Protein AF-0000000069056732 (afdb_homodimer)

Secondary structure (DSSP, 8-state):
-----------------------------------GGGGSSSS------------SSS-TTGGGGG----TTEEEEE-SSEEEEEEEEE-SSSSSEEEEEEEEEETTT--EEEEETTEEE-TTTTT-----SSPPHHHHHHHHHHHHHSEEP--S-BTTTSTT---TTEEEETTEEEETT--SEESS-SS-HHHHTHHHHHHHHHHHHHHHHH-/-----------------------------------GGGGTTTS------------SSS-TTGGGGG--PPTTEEEEE-SSEEEEEEEEE-SSSSSEEEEEEEEEETTT--EEEEETTEEE-TTTTT-----SSPPHHHHHHHHHHHHHSEEP--S-BTTTSTT---TTEEEETTEEEETT--SEESS-SS-HHHHTHHHHHHHHHHHHHHHHH-

Radius of gyration: 32.85 Å; Cα contacts (8 Å, |Δi|>4): 513; chains: 2; bounding box: 53×110×84 Å

Foldseek 3Di:
DDDDPPPPPDPDDPPDDPCPPPPPDDDPPCPPPPDPVVVPVPPPPPPPPPPLPQPDDDQLCPVVVPFDAPPQWDWDDDSFKIKIWGWDADPPDGDIFTAKMWMATDPPRDIWIDGSRHTDDCVLLVADDADPPGDSVNVRVRNVSVVQWEFAPAADFCVVQPPDDDPQWDDDPRHIHGVSFSRTHRPDNHDPRRDVVHVVSVVVVVVVVVVVVD/DDDDPPPDDPPDDDPDDPCPPPPPDDDPPPPPPPDPVVVVVVPPDPPPPPPLPQPDDDQLCPVVVPFDAPPQWDWDDDSFKIKIWGWDADPPDGDIFTAKMWMATDPPRDIWIDGSRHTDDCVLLVADDADPPGDSVNVRVRNVSVVQWEFAPAADFCVVQPPDDDPQWDDDPRHIHGVSFSRTHRPDNHDPRRDVVHVVSVVVVVVVVVVVVD

Nearest PDB structures (foldseek):
  8ro1-assembly1_k  TM=6.612E-01  e=6.915E-01  Caenorhabditis elegans
  4pjo-assembly4_s  TM=4.048E-01  e=1.952E-01  Homo sapiens
  3pgw-assembly2_V  TM=5.489E-01  e=8.799E-01  Homo sapiens
  4nk7-assembly1_A  TM=3.408E-01  e=3.565E-01  Drosophila melanogaster
  6ppv-assembly1_C  TM=4.290E-01  e=1.425E+00  Schizosaccharomyces pombe 972h-

Solvent-accessible surface area (backbone atoms only — not comparable to full-atom values): 26587 Å² total; per-residue (Å²): 130,91,82,85,81,78,81,79,82,84,85,76,83,73,81,79,72,83,71,71,76,74,78,74,76,81,79,77,78,72,80,74,78,74,72,78,70,67,66,63,66,69,55,66,67,68,75,70,77,69,71,58,65,79,66,73,94,65,64,89,60,62,71,58,79,76,58,71,65,57,90,65,49,46,81,44,76,60,92,44,35,39,34,45,33,25,67,37,70,43,91,87,47,91,43,78,39,58,41,38,36,40,29,40,33,62,86,77,68,46,73,47,36,28,50,67,80,36,81,48,56,45,71,68,61,72,39,76,79,80,60,86,81,77,49,70,68,57,50,38,49,44,51,47,55,59,65,61,39,32,63,36,66,43,27,54,41,42,84,82,41,68,95,68,80,60,86,69,47,44,77,58,90,57,27,32,26,35,70,80,50,53,55,53,18,73,86,37,63,44,39,72,60,14,53,54,40,44,62,53,53,52,53,50,51,52,51,53,52,52,56,66,76,98,132,85,77,81,78,75,83,74,78,87,82,73,85,72,79,78,69,81,68,70,76,74,78,74,77,82,80,79,78,74,77,74,78,74,70,78,69,66,65,62,67,71,54,66,68,67,76,68,76,70,72,57,67,77,67,74,94,66,65,88,61,63,72,59,79,76,56,72,64,58,90,66,49,46,82,45,75,59,92,46,37,39,33,45,34,27,66,36,71,43,92,88,47,92,44,77,40,59,41,37,35,40,30,40,32,63,85,76,68,46,73,47,36,28,50,68,78,37,81,47,58,44,71,68,61,70,40,75,80,82,56,84,81,77,47,70,68,59,50,37,50,44,51,46,54,58,66,61,39,30,62,34,66,43,28,53,42,43,86,81,40,69,93,67,80,61,88,69,46,43,77,57,88,59,26,31,27,34,69,79,49,56,53,52,18,70,85,38,64,45,38,71,61,13,54,55,40,44,63,53,52,52,52,50,51,52,52,53,54,51,55,68,76,98

Organism: Acyrthosiphon pisum (NCBI:txid7029)

Structure (mmCIF, N/CA/C/O backbone):
data_AF-0000000069056732-model_v1
#
loop_
_entity.id
_entity.type
_entity.pdbx_description
1 polymer 'Uncharacterized protein'
#
loop_
_atom_site.group_PDB
_atom_site.id
_atom_site.type_symbol
_atom_site.label_atom_id
_atom_site.label_alt_id
_atom_site.label_comp_id
_atom_site.label_asym_id
_atom_site.label_entity_id
_atom_site.label_seq_id
_atom_site.pdbx_PDB_ins_code
_atom_site.Cartn_x
_atom_site.Cartn_y
_atom_site.Cartn_z
_atom_site.occupancy
_atom_site.B_iso_or_equiv
_atom_site.auth_seq_id
_atom_site.auth_comp_id
_atom_site.auth_asym_id
_atom_site.auth_atom_id
_atom_site.pdbx_PDB_model_num
ATOM 1 N N . MET A 1 1 ? 18.828 84 21.922 1 22.58 1 MET A N 1
ATOM 2 C CA . MET A 1 1 ? 19.891 83.125 21.375 1 22.58 1 MET A CA 1
ATOM 3 C C . MET A 1 1 ? 20.188 82 22.312 1 22.58 1 MET A C 1
ATOM 5 O O . MET A 1 1 ? 21.141 81.188 22.078 1 22.58 1 MET A O 1
ATOM 9 N N . GLY A 1 2 ? 19.625 81.812 23.484 1 28.14 2 GLY A N 1
ATOM 10 C CA . GLY A 1 2 ? 20.328 81 24.453 1 28.14 2 GLY A CA 1
ATOM 11 C C . GLY A 1 2 ? 20.359 79.5 24.094 1 28.14 2 GLY A C 1
ATOM 12 O O . GLY A 1 2 ? 19.453 79 23.422 1 28.14 2 GLY A O 1
ATOM 13 N N . LYS A 1 3 ? 21.531 78.75 24.109 1 29.97 3 LYS A N 1
ATOM 14 C CA . LYS A 1 3 ? 22.234 77.5 23.703 1 29.97 3 LYS A CA 1
ATOM 15 C C . LYS A 1 3 ? 21.641 76.312 24.391 1 29.97 3 LYS A C 1
ATOM 17 O O . LYS A 1 3 ? 21.297 76.375 25.562 1 29.97 3 LYS A O 1
ATOM 22 N N . ARG A 1 4 ? 21.188 75.25 23.594 1 34.69 4 ARG A N 1
ATOM 23 C CA . ARG A 1 4 ? 20.547 73.938 23.688 1 34.69 4 ARG A CA 1
ATOM 24 C C . ARG A 1 4 ? 21.438 72.938 24.453 1 34.69 4 ARG A C 1
ATOM 26 O O . ARG A 1 4 ? 22.5 72.562 23.953 1 34.69 4 ARG A O 1
ATOM 33 N N . LYS A 1 5 ? 21.609 73.062 25.781 1 30.48 5 LYS A N 1
ATOM 34 C CA . LYS A 1 5 ? 22.562 72.312 26.594 1 30.48 5 LYS A CA 1
ATOM 35 C C . LYS A 1 5 ? 22.328 70.812 26.453 1 30.48 5 LYS A C 1
ATOM 37 O O . LYS A 1 5 ? 21.219 70.312 26.688 1 30.48 5 LYS A O 1
ATOM 42 N N . LYS A 1 6 ? 23.125 69.938 25.656 1 29.17 6 LYS A N 1
ATOM 43 C CA . LYS A 1 6 ? 23.297 68.562 25.219 1 29.17 6 LYS A CA 1
ATOM 44 C C . LYS A 1 6 ? 23.562 67.625 26.406 1 29.17 6 LYS A C 1
ATOM 46 O O . LYS A 1 6 ? 24.656 67.625 26.984 1 29.17 6 LYS A O 1
ATOM 51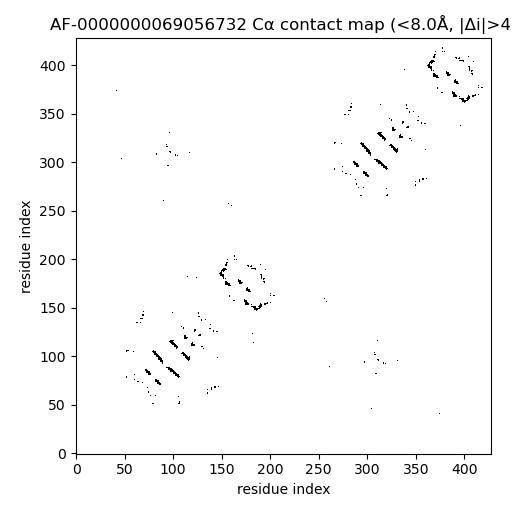 N N . MET A 1 7 ? 22.766 67.5 27.484 1 26.25 7 MET A N 1
ATOM 52 C CA . MET A 1 7 ? 23.266 66.812 28.656 1 26.25 7 MET A CA 1
ATOM 53 C C . MET A 1 7 ? 23.641 65.375 28.312 1 26.25 7 MET A C 1
ATOM 55 O O . MET A 1 7 ? 22.828 64.625 27.703 1 26.25 7 MET A O 1
ATOM 59 N N . ALA A 1 8 ? 24.922 64.875 28.156 1 27.02 8 ALA A N 1
ATOM 60 C CA . ALA A 1 8 ? 25.75 63.75 27.859 1 27.02 8 ALA A CA 1
ATOM 61 C C . ALA A 1 8 ? 25.531 62.625 28.875 1 27.02 8 ALA A C 1
ATOM 63 O O . ALA A 1 8 ? 25.781 62.781 30.062 1 27.02 8 ALA A O 1
ATOM 64 N N . LEU A 1 9 ? 24.391 61.875 28.75 1 26.08 9 LEU A N 1
ATOM 65 C CA . LEU A 1 9 ? 23.953 60.844 29.688 1 26.08 9 LEU A CA 1
ATOM 66 C C . LEU A 1 9 ? 25.078 59.875 30.016 1 26.08 9 LEU A C 1
ATOM 68 O O . LEU A 1 9 ? 25.812 59.469 29.125 1 26.08 9 LEU A O 1
ATOM 72 N N . LYS A 1 10 ? 25.438 59.594 31.203 1 26.41 10 LYS A N 1
ATOM 73 C CA . LYS A 1 10 ? 26.594 59.062 31.922 1 26.41 10 LYS A CA 1
ATOM 74 C C . LYS A 1 10 ? 26.781 57.594 31.641 1 26.41 10 LYS A C 1
ATOM 76 O O . LYS A 1 10 ? 25.797 56.844 31.469 1 26.41 10 LYS A O 1
ATOM 81 N N . LYS A 1 11 ? 27.969 56.938 31.359 1 25.31 11 LYS A N 1
ATOM 82 C CA . LYS A 1 11 ? 28.594 55.75 30.812 1 25.31 11 LYS A CA 1
ATOM 83 C C . LYS A 1 11 ? 28.344 54.531 31.734 1 25.31 11 LYS A C 1
ATOM 85 O O . LYS A 1 11 ? 28.062 53.438 31.25 1 25.31 11 LYS A O 1
ATOM 90 N N . GLY A 1 12 ? 28.672 54.344 32.969 1 26.86 12 GLY A N 1
ATOM 91 C CA . GLY A 1 12 ? 29.453 53.312 33.594 1 26.86 12 GLY A CA 1
ATOM 92 C C . GLY A 1 12 ? 28.609 52.125 34.062 1 26.86 12 GLY A C 1
ATOM 93 O O . GLY A 1 12 ? 29.109 51.219 34.719 1 26.86 12 GLY A O 1
ATOM 94 N N . ALA A 1 13 ? 27.281 52.281 34.312 1 25.84 13 ALA A N 1
ATOM 95 C CA . ALA A 1 13 ? 26.734 51.5 35.406 1 25.84 13 ALA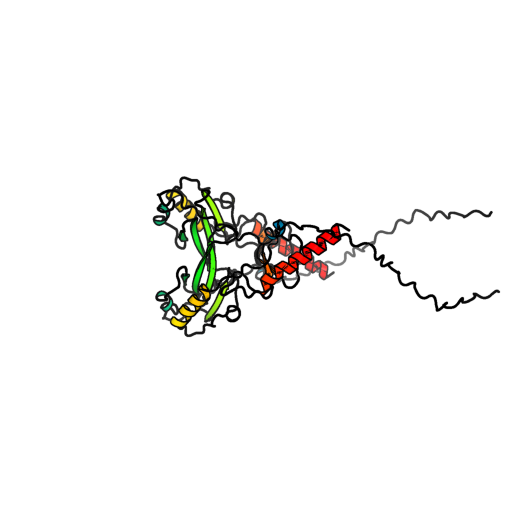 A CA 1
ATOM 96 C C . ALA A 1 13 ? 26.688 50 35.031 1 25.84 13 ALA A C 1
ATOM 98 O O . ALA A 1 13 ? 26.141 49.656 34 1 25.84 13 ALA A O 1
ATOM 99 N N . ILE A 1 14 ? 27.656 49.156 35.469 1 25.53 14 ILE A N 1
ATOM 100 C CA . ILE A 1 14 ? 28 47.75 35.156 1 25.53 14 ILE A CA 1
ATOM 101 C C . ILE A 1 14 ? 26.891 46.844 35.656 1 25.53 14 ILE A C 1
ATOM 103 O O . ILE A 1 14 ? 26.562 46.812 36.844 1 25.53 14 ILE A O 1
ATOM 107 N N . PRO A 1 15 ? 25.812 46.594 34.938 1 23.05 15 PRO A N 1
ATOM 108 C CA . PRO A 1 15 ? 24.594 45.969 35.469 1 23.05 15 PRO A CA 1
ATOM 109 C C . PRO A 1 15 ? 24.859 44.625 36.125 1 23.05 15 PRO A C 1
ATOM 111 O O . PRO A 1 15 ? 25.703 43.844 35.625 1 23.05 15 PRO A O 1
ATOM 114 N N . SER A 1 16 ? 24.703 44.531 37.375 1 20.61 16 SER A N 1
ATOM 115 C CA . SER A 1 16 ? 25.016 43.531 38.406 1 20.61 16 SER A CA 1
ATOM 116 C C . SER A 1 16 ? 24.422 42.188 38.062 1 20.61 16 SER A C 1
ATOM 118 O O . SER A 1 16 ? 23.297 42.094 37.562 1 20.61 16 SER A O 1
ATOM 120 N N . ILE A 1 17 ? 25.219 41.188 37.75 1 21.11 17 ILE A N 1
ATOM 121 C CA . ILE A 1 17 ? 25.203 39.781 37.406 1 21.11 17 ILE A CA 1
ATOM 122 C C . ILE A 1 17 ? 24.422 38.969 38.438 1 21.11 17 ILE A C 1
ATOM 124 O O . ILE A 1 17 ? 24.672 39.094 39.625 1 21.11 17 ILE A O 1
ATOM 128 N N . PHE A 1 18 ? 23.156 38.625 38.094 1 21.03 18 PHE A N 1
ATOM 129 C CA . PHE A 1 18 ? 22.109 37.969 38.875 1 21.03 18 PHE A CA 1
ATOM 130 C C . PHE A 1 18 ? 22.688 36.812 39.688 1 21.03 18 PHE A C 1
ATOM 132 O O . PHE A 1 18 ? 23.328 35.906 39.125 1 21.03 18 PHE A O 1
ATOM 139 N N . ASN A 1 19 ? 23.125 37.062 40.812 1 20.36 19 ASN A N 1
ATOM 140 C CA . ASN A 1 19 ? 23.781 36.25 41.812 1 20.36 19 ASN A CA 1
ATOM 141 C C . ASN A 1 19 ? 22.938 35.031 42.219 1 20.36 19 ASN A C 1
ATOM 143 O O . ASN A 1 19 ? 21.922 35.188 42.906 1 20.36 19 ASN A O 1
ATOM 147 N N . PHE A 1 20 ? 22.562 34.188 41.312 1 20.59 20 PHE A N 1
ATOM 148 C CA . PHE A 1 20 ? 21.688 33.125 41.75 1 20.59 20 PHE A CA 1
ATOM 149 C C . PHE A 1 20 ? 22.297 32.375 42.938 1 20.59 20 PHE A C 1
ATOM 151 O O . PHE A 1 20 ? 23.453 31.969 42.875 1 20.59 20 PHE A O 1
ATOM 158 N N . PRO A 1 21 ? 21.906 32.75 44 1 20.55 21 PRO A N 1
ATOM 159 C CA . PRO A 1 21 ? 22.516 32.188 45.219 1 20.55 21 PRO A CA 1
ATOM 160 C C . PRO A 1 21 ? 22.453 30.672 45.25 1 20.55 21 PRO A C 1
ATOM 162 O O . PRO A 1 21 ? 21.438 30.078 44.875 1 20.55 21 PRO A O 1
ATOM 165 N N . LEU A 1 22 ? 23.594 30.047 45 1 21 22 LEU A N 1
ATOM 166 C CA . LEU A 1 22 ? 23.922 28.625 45 1 21 22 LEU A CA 1
ATOM 167 C C . LEU A 1 22 ? 23.625 27.984 46.344 1 21 22 LEU A C 1
ATOM 169 O O . LEU A 1 22 ? 24.531 27.812 47.156 1 21 22 LEU A O 1
ATOM 173 N N . ASN A 1 23 ? 22.484 28.297 46.906 1 20.52 23 ASN A N 1
ATOM 174 C CA . ASN A 1 23 ? 22.453 27.766 48.25 1 20.52 23 ASN A CA 1
ATOM 175 C C . ASN A 1 23 ? 22.734 26.266 48.25 1 20.52 23 ASN A C 1
ATOM 177 O O . ASN A 1 23 ? 22.125 25.516 47.469 1 20.52 23 ASN A O 1
ATOM 181 N N . THR A 1 24 ? 23.844 25.812 48.781 1 21.02 24 THR A N 1
ATOM 182 C CA . THR A 1 24 ? 24.594 24.578 48.906 1 21.02 24 THR A CA 1
ATOM 183 C C . THR A 1 24 ? 23.812 23.547 49.719 1 21.02 24 THR A C 1
ATOM 185 O O . THR A 1 24 ? 24.328 22.484 50.062 1 21.02 24 THR A O 1
ATOM 188 N N . SER A 1 25 ? 22.625 23.875 50.281 1 19.78 25 SER A N 1
ATOM 189 C CA . SER A 1 25 ? 22.5 23.141 51.531 1 19.78 25 SER A CA 1
ATOM 190 C C . SER A 1 25 ? 22.625 21.641 51.281 1 19.78 25 SER A C 1
ATOM 192 O O . SER A 1 25 ? 22.578 21.172 50.156 1 19.78 25 SER A O 1
ATOM 194 N N . GLY A 1 26 ? 21.953 20.766 52.312 1 20.38 26 GLY A N 1
ATOM 195 C CA . GLY A 1 26 ? 22.156 19.562 53.094 1 20.38 26 GLY A CA 1
ATOM 196 C C . GLY A 1 26 ? 21.891 18.297 52.281 1 20.38 26 GLY A C 1
ATOM 197 O O . GLY A 1 26 ? 21.266 18.328 51.25 1 20.38 26 GLY A O 1
ATOM 198 N N . ASN A 1 27 ? 22.656 17.156 52.625 1 20.84 27 ASN A N 1
ATOM 199 C CA . ASN A 1 27 ? 22.938 15.82 52.125 1 20.84 27 ASN A CA 1
ATOM 200 C C . ASN A 1 27 ? 21.672 14.969 52.031 1 20.84 27 ASN A C 1
ATOM 202 O O . ASN A 1 27 ? 21.75 13.742 51.938 1 20.84 27 ASN A O 1
ATOM 206 N N . ALA A 1 28 ? 20.453 15.461 51.969 1 19.38 28 ALA A N 1
ATOM 207 C CA . ALA A 1 28 ? 19.469 14.438 52.281 1 19.38 28 ALA A CA 1
ATOM 208 C C . ALA A 1 28 ? 19.531 13.297 51.25 1 19.38 28 ALA A C 1
ATOM 210 O O . ALA A 1 28 ? 19.656 13.531 50.062 1 19.38 28 ALA A O 1
ATOM 211 N N . GLU A 1 29 ? 19.984 12.125 51.719 1 22.31 29 GLU A N 1
ATOM 212 C CA . GLU A 1 29 ? 20.141 10.789 51.125 1 22.31 29 GLU A CA 1
ATOM 213 C C . GLU A 1 29 ? 18.844 10.328 50.469 1 22.31 29 GLU A C 1
ATOM 215 O O . GLU A 1 29 ? 17.875 9.977 51.125 1 22.31 29 GLU A O 1
ATOM 220 N N . CYS A 1 30 ? 18.219 11.141 49.656 1 18.52 30 CYS A N 1
ATOM 221 C CA . CYS A 1 30 ? 16.953 10.609 49.156 1 18.52 30 CYS A CA 1
ATOM 222 C C . CYS A 1 30 ? 17.156 9.328 48.375 1 18.52 30 CYS A C 1
ATOM 224 O O . CYS A 1 30 ? 17.797 9.352 47.312 1 18.52 30 CYS A O 1
ATOM 226 N N . ASP A 1 31 ? 17.172 8.195 48.969 1 21.7 31 ASP A N 1
ATOM 227 C CA . ASP A 1 31 ? 17.188 6.836 48.438 1 21.7 31 ASP A CA 1
ATOM 228 C C . ASP A 1 31 ? 16.016 6.605 47.469 1 21.7 31 ASP A C 1
ATOM 230 O O . ASP A 1 31 ? 14.898 6.316 47.906 1 21.7 31 ASP A O 1
ATOM 234 N N . SER A 1 32 ? 15.578 7.574 46.719 1 22.03 32 SER A N 1
ATOM 235 C CA . SER A 1 32 ? 14.344 7.328 45.969 1 22.03 32 SER A CA 1
ATOM 236 C C . SER A 1 32 ? 14.477 6.105 45.062 1 22.03 32 SER A C 1
ATOM 238 O O . SER A 1 32 ? 15.359 6.051 44.219 1 22.03 32 SER A O 1
ATOM 240 N N . MET A 1 33 ? 13.953 4.91 45.531 1 23.61 33 MET A N 1
ATOM 241 C CA . MET A 1 33 ? 13.656 3.643 44.875 1 23.61 33 MET A CA 1
ATOM 242 C C . MET A 1 33 ? 12.859 3.869 43.594 1 23.61 33 MET A C 1
ATOM 244 O O . MET A 1 33 ? 11.695 4.262 43.625 1 23.61 33 MET A O 1
ATOM 248 N N . VAL A 1 34 ? 13.312 4.492 42.594 1 26.78 34 VAL A N 1
ATOM 249 C CA . VAL A 1 34 ? 12.648 4.559 41.281 1 26.78 34 VAL A CA 1
ATOM 250 C C . VAL A 1 34 ? 12.242 3.154 40.844 1 26.78 34 VAL A C 1
ATOM 252 O O . VAL A 1 34 ? 13.094 2.264 40.719 1 26.78 34 VAL A O 1
ATOM 255 N N . PRO A 1 35 ? 10.977 2.754 41.125 1 22.34 35 PRO A N 1
ATOM 256 C CA . PRO A 1 35 ? 10.508 1.403 40.812 1 22.34 35 PRO A CA 1
ATOM 257 C C . PRO A 1 35 ? 10.742 1.039 39.344 1 22.34 35 PRO A C 1
ATOM 259 O O . PRO A 1 35 ? 10.805 1.924 38.469 1 22.34 35 PRO A O 1
ATOM 262 N N . ALA A 1 36 ? 11.258 -0.208 39.031 1 26.09 36 ALA A N 1
ATOM 263 C CA . ALA A 1 36 ? 11.578 -0.985 37.844 1 26.09 36 ALA A CA 1
ATOM 264 C C . ALA A 1 36 ? 10.43 -0.935 36.812 1 26.09 36 ALA A C 1
ATOM 266 O O . ALA A 1 36 ? 10.555 -1.448 35.719 1 26.09 36 ALA A O 1
ATOM 267 N N . SER A 1 37 ? 9.242 -0.509 37.219 1 26.28 37 SER A N 1
ATOM 268 C CA . SER A 1 37 ? 8.078 -0.707 36.375 1 26.28 37 SER A CA 1
ATOM 269 C C . SER A 1 37 ? 8.172 0.136 35.094 1 26.28 37 SER A C 1
ATOM 271 O O . SER A 1 37 ? 7.355 -0.009 34.188 1 26.28 37 SER A O 1
ATOM 273 N N . CYS A 1 38 ? 8.852 1.266 35.125 1 29 38 CYS A N 1
ATOM 274 C CA . CYS A 1 38 ? 8.766 2.174 34 1 29 38 CYS A CA 1
ATOM 275 C C . CYS A 1 38 ? 9.523 1.623 32.781 1 29 38 CYS A C 1
ATOM 277 O O . CYS A 1 38 ? 9.617 2.281 31.75 1 29 38 CYS A O 1
ATOM 279 N N . ARG A 1 39 ? 10.414 0.689 33.094 1 29.53 39 ARG A N 1
ATOM 280 C CA . ARG A 1 39 ? 11.211 0.23 31.953 1 29.53 39 ARG A CA 1
ATOM 281 C C . ARG A 1 39 ? 10.312 -0.37 30.875 1 29.53 39 ARG A C 1
ATOM 283 O O . ARG A 1 39 ? 10.758 -0.597 29.75 1 29.53 39 ARG A O 1
ATOM 290 N N . LYS A 1 40 ? 9.297 -1.091 31.406 1 30.73 40 LYS A N 1
ATOM 291 C CA . LYS A 1 40 ? 8.562 -1.98 30.516 1 30.73 40 LYS A CA 1
ATOM 292 C C . LYS A 1 40 ? 7.781 -1.187 29.469 1 30.73 40 LYS A C 1
ATOM 294 O O . LYS A 1 40 ? 7.301 -1.752 28.484 1 30.73 40 LYS A O 1
ATOM 299 N N . GLU A 1 41 ? 7.285 -0.004 29.906 1 32.03 41 GLU A N 1
ATOM 300 C CA . GLU A 1 41 ? 6.352 0.668 29 1 32.03 41 GLU A CA 1
ATOM 301 C C . GLU A 1 41 ? 7.039 1.072 27.703 1 32.03 41 GLU A C 1
ATOM 303 O O . GLU A 1 41 ? 6.375 1.451 26.734 1 32.03 41 GLU A O 1
ATOM 308 N N . LEU A 1 42 ? 8.32 1.402 27.906 1 32.72 42 LEU A N 1
ATOM 309 C CA . LEU A 1 42 ? 8.867 2.113 26.766 1 32.72 42 LEU A CA 1
ATOM 310 C C . LEU A 1 42 ? 8.922 1.203 25.531 1 32.72 42 LEU A C 1
ATOM 312 O O . LEU A 1 42 ? 9.164 1.67 24.422 1 32.72 42 LEU A O 1
ATOM 316 N N . PHE A 1 43 ? 9.398 -0.069 25.781 1 33.59 43 PHE A N 1
ATOM 317 C CA . PHE A 1 43 ? 9.523 -0.893 24.578 1 33.59 43 PHE A CA 1
ATOM 318 C C . PHE A 1 43 ? 8.148 -1.276 24.047 1 33.59 43 PHE A C 1
ATOM 320 O O . PHE A 1 43 ? 7.363 -1.929 24.734 1 33.59 43 PHE A O 1
ATOM 327 N N . GLY A 1 44 ? 7.488 -0.468 23.516 1 31.11 44 GLY A N 1
ATOM 328 C CA . GLY A 1 44 ? 6.25 -0.903 22.891 1 31.11 44 GLY A CA 1
ATOM 329 C C . GLY A 1 44 ? 6.25 -2.375 22.516 1 31.11 44 GLY A C 1
ATOM 330 O O . GLY A 1 44 ? 7.254 -2.893 22.016 1 31.11 44 GLY A O 1
ATOM 331 N N . GLU A 1 45 ? 5.695 -3.191 23.344 1 33.53 45 GLU A N 1
ATOM 332 C CA . GLU A 1 45 ? 5.484 -4.598 23.016 1 33.53 45 GLU A CA 1
ATOM 333 C C . GLU A 1 45 ? 5.215 -4.785 21.531 1 33.53 45 GLU A C 1
ATOM 335 O O . GLU A 1 45 ? 4.586 -3.938 20.891 1 33.53 45 GLU A O 1
ATOM 340 N N . PRO A 1 46 ? 6.07 -5.527 20.844 1 37.22 46 PRO A N 1
ATOM 341 C CA . PRO A 1 46 ? 5.594 -5.871 19.5 1 37.22 46 PRO A CA 1
ATOM 342 C C . PRO A 1 46 ? 4.086 -6.098 19.453 1 37.22 46 PRO A C 1
ATOM 344 O O . PRO A 1 46 ? 3.479 -6.477 20.469 1 37.22 46 PRO A O 1
ATOM 347 N N . PRO A 1 47 ? 3.334 -5.355 18.766 1 36.19 47 PRO A N 1
ATOM 348 C CA . PRO A 1 47 ? 1.93 -5.773 18.797 1 36.19 47 PRO A CA 1
ATOM 349 C C . PRO A 1 47 ? 1.765 -7.273 19.016 1 36.19 47 PRO A C 1
ATOM 351 O O . PRO A 1 47 ? 2.617 -8.062 18.594 1 36.19 47 PRO A O 1
ATOM 354 N N . SER A 1 48 ? 1.183 -7.656 20.094 1 33.59 48 SER A N 1
ATOM 355 C CA . SER A 1 48 ? 0.85 -9.039 20.422 1 33.59 48 SER A CA 1
ATOM 356 C C . SER A 1 48 ? 0.549 -9.844 19.156 1 33.59 48 SER A C 1
ATOM 358 O O . SER A 1 48 ? -0.272 -9.43 18.328 1 33.59 48 SER A O 1
ATOM 360 N N . LYS A 1 49 ? 1.54 -10.57 18.625 1 38.88 49 LYS A N 1
ATOM 361 C CA . LYS A 1 49 ? 1.03 -11.594 17.719 1 38.88 49 LYS A CA 1
ATOM 362 C C . LYS A 1 49 ? -0.361 -12.062 18.141 1 38.88 49 LYS A C 1
ATOM 364 O O . LYS A 1 49 ? -0.516 -12.711 19.172 1 38.88 49 LYS A O 1
ATOM 369 N N . ARG A 1 50 ? -1.395 -11.258 18 1 38.59 50 ARG A N 1
ATOM 370 C CA . ARG A 1 50 ? -2.711 -11.82 18.281 1 38.59 50 ARG A CA 1
ATOM 371 C C . ARG A 1 50 ? -2.766 -13.297 17.906 1 38.59 50 ARG A C 1
ATOM 373 O O . ARG A 1 50 ? -2.514 -13.664 16.75 1 38.59 50 ARG A O 1
ATOM 380 N N . ILE A 1 51 ? -2.371 -14.172 18.812 1 42.75 51 ILE A N 1
ATOM 381 C CA . ILE A 1 51 ? -2.637 -15.602 18.703 1 42.75 51 ILE A CA 1
ATOM 382 C C . ILE A 1 51 ? -4.004 -15.82 18.062 1 42.75 51 ILE A C 1
ATOM 384 O O . ILE A 1 51 ? -5.031 -15.438 18.625 1 42.75 51 ILE A O 1
ATOM 388 N N . CYS A 1 52 ? -3.998 -15.672 16.75 1 49.5 52 CYS A N 1
ATOM 389 C CA . CYS A 1 52 ? -5.207 -16.156 16.109 1 49.5 52 CYS A CA 1
ATOM 390 C C . CYS A 1 52 ? -5.68 -17.469 16.734 1 49.5 52 CYS A C 1
ATOM 392 O O . CYS A 1 52 ? -4.992 -18.484 16.656 1 49.5 52 CYS A O 1
ATOM 394 N N . THR A 1 53 ? -6.168 -17.344 17.953 1 42.12 53 THR A N 1
ATOM 395 C CA . THR A 1 53 ? -6.781 -18.516 18.578 1 42.12 53 THR A CA 1
ATOM 396 C C . THR A 1 53 ? -7.59 -19.297 17.562 1 42.12 53 THR A C 1
ATOM 398 O O . THR A 1 53 ? -8.445 -18.75 16.875 1 42.12 53 THR A O 1
ATOM 401 N N . THR A 1 54 ? -6.98 -20.359 17.141 1 41.59 54 THR A N 1
ATOM 402 C CA . THR A 1 54 ? -7.695 -21.391 16.375 1 41.59 54 THR A CA 1
ATOM 403 C C . THR A 1 54 ? -9.117 -21.562 16.906 1 41.59 54 THR A C 1
ATOM 405 O O . THR A 1 54 ? -9.32 -22.047 18.016 1 41.59 54 THR A O 1
ATOM 408 N N . VAL A 1 55 ? -9.945 -20.609 16.766 1 42.84 55 VAL A N 1
ATOM 409 C CA . VAL A 1 55 ? -11.305 -21 17.141 1 42.84 55 VAL A CA 1
ATOM 410 C C . VAL A 1 55 ? -11.57 -22.438 16.703 1 42.84 55 VAL A C 1
ATOM 412 O O . VAL A 1 55 ? -10.812 -23 15.914 1 42.84 55 VAL A O 1
ATOM 415 N N . SER A 1 56 ? -13.031 -22.781 16.578 1 45.72 56 SER A N 1
ATOM 416 C CA . SER A 1 56 ? -13.742 -24.047 16.484 1 45.72 56 SER A CA 1
ATOM 417 C C . SER A 1 56 ? -13.289 -24.844 15.25 1 45.72 56 SER A C 1
ATOM 419 O O . SER A 1 56 ? -12.688 -24.281 14.336 1 45.72 56 SER A O 1
ATOM 421 N N . SER A 1 57 ? -13.586 -26.172 15.117 1 50.75 57 SER A N 1
ATOM 422 C CA . SER A 1 57 ? -13.398 -27.328 14.258 1 50.75 57 SER A CA 1
ATOM 423 C C . SER A 1 57 ? -13.578 -26.969 12.789 1 50.75 57 SER A C 1
ATOM 425 O O . SER A 1 57 ? -13.039 -27.625 11.898 1 50.75 57 SER A O 1
ATOM 427 N N . GLN A 1 58 ? -14.57 -26.125 12.391 1 51 58 GLN A N 1
ATOM 428 C CA . GLN A 1 58 ? -14.852 -25.875 10.984 1 51 58 GLN A CA 1
ATOM 429 C C . GLN A 1 58 ? -14.164 -24.609 10.508 1 51 58 GLN A C 1
ATOM 431 O O . GLN A 1 58 ? -14.289 -23.547 11.133 1 51 58 GLN A O 1
ATOM 436 N N . ASP A 1 59 ? -13.148 -24.688 9.781 1 59.88 59 ASP A N 1
ATOM 437 C CA . ASP A 1 59 ? -12.477 -23.562 9.141 1 59.88 59 ASP A CA 1
ATOM 438 C C . ASP A 1 59 ? -13.492 -22.562 8.586 1 59.88 59 ASP A C 1
ATOM 440 O O . ASP A 1 59 ? -14.156 -22.844 7.586 1 59.88 59 ASP A O 1
ATOM 444 N N . PRO A 1 60 ? -13.953 -21.562 9.352 1 64.75 60 PRO A N 1
ATOM 445 C CA . PRO A 1 60 ? -15 -20.641 8.898 1 64.75 60 PRO A CA 1
ATOM 446 C C . PRO A 1 60 ? -14.711 -20.062 7.512 1 64.75 60 PRO A C 1
ATOM 448 O O . PRO A 1 60 ? -15.617 -19.516 6.867 1 64.75 60 PRO A O 1
ATOM 451 N N . PHE A 1 61 ? -13.516 -20.469 7.07 1 73.5 61 PHE A N 1
ATOM 452 C CA . PHE A 1 61 ? -13.164 -19.797 5.828 1 73.5 61 PHE A CA 1
ATOM 453 C C . PHE A 1 61 ? -13.062 -20.781 4.68 1 73.5 61 PHE A C 1
ATOM 455 O O . PHE A 1 61 ? -12.719 -20.422 3.555 1 73.5 61 PHE A O 1
ATOM 462 N N . SER A 1 62 ? -13.453 -22.031 4.879 1 77.88 62 SER A N 1
ATOM 463 C CA . SER A 1 62 ? -13.352 -23.047 3.838 1 77.88 62 SER A CA 1
ATOM 464 C C . SER A 1 62 ? -14.273 -22.734 2.664 1 77.88 62 SER A C 1
ATOM 466 O O . SER A 1 62 ? -13.977 -23.094 1.523 1 77.88 62 SER A O 1
ATOM 468 N N . SER A 1 63 ? -15.367 -22.047 2.98 1 82.19 63 SER A N 1
ATOM 469 C CA . SER A 1 63 ? -16.375 -21.75 1.96 1 82.19 63 SER A CA 1
ATOM 470 C C . SER A 1 63 ? -15.836 -20.75 0.936 1 82.19 63 SER A C 1
ATOM 472 O O . SER A 1 63 ? -16.344 -20.672 -0.185 1 82.19 63 SER A O 1
ATOM 474 N N . PHE A 1 64 ? -14.711 -20.047 1.18 1 90.12 64 PHE A N 1
ATOM 475 C CA . PHE A 1 64 ? -14.203 -19.016 0.293 1 90.12 64 PHE A CA 1
ATOM 476 C C . PHE A 1 64 ? -13.531 -19.625 -0.933 1 90.12 64 PHE A C 1
ATOM 478 O O . PHE A 1 64 ? -13.422 -18.984 -1.976 1 90.12 64 PHE A O 1
ATOM 485 N N . LYS A 1 65 ? -13.07 -20.844 -0.855 1 85 65 LYS A N 1
ATOM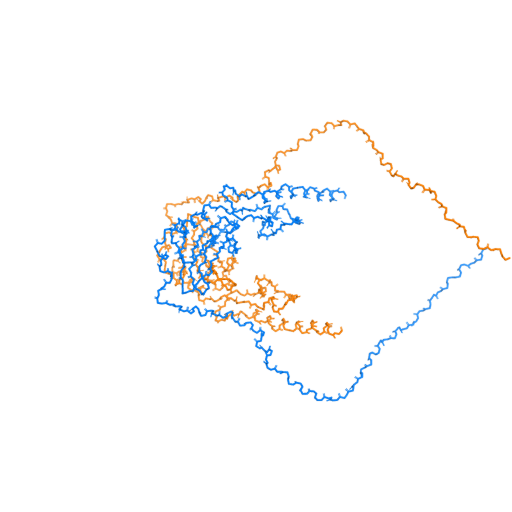 486 C CA . LYS A 1 65 ? -12.352 -21.5 -1.949 1 85 65 LYS A CA 1
ATOM 487 C C . LYS A 1 65 ? -13.258 -21.703 -3.162 1 85 65 LYS A C 1
ATOM 489 O O . LYS A 1 65 ? -12.781 -21.719 -4.297 1 85 65 LYS A O 1
ATOM 494 N N . GLY A 1 66 ? -14.523 -21.734 -3.014 1 84.06 66 GLY A N 1
ATOM 495 C CA . GLY A 1 66 ? -15.469 -21.922 -4.105 1 84.06 66 GLY A CA 1
ATOM 496 C C . GLY A 1 66 ? -16.094 -20.641 -4.594 1 84.06 66 GLY A C 1
ATOM 497 O O . GLY A 1 66 ? -16.969 -20.656 -5.461 1 84.06 66 GLY A O 1
ATOM 498 N N . LEU A 1 67 ? -15.555 -19.562 -4.129 1 90.75 67 LEU A N 1
ATOM 499 C CA . LEU A 1 67 ? -16.141 -18.281 -4.477 1 90.75 67 LEU A CA 1
ATOM 500 C C . LEU A 1 67 ? -15.766 -17.875 -5.902 1 90.75 67 LEU A C 1
ATOM 502 O O . LEU A 1 67 ? -14.602 -17.969 -6.289 1 90.75 67 LEU A O 1
ATOM 506 N N . LEU A 1 68 ? -16.75 -17.531 -6.676 1 89.56 68 LEU A N 1
ATOM 507 C CA . LEU A 1 68 ? -16.5 -16.984 -8.008 1 89.56 68 LEU A CA 1
ATOM 508 C C . LEU A 1 68 ? -16.156 -15.508 -7.922 1 89.56 68 LEU A C 1
ATOM 510 O O . LEU A 1 68 ? -17 -14.672 -7.594 1 89.56 68 LEU A O 1
ATOM 514 N N . LEU A 1 69 ? -14.93 -15.242 -8.172 1 93.38 69 LEU A N 1
ATOM 515 C CA . LEU A 1 69 ? -14.445 -13.867 -8.094 1 93.38 69 LEU A CA 1
ATOM 516 C C . LEU A 1 69 ? -14.25 -13.281 -9.484 1 93.38 69 LEU A C 1
ATOM 518 O O . LEU A 1 69 ? -13.938 -14.008 -10.43 1 93.38 69 LEU A O 1
ATOM 522 N N . PRO A 1 70 ? -14.578 -11.945 -9.586 1 93.56 70 PRO A N 1
ATOM 523 C CA . PRO A 1 70 ? -14.25 -11.305 -10.859 1 93.56 70 PRO A CA 1
ATOM 524 C C . PRO A 1 70 ? -12.773 -11.461 -11.234 1 93.56 70 PRO A C 1
ATOM 526 O O . PRO A 1 70 ? -11.938 -11.703 -10.359 1 93.56 70 PRO A O 1
ATOM 529 N N . VAL A 1 71 ? -12.492 -11.312 -12.469 1 90.88 71 VAL A N 1
ATOM 530 C CA . VAL A 1 71 ? -11.125 -11.406 -12.969 1 90.88 71 VAL A CA 1
ATOM 531 C C . VAL A 1 71 ? -10.234 -10.398 -12.25 1 90.88 71 VAL A C 1
ATOM 533 O O . VAL A 1 71 ? -10.625 -9.242 -12.062 1 90.88 71 VAL A O 1
ATOM 536 N N . GLY A 1 72 ? -9.07 -10.961 -11.766 1 91 72 GLY A N 1
ATOM 537 C CA . GLY A 1 72 ? -8.102 -10.078 -11.133 1 91 72 GLY A CA 1
ATOM 538 C C . GLY A 1 72 ? -8.164 -10.102 -9.617 1 91 72 GLY A C 1
ATOM 539 O O . GLY A 1 72 ? -7.25 -9.633 -8.945 1 91 72 GLY A O 1
ATOM 540 N N . TRP A 1 73 ? -9.297 -10.562 -9.203 1 95.44 73 TRP A N 1
ATOM 541 C CA . TRP A 1 73 ? -9.406 -10.703 -7.758 1 95.44 73 TRP A CA 1
ATOM 542 C C . TRP A 1 73 ? -8.789 -12.016 -7.285 1 95.44 73 TRP A C 1
ATOM 544 O O . TRP A 1 73 ? -8.914 -13.039 -7.957 1 95.44 73 TRP A O 1
ATOM 554 N N . ILE A 1 74 ? -8.133 -11.953 -6.109 1 94.88 74 ILE A N 1
ATOM 555 C CA . ILE A 1 74 ? -7.402 -13.102 -5.582 1 94.88 74 ILE A CA 1
ATOM 556 C C . ILE A 1 74 ? -7.797 -13.344 -4.129 1 94.88 74 ILE A C 1
ATOM 558 O O . ILE A 1 74 ? -8.102 -12.398 -3.396 1 94.88 74 ILE A O 1
ATOM 562 N N . LEU A 1 75 ? -7.816 -14.539 -3.723 1 94.69 75 LEU A N 1
ATOM 563 C CA . LEU A 1 75 ? -8.109 -14.93 -2.35 1 94.69 75 LEU A CA 1
ATOM 564 C C . LEU A 1 75 ? -6.824 -15.188 -1.569 1 94.69 75 LEU A C 1
ATOM 566 O O . LEU A 1 75 ? -5.941 -15.906 -2.037 1 94.69 75 LEU A O 1
ATOM 570 N N . TYR A 1 76 ? -6.637 -14.5 -0.507 1 94.31 76 TYR A N 1
ATOM 571 C CA . TYR A 1 76 ? -5.617 -14.781 0.499 1 94.31 76 TYR A CA 1
ATOM 572 C C . TYR A 1 76 ? -6.246 -15.305 1.785 1 94.31 76 TYR A C 1
ATOM 574 O O . TYR A 1 76 ? -7.223 -14.734 2.281 1 94.31 76 TYR A O 1
ATOM 582 N N . GLN A 1 77 ? -5.684 -16.406 2.295 1 91 77 GLN A N 1
ATOM 583 C CA . GLN A 1 77 ? -6.242 -16.969 3.514 1 91 77 GLN A CA 1
ATOM 584 C C . GLN A 1 77 ? -5.141 -17.438 4.457 1 91 77 GLN A C 1
ATOM 586 O O . GLN A 1 77 ? -4.152 -18.031 4.02 1 91 77 GLN A O 1
ATOM 591 N N . ASP A 1 78 ? -5.254 -17.031 5.629 1 86.38 78 ASP A N 1
ATOM 592 C CA . ASP A 1 78 ? -4.465 -17.641 6.699 1 86.38 78 ASP A CA 1
ATOM 593 C C . ASP A 1 78 ? -5.332 -17.938 7.922 1 86.38 78 ASP A C 1
ATOM 595 O O . ASP A 1 78 ? -6.562 -17.953 7.828 1 86.38 78 ASP A O 1
ATOM 599 N N . LEU A 1 79 ? -4.746 -18.297 9.016 1 82.38 79 LEU A N 1
ATOM 600 C CA . LEU A 1 79 ? -5.488 -18.734 10.195 1 82.38 79 LEU A CA 1
ATOM 601 C C . LEU A 1 79 ? -6.316 -17.594 10.773 1 82.38 79 LEU A C 1
ATOM 603 O O . LEU A 1 79 ? -7.359 -17.828 11.391 1 82.38 79 LEU A O 1
ATOM 607 N N . CYS A 1 80 ? -5.953 -16.344 10.508 1 85.81 80 CYS A N 1
ATOM 608 C CA . CYS A 1 80 ? -6.551 -15.227 11.234 1 85.81 80 CYS A CA 1
ATOM 609 C C . CYS A 1 80 ? -7.43 -14.391 10.312 1 85.81 80 CYS A C 1
ATOM 611 O O . CYS A 1 80 ? -8.281 -13.625 10.781 1 85.81 80 CYS A O 1
ATOM 613 N N . MET A 1 81 ? -7.27 -14.602 9.039 1 91.94 81 MET A N 1
ATOM 614 C CA . MET A 1 81 ? -8.023 -13.695 8.172 1 91.94 81 MET A CA 1
ATOM 615 C C . MET A 1 81 ? -8.188 -14.281 6.777 1 91.94 81 MET A C 1
ATOM 617 O O . MET A 1 81 ? -7.449 -15.195 6.395 1 91.94 81 MET A O 1
ATOM 621 N N . VAL A 1 82 ? -9.227 -13.828 6.113 1 94.88 82 VAL A N 1
ATOM 622 C CA . VAL A 1 82 ? -9.414 -14.008 4.68 1 94.88 82 VAL A CA 1
ATOM 623 C C . VAL A 1 82 ? -9.43 -12.648 3.988 1 94.88 82 VAL A C 1
ATOM 625 O O . VAL A 1 82 ? -10.102 -11.719 4.449 1 94.88 82 VAL A O 1
ATOM 628 N N . SER A 1 83 ? -8.648 -12.516 2.986 1 96.88 83 SER A N 1
ATOM 629 C CA . SER A 1 83 ? -8.625 -11.281 2.211 1 96.88 83 SER A CA 1
ATOM 630 C C . SER A 1 83 ? -8.945 -11.547 0.742 1 96.88 83 SER A C 1
ATOM 632 O O . SER A 1 83 ? -8.328 -12.414 0.114 1 96.88 83 SER A O 1
ATOM 634 N N . LEU A 1 84 ? -9.977 -10.93 0.238 1 97.38 84 LEU A N 1
ATOM 635 C CA . LEU A 1 84 ? -10.211 -10.812 -1.197 1 97.38 84 LEU A CA 1
ATOM 636 C C . LEU A 1 84 ? -9.633 -9.5 -1.735 1 97.38 84 LEU A C 1
ATOM 638 O O . LEU A 1 84 ? -10.023 -8.422 -1.289 1 97.38 84 LEU A O 1
ATOM 642 N N . TYR A 1 85 ? -8.68 -9.633 -2.691 1 97.94 85 TYR A N 1
ATOM 643 C CA . TYR A 1 85 ? -8.023 -8.398 -3.094 1 97.94 85 TYR A CA 1
ATOM 644 C C . TYR A 1 85 ? -7.801 -8.367 -4.602 1 97.94 85 TYR A C 1
ATOM 646 O O . TYR A 1 85 ? -7.77 -9.414 -5.254 1 97.94 85 TYR A O 1
ATOM 654 N N . LYS A 1 86 ? -7.73 -7.152 -5.102 1 97.69 86 LYS A N 1
ATOM 655 C CA . LYS A 1 86 ? -7.469 -6.891 -6.512 1 97.69 86 LYS A CA 1
ATOM 656 C C . LYS A 1 86 ? -6.172 -6.109 -6.699 1 97.69 86 LYS A C 1
ATOM 658 O O . LYS A 1 86 ? -5.949 -5.094 -6.035 1 97.69 86 LYS A O 1
ATOM 663 N N . LEU A 1 87 ? -5.359 -6.637 -7.582 1 96.25 87 LEU A N 1
ATOM 664 C CA . LEU A 1 87 ? -4.113 -5.953 -7.914 1 96.25 87 LEU A CA 1
ATOM 665 C C . LEU A 1 87 ? -4.316 -4.988 -9.078 1 96.25 87 LEU A C 1
ATOM 667 O O . LEU A 1 87 ? -5.156 -5.23 -9.953 1 96.25 87 LEU A O 1
ATOM 671 N N . ASN A 1 88 ? -3.598 -3.945 -8.977 1 92.69 88 ASN A N 1
ATOM 672 C CA . ASN A 1 88 ? -3.512 -3.018 -10.102 1 92.69 88 ASN A CA 1
ATOM 673 C C . ASN A 1 88 ? -2.135 -2.365 -10.188 1 92.69 88 ASN A C 1
ATOM 675 O O . ASN A 1 88 ? -1.354 -2.432 -9.234 1 92.69 88 ASN A O 1
ATOM 679 N N . LYS A 1 89 ? -1.908 -1.862 -11.344 1 91.06 89 LYS A N 1
ATOM 680 C CA . LYS A 1 89 ? -0.68 -1.091 -11.508 1 91.06 89 LYS A CA 1
ATOM 681 C C . LYS A 1 89 ? -0.807 0.288 -10.867 1 91.06 89 LYS A C 1
ATOM 683 O O . LYS A 1 89 ? -1.855 0.929 -10.961 1 91.06 89 LYS A O 1
ATOM 688 N N . SER A 1 90 ? 0.254 0.645 -10.211 1 87.88 90 SER A N 1
ATOM 689 C CA . SER A 1 90 ? 0.278 1.982 -9.633 1 87.88 90 SER A CA 1
ATOM 690 C C . SER A 1 90 ? 0.311 3.057 -10.711 1 87.88 90 SER A C 1
ATOM 692 O O . SER A 1 90 ? 0.959 2.883 -11.75 1 87.88 90 SER A O 1
ATOM 694 N N . SER A 1 91 ? -0.336 4.137 -10.438 1 76.25 91 SER A N 1
ATOM 695 C CA . SER A 1 91 ? -0.371 5.242 -11.391 1 76.25 91 SER A CA 1
ATOM 696 C C . SER A 1 91 ? 0.914 6.062 -11.336 1 76.25 91 SER A C 1
ATOM 698 O O . SER A 1 91 ? 1.279 6.719 -12.312 1 76.25 91 SER A O 1
ATOM 700 N N . ASN A 1 92 ? 1.62 6.07 -10.281 1 74.25 92 ASN A N 1
ATOM 701 C CA . ASN A 1 92 ? 2.748 6.969 -10.062 1 74.25 92 ASN A CA 1
ATOM 702 C C . ASN A 1 92 ? 4.074 6.297 -10.398 1 74.25 92 ASN A C 1
ATOM 704 O O . ASN A 1 92 ? 5.055 6.969 -10.734 1 74.25 92 ASN A O 1
ATOM 708 N N . GLU A 1 93 ? 4.148 5.047 -10.203 1 84.56 93 GLU A N 1
ATOM 709 C CA . GLU A 1 93 ? 5.348 4.258 -10.461 1 84.56 93 GLU A CA 1
ATOM 710 C C . GLU A 1 93 ? 4.996 2.889 -11.039 1 84.56 93 GLU A C 1
ATOM 712 O O . GLU A 1 93 ? 3.895 2.381 -10.812 1 84.56 93 GLU A O 1
ATOM 717 N N . ILE A 1 94 ? 5.879 2.408 -11.742 1 88.25 94 ILE A N 1
ATOM 718 C CA . ILE A 1 94 ? 5.613 1.103 -12.336 1 88.25 94 ILE A CA 1
ATOM 719 C C . ILE A 1 94 ? 5.781 0.013 -11.281 1 88.25 94 ILE A C 1
ATOM 721 O O . ILE A 1 94 ? 6.898 -0.451 -11.031 1 88.25 94 ILE A O 1
ATOM 725 N N . LYS A 1 95 ? 4.812 -0.358 -10.688 1 94.38 95 LYS A N 1
ATOM 726 C CA . LYS A 1 95 ? 4.715 -1.417 -9.688 1 94.38 95 LYS A CA 1
ATOM 727 C C . LYS A 1 95 ? 3.266 -1.858 -9.5 1 94.38 95 LYS A C 1
ATOM 729 O O . LYS A 1 95 ? 2.342 -1.206 -9.992 1 94.38 95 LYS A O 1
ATOM 734 N N . ILE A 1 96 ? 3.115 -2.961 -8.859 1 95.94 96 ILE A N 1
ATOM 735 C CA . ILE A 1 96 ? 1.747 -3.377 -8.57 1 95.94 96 ILE A CA 1
ATOM 736 C C . ILE A 1 96 ? 1.385 -2.998 -7.137 1 95.94 96 ILE A C 1
ATOM 738 O O . ILE A 1 96 ? 2.26 -2.914 -6.27 1 95.94 96 ILE A O 1
ATOM 742 N N . ILE A 1 97 ? 0.166 -2.668 -6.945 1 95.94 97 ILE A N 1
ATOM 743 C CA . ILE A 1 97 ? -0.39 -2.338 -5.641 1 95.94 97 ILE A CA 1
ATOM 744 C C . ILE A 1 97 ? -1.676 -3.127 -5.41 1 95.94 97 ILE A C 1
ATOM 746 O O . ILE A 1 97 ? -2.254 -3.674 -6.355 1 95.94 97 ILE A O 1
ATOM 750 N N . ILE A 1 98 ? -2.014 -3.295 -4.219 1 97.06 98 ILE A N 1
ATOM 751 C CA . ILE A 1 98 ? -3.359 -3.76 -3.902 1 97.06 98 ILE A CA 1
ATOM 752 C C . ILE A 1 98 ? -4.34 -2.588 -3.959 1 97.06 98 ILE A C 1
ATOM 754 O O . ILE A 1 98 ? -4.328 -1.72 -3.084 1 97.06 98 ILE A O 1
ATOM 758 N N . GLU A 1 99 ? -5.133 -2.611 -4.949 1 96.12 99 GLU A N 1
ATOM 759 C CA . GLU A 1 99 ? -6.027 -1.488 -5.211 1 96.12 99 GLU A CA 1
ATOM 760 C C . GLU A 1 99 ? -7.27 -1.556 -4.328 1 96.12 99 GLU A C 1
ATOM 762 O O . GLU A 1 99 ? -7.727 -0.535 -3.811 1 96.12 99 GLU A O 1
ATOM 767 N N . LYS A 1 100 ? -7.875 -2.664 -4.316 1 96.94 100 LYS A N 1
ATOM 768 C CA . LYS A 1 100 ? -9.078 -2.926 -3.529 1 96.94 100 LYS A CA 1
ATOM 769 C C . LYS A 1 100 ? -8.922 -4.191 -2.691 1 96.94 100 LYS A C 1
ATOM 771 O O . LYS A 1 100 ? -8.273 -5.148 -3.115 1 96.94 100 LYS A O 1
ATOM 776 N N . GLN A 1 101 ? -9.516 -4.141 -1.483 1 97.81 101 GLN A N 1
ATOM 777 C CA . GLN A 1 101 ? -9.406 -5.305 -0.61 1 97.81 101 GLN A CA 1
ATOM 778 C C . GLN A 1 101 ? -10.578 -5.375 0.365 1 97.81 101 GLN A C 1
ATOM 780 O O . GLN A 1 101 ? -11 -4.352 0.904 1 97.81 101 GLN A O 1
ATOM 785 N N . ILE A 1 102 ? -11.141 -6.52 0.517 1 97.12 102 ILE A N 1
ATOM 786 C CA . ILE A 1 102 ? -12.086 -6.832 1.581 1 97.12 102 ILE A CA 1
ATOM 787 C C . ILE A 1 102 ? -11.469 -7.84 2.543 1 97.12 102 ILE A C 1
ATOM 789 O O . ILE A 1 102 ? -10.977 -8.891 2.121 1 97.12 102 ILE A O 1
ATOM 793 N N . VAL A 1 103 ? -11.477 -7.539 3.799 1 96.69 103 VAL A N 1
ATOM 794 C CA . VAL A 1 103 ? -10.82 -8.391 4.781 1 96.69 103 VAL A CA 1
ATOM 795 C C . VAL A 1 103 ? -11.844 -8.906 5.789 1 96.69 103 VAL A C 1
ATOM 797 O O . VAL A 1 103 ? -12.617 -8.133 6.348 1 96.69 103 VAL A O 1
ATOM 800 N N . PHE A 1 104 ? -11.812 -10.211 5.969 1 94.56 104 PHE A N 1
ATOM 801 C CA . PHE A 1 104 ? -12.633 -10.906 6.953 1 94.56 104 PHE A CA 1
ATOM 802 C C . PHE A 1 104 ? -11.773 -11.406 8.109 1 94.56 104 PHE A C 1
ATOM 804 O O . PHE A 1 104 ? -10.875 -12.219 7.918 1 94.56 104 PHE A O 1
ATOM 811 N N . GLN A 1 105 ? -12.07 -10.914 9.219 1 92 105 GLN A N 1
ATOM 812 C CA . GLN A 1 105 ? -11.281 -11.297 10.391 1 92 105 GLN A CA 1
ATOM 813 C C . GLN A 1 105 ? -11.977 -12.406 11.18 1 92 105 GLN A C 1
ATOM 815 O O . GLN A 1 105 ? -13.164 -12.297 11.484 1 92 105 GLN A O 1
ATOM 820 N N . SER A 1 106 ? -11.227 -13.336 11.578 1 85 106 SER A N 1
ATOM 821 C CA . SER A 1 106 ? -11.805 -14.492 12.258 1 85 106 SER A CA 1
ATOM 822 C C . SER A 1 106 ? -12.055 -14.195 13.734 1 85 106 SER A C 1
ATOM 824 O O . SER A 1 106 ? -13.031 -14.68 14.312 1 85 106 SER A O 1
ATOM 826 N N . SER A 1 107 ? -11.234 -13.414 14.352 1 82.31 107 SER A N 1
ATOM 827 C CA . SER A 1 107 ? -11.273 -13.242 15.797 1 82.31 107 SER A CA 1
ATOM 828 C C . SER A 1 107 ? -12.5 -12.453 16.234 1 82.31 107 SER A C 1
ATOM 830 O O . SER A 1 107 ? -13.156 -12.805 17.203 1 82.31 107 SER A O 1
ATOM 832 N N . ASN A 1 108 ? -12.891 -11.422 15.547 1 83.06 108 ASN A N 1
ATOM 833 C CA . ASN A 1 108 ? -13.992 -10.57 15.977 1 83.06 108 ASN A CA 1
ATOM 834 C C . ASN A 1 108 ? -15.078 -10.477 14.914 1 83.06 108 ASN A C 1
ATOM 836 O O . ASN A 1 108 ? -16.031 -9.695 15.047 1 83.06 108 ASN A O 1
ATOM 840 N N . LEU A 1 109 ? -14.945 -11.219 13.828 1 86.75 109 LEU A N 1
ATOM 841 C CA . LEU A 1 109 ? -15.914 -11.305 12.742 1 86.75 109 LEU A CA 1
ATOM 842 C C . LEU A 1 109 ? -16.125 -9.938 12.086 1 86.75 109 LEU A C 1
ATOM 844 O O . LEU A 1 109 ? -17.234 -9.617 11.648 1 86.75 109 LEU A O 1
ATOM 848 N N . ASN A 1 110 ? -15.102 -9.125 12.188 1 90.5 110 ASN A N 1
ATOM 849 C CA . ASN A 1 110 ? -15.141 -7.832 11.516 1 90.5 110 ASN A CA 1
ATOM 850 C C . ASN A 1 110 ? -14.852 -7.961 10.023 1 90.5 110 ASN A C 1
ATOM 852 O O . ASN A 1 110 ? -14.047 -8.797 9.617 1 90.5 110 ASN A O 1
ATOM 856 N N . ILE A 1 111 ? -15.562 -7.168 9.305 1 95.06 111 ILE A N 1
ATOM 857 C CA . ILE A 1 111 ? -15.336 -7.07 7.867 1 95.06 111 ILE A CA 1
ATOM 858 C C . ILE A 1 111 ? -14.914 -5.648 7.504 1 95.06 111 ILE A C 1
ATOM 860 O O . ILE A 1 111 ? -15.602 -4.684 7.848 1 95.06 111 ILE A O 1
ATOM 864 N N . SER A 1 112 ? -13.812 -5.523 6.84 1 96.06 112 SER A N 1
ATOM 865 C CA . SER A 1 112 ? -13.281 -4.207 6.5 1 96.06 112 SER A CA 1
ATOM 866 C C . SER A 1 112 ? -13.039 -4.078 5 1 96.06 112 SER A C 1
ATOM 868 O O . SER A 1 112 ? -12.727 -5.066 4.328 1 96.06 112 SER A O 1
ATOM 870 N N . TYR A 1 113 ? -13.156 -2.891 4.555 1 96 113 TYR A N 1
ATOM 871 C CA . TYR A 1 113 ? -12.945 -2.549 3.154 1 96 113 TYR A CA 1
ATOM 872 C C . TYR A 1 113 ? -11.789 -1.57 3 1 96 113 TYR A C 1
ATOM 874 O O . TYR A 1 113 ? -11.656 -0.625 3.779 1 96 113 TYR A O 1
ATOM 882 N N . PHE A 1 114 ? -11 -1.837 1.998 1 95.5 114 PHE A N 1
ATOM 883 C CA . PHE A 1 114 ? -9.859 -0.966 1.755 1 95.5 114 PHE A CA 1
ATOM 884 C C . PHE A 1 114 ? -9.766 -0.59 0.281 1 95.5 114 PHE A C 1
ATOM 886 O O . PHE A 1 114 ? -10 -1.426 -0.595 1 95.5 114 PHE A O 1
ATOM 893 N N . VAL A 1 115 ? -9.422 0.642 0.05 1 93.94 115 VAL A N 1
ATOM 894 C CA . VAL A 1 115 ? -9.055 1.156 -1.265 1 93.94 115 VAL A CA 1
ATOM 895 C C . VAL A 1 115 ? -7.668 1.804 -1.196 1 93.94 115 VAL A C 1
ATOM 897 O O . VAL A 1 115 ? -7.441 2.707 -0.389 1 93.94 115 VAL A O 1
ATOM 900 N N . ASN A 1 116 ? -6.832 1.279 -2.023 1 90.62 116 ASN A N 1
ATOM 901 C CA . ASN A 1 116 ? -5.445 1.727 -1.981 1 90.62 116 ASN A CA 1
ATOM 902 C C . ASN A 1 116 ? -4.895 1.71 -0.559 1 90.62 116 ASN A C 1
ATOM 904 O O . ASN A 1 116 ? -4.27 2.678 -0.118 1 90.62 116 ASN A O 1
ATOM 908 N N . GLN A 1 117 ? -5.32 0.696 0.149 1 91.44 117 GLN A N 1
ATOM 909 C CA . GLN A 1 117 ? -4.785 0.343 1.46 1 91.44 117 GLN A CA 1
ATOM 910 C C . GLN A 1 117 ? -5.309 1.288 2.539 1 91.44 117 GLN A C 1
ATOM 912 O O . GLN A 1 117 ? -4.824 1.269 3.674 1 91.44 117 GLN A O 1
ATOM 917 N N . LYS A 1 118 ? -6.246 2.084 2.207 1 88.94 118 LYS A N 1
ATOM 918 C CA . LYS A 1 118 ? -6.918 2.93 3.188 1 88.94 118 LYS A CA 1
ATOM 919 C C . LYS A 1 118 ? -8.305 2.383 3.525 1 88.94 118 LYS A C 1
ATOM 921 O O . LYS A 1 118 ? -9.07 2.021 2.631 1 88.94 118 LYS A O 1
ATOM 926 N N . ARG A 1 119 ? -8.562 2.338 4.75 1 92.56 119 ARG A N 1
ATOM 927 C CA . ARG A 1 119 ? -9.844 1.807 5.211 1 92.56 119 ARG A CA 1
ATOM 928 C C . ARG A 1 119 ? -11 2.697 4.766 1 92.56 119 ARG A C 1
ATOM 930 O O . ARG A 1 119 ? -10.914 3.924 4.852 1 92.56 119 ARG A O 1
ATOM 937 N N . GLN A 1 120 ? -12.016 2.043 4.293 1 91 120 GLN A N 1
ATOM 938 C CA . GLN A 1 120 ? -13.195 2.754 3.824 1 91 120 GLN A CA 1
ATOM 939 C C . GLN A 1 120 ? -14.453 2.248 4.527 1 91 120 GLN A C 1
ATOM 941 O O . GLN A 1 120 ? -14.5 1.101 4.977 1 91 120 GLN A O 1
ATOM 946 N N . ASP A 1 121 ? -15.352 3.141 4.629 1 89.25 121 ASP A N 1
ATOM 947 C CA . ASP A 1 121 ? -16.672 2.75 5.109 1 89.25 121 ASP A CA 1
ATOM 948 C C . ASP A 1 121 ? -17.516 2.141 3.984 1 89.25 121 ASP A C 1
ATOM 950 O O . ASP A 1 121 ? -17.656 2.742 2.92 1 89.25 121 ASP A O 1
ATOM 954 N N . SER A 1 122 ? -18.062 0.997 4.23 1 89.44 122 SER A N 1
ATOM 955 C CA . SER A 1 122 ? -18.828 0.287 3.205 1 89.44 122 SER A CA 1
ATOM 956 C C . SER A 1 122 ? -19.984 1.133 2.689 1 89.44 122 SER A C 1
ATOM 958 O O . SER A 1 122 ? -20.266 1.141 1.49 1 89.44 122 SER A O 1
ATOM 960 N N . LYS A 1 123 ? -20.609 1.849 3.592 1 85.31 123 LYS A N 1
ATOM 961 C CA . LYS A 1 123 ? -21.734 2.689 3.213 1 85.31 123 LYS A CA 1
ATOM 962 C C . LYS A 1 123 ? -21.297 3.814 2.279 1 85.31 123 LYS A C 1
ATOM 964 O O . LYS A 1 123 ? -21.984 4.121 1.301 1 85.31 123 LYS A O 1
ATOM 969 N N . MET A 1 124 ? -20.188 4.328 2.57 1 81.94 124 MET A N 1
ATOM 970 C CA . MET A 1 124 ? -19.656 5.406 1.743 1 81.94 124 MET A CA 1
ATOM 971 C C . MET A 1 124 ? -19.281 4.895 0.357 1 81.94 124 MET A C 1
ATOM 973 O O . MET A 1 124 ? -19.312 5.645 -0.62 1 81.94 124 MET A O 1
ATOM 977 N N . LEU A 1 125 ? -18.984 3.619 0.29 1 86.12 125 LEU A N 1
ATOM 978 C CA . LEU A 1 125 ? -18.594 3.004 -0.973 1 86.12 125 LEU A CA 1
ATOM 979 C C . LEU A 1 125 ? -19.812 2.553 -1.763 1 86.12 125 LEU A C 1
ATOM 981 O O . LEU A 1 125 ? -19.688 2.121 -2.912 1 86.12 125 LEU A O 1
ATOM 985 N N . GLY A 1 126 ? -20.922 2.639 -1.168 1 84.56 126 GLY A N 1
ATOM 986 C CA . GLY A 1 126 ? -22.125 2.135 -1.811 1 84.56 126 GLY A CA 1
ATOM 987 C C . GLY A 1 126 ? -22.203 0.62 -1.838 1 84.56 126 GLY A C 1
ATOM 988 O O . GLY A 1 126 ? -22.812 0.038 -2.732 1 84.56 126 GLY A O 1
ATOM 989 N N . LEU A 1 127 ? -21.469 0.061 -0.95 1 89.69 127 LEU A N 1
ATOM 990 C CA . LEU A 1 127 ? -21.453 -1.396 -0.89 1 89.69 127 LEU A CA 1
ATOM 991 C C . LEU A 1 127 ? -22.359 -1.908 0.225 1 89.69 127 LEU A C 1
ATOM 993 O O . LEU A 1 127 ? -22.625 -1.195 1.197 1 89.69 127 LEU A O 1
ATOM 997 N N . LYS A 1 128 ? -22.812 -3.037 -0.017 1 84.94 128 LYS A N 1
ATOM 998 C CA . LYS A 1 128 ? -23.609 -3.666 1.033 1 84.94 128 LYS A CA 1
ATOM 999 C C . LYS A 1 128 ? -22.734 -4.031 2.236 1 84.94 128 LYS A C 1
ATOM 1001 O O . LYS A 1 128 ? -21.625 -4.523 2.076 1 84.94 128 LYS A O 1
ATOM 1006 N N . GLN A 1 129 ? -23.312 -3.77 3.369 1 87.56 129 GLN A N 1
ATOM 1007 C CA . GLN A 1 129 ? -22.625 -4.219 4.582 1 87.56 129 GLN A CA 1
ATOM 1008 C C . GLN A 1 129 ? -22.797 -5.723 4.781 1 87.56 129 GLN A C 1
ATOM 1010 O O . GLN A 1 129 ? -23.906 -6.207 4.992 1 87.56 129 GLN A O 1
ATOM 1015 N N . LEU A 1 130 ? -21.766 -6.426 4.73 1 91.88 130 LEU A N 1
ATOM 1016 C CA . LEU A 1 130 ? -21.781 -7.867 4.938 1 91.88 130 LEU A CA 1
ATOM 1017 C C . LEU A 1 130 ? -21.828 -8.203 6.422 1 91.88 130 LEU A C 1
ATOM 1019 O O . LEU A 1 130 ? -21.203 -7.531 7.238 1 91.88 130 LEU A O 1
ATOM 1023 N N . THR A 1 131 ? -22.656 -9.148 6.742 1 88.06 131 THR A N 1
ATOM 1024 C CA . THR A 1 131 ? -22.781 -9.562 8.133 1 88.06 131 THR A CA 1
ATOM 1025 C C . THR A 1 131 ? -22.688 -11.086 8.25 1 88.06 131 THR A C 1
ATOM 1027 O O . THR A 1 131 ? -23.016 -11.805 7.309 1 88.06 131 THR A O 1
ATOM 1030 N N . TYR A 1 132 ? -22.25 -11.531 9.359 1 87.5 132 TYR A N 1
ATOM 1031 C CA . TYR A 1 132 ? -22.203 -12.961 9.633 1 87.5 132 TYR A CA 1
ATOM 1032 C C . TYR A 1 132 ? -23.578 -13.492 10.023 1 87.5 132 TYR A C 1
ATOM 1034 O O . TYR A 1 132 ? -24.344 -12.82 10.719 1 87.5 132 TYR A O 1
ATOM 1042 N N . PRO A 1 133 ? -23.969 -14.727 9.789 1 88.81 133 PRO A N 1
ATOM 1043 C CA . PRO A 1 133 ? -23.188 -15.672 8.984 1 88.81 133 PRO A CA 1
ATOM 1044 C C . PRO A 1 133 ? -23.062 -15.234 7.523 1 88.81 133 PRO A C 1
ATOM 1046 O O . PRO A 1 133 ? -24.016 -14.695 6.949 1 88.81 133 PRO A O 1
ATOM 1049 N N . LEU A 1 134 ? -21.969 -15.516 6.918 1 89.06 134 LEU A N 1
ATOM 1050 C CA . LEU A 1 134 ? -21.641 -15.023 5.586 1 89.06 134 LEU A CA 1
ATOM 1051 C C . LEU A 1 134 ? -22.391 -15.812 4.512 1 89.06 134 LEU A C 1
ATOM 1053 O O . LEU A 1 134 ? -22.484 -17.031 4.598 1 89.06 134 LEU A O 1
ATOM 1057 N N . ASP A 1 135 ? -22.922 -15.078 3.635 1 90.81 135 ASP A N 1
ATOM 1058 C CA . ASP A 1 135 ? -23.5 -15.633 2.416 1 90.81 135 ASP A CA 1
ATOM 1059 C C . ASP A 1 135 ? -22.562 -15.453 1.226 1 90.81 135 ASP A C 1
ATOM 1061 O O . ASP A 1 135 ? -22.297 -14.328 0.799 1 90.81 135 ASP A O 1
ATOM 1065 N N . MET A 1 136 ? -22.203 -16.641 0.653 1 92.31 136 MET A N 1
ATOM 1066 C CA . MET A 1 136 ? -21.188 -16.609 -0.396 1 92.31 136 MET A CA 1
ATOM 1067 C C . MET A 1 136 ? -21.688 -15.875 -1.629 1 92.31 136 MET A C 1
ATOM 1069 O O . MET A 1 136 ? -20.922 -15.227 -2.334 1 92.31 136 MET A O 1
ATOM 1073 N N . ILE A 1 137 ? -22.969 -15.984 -1.895 1 91.56 137 ILE A N 1
ATOM 1074 C CA . ILE A 1 137 ? -23.562 -15.273 -3.023 1 91.56 137 ILE A CA 1
ATOM 1075 C C . ILE A 1 137 ? -23.5 -13.766 -2.771 1 91.56 137 ILE A C 1
ATOM 1077 O O . ILE A 1 137 ? -23.156 -12.992 -3.67 1 91.56 137 ILE A O 1
ATOM 1081 N N . GLU A 1 138 ? -23.766 -13.383 -1.55 1 93.44 138 GLU A N 1
ATOM 1082 C CA . GLU A 1 138 ? -23.719 -11.969 -1.19 1 93.44 138 GLU A CA 1
ATOM 1083 C C . GLU A 1 138 ? -22.297 -11.422 -1.286 1 93.44 138 GLU A C 1
ATOM 1085 O O . GLU A 1 138 ? -22.094 -10.297 -1.744 1 93.44 138 GLU A O 1
ATOM 1090 N N . ILE A 1 139 ? -21.359 -12.211 -0.848 1 95 139 ILE A N 1
ATOM 1091 C CA . ILE A 1 139 ? -19.953 -11.812 -0.926 1 95 139 ILE A CA 1
ATOM 1092 C C . ILE A 1 139 ? -19.547 -11.625 -2.387 1 95 139 ILE A C 1
ATOM 1094 O O . ILE A 1 139 ? -18.969 -10.594 -2.748 1 95 139 ILE A O 1
ATOM 1098 N N . ALA A 1 140 ? -19.906 -12.57 -3.199 1 94.62 140 ALA A N 1
ATOM 1099 C CA . ALA A 1 140 ? -19.562 -12.508 -4.621 1 94.62 140 ALA A CA 1
ATOM 1100 C C . ALA A 1 140 ? -20.172 -11.266 -5.27 1 94.62 140 ALA A C 1
ATOM 1102 O O . ALA A 1 140 ? -19.5 -10.578 -6.043 1 94.62 140 ALA A O 1
ATOM 1103 N N . ASN A 1 141 ? -21.406 -10.977 -4.926 1 94.31 141 ASN A N 1
ATOM 1104 C CA . ASN A 1 141 ? -22.078 -9.797 -5.457 1 94.31 141 ASN A CA 1
ATOM 1105 C C . ASN A 1 141 ? -21.406 -8.508 -4.996 1 94.31 141 ASN A C 1
ATOM 1107 O O . ASN A 1 141 ? -21.25 -7.566 -5.773 1 94.31 141 ASN A O 1
ATOM 1111 N N . THR A 1 142 ? -21.062 -8.477 -3.781 1 95.56 142 THR A N 1
ATOM 1112 C CA . THR A 1 142 ? -20.406 -7.305 -3.223 1 95.56 142 THR A CA 1
ATOM 1113 C C . THR A 1 142 ? -19.062 -7.074 -3.906 1 95.56 142 THR A C 1
ATOM 1115 O O . THR A 1 142 ? -18.719 -5.941 -4.25 1 95.56 142 THR A O 1
ATOM 1118 N N . VAL A 1 143 ? -18.266 -8.141 -4.145 1 96.44 143 VAL A N 1
ATOM 1119 C CA . VAL A 1 143 ? -16.984 -8.039 -4.816 1 96.44 143 VAL A CA 1
ATOM 1120 C C . VAL A 1 143 ? -17.188 -7.547 -6.246 1 96.44 143 VAL A C 1
ATOM 1122 O O . VAL A 1 143 ? -16.422 -6.711 -6.738 1 96.44 143 VAL A O 1
ATOM 1125 N N . GLN A 1 144 ? -18.203 -8.086 -6.875 1 95 144 GLN A N 1
ATOM 1126 C CA . GLN A 1 144 ? -18.516 -7.656 -8.242 1 95 144 GLN A CA 1
ATOM 1127 C C . GLN A 1 144 ? -18.828 -6.164 -8.289 1 95 144 GLN A C 1
ATOM 1129 O O . GLN A 1 144 ? -18.344 -5.449 -9.164 1 95 144 GLN A O 1
ATOM 1134 N N . LEU A 1 145 ? -19.641 -5.707 -7.395 1 93.94 145 LEU A N 1
ATOM 1135 C CA . LEU A 1 145 ? -19.969 -4.289 -7.316 1 93.94 145 LEU A CA 1
ATOM 1136 C C . LEU A 1 145 ? -18.719 -3.451 -7.039 1 93.94 145 LEU A C 1
ATOM 1138 O O . LEU A 1 145 ? -18.5 -2.424 -7.684 1 93.94 145 LEU A O 1
ATOM 1142 N N . PHE A 1 146 ? -17.953 -3.893 -6.117 1 94.56 146 PHE A N 1
ATOM 1143 C CA . PHE A 1 146 ? -16.703 -3.232 -5.754 1 94.56 146 PHE A CA 1
ATOM 1144 C C . PHE A 1 146 ? -15.766 -3.156 -6.949 1 94.56 146 PHE A C 1
ATOM 1146 O O . PHE A 1 146 ? -15.125 -2.129 -7.176 1 94.56 146 PHE A O 1
ATOM 1153 N N . ASP A 1 147 ? -15.695 -4.199 -7.738 1 94.62 147 ASP A N 1
ATOM 1154 C CA . ASP A 1 147 ? -14.836 -4.289 -8.914 1 94.62 147 ASP A CA 1
ATOM 1155 C C . ASP A 1 147 ? -15.273 -3.297 -9.992 1 94.62 147 ASP A C 1
ATOM 1157 O O . ASP A 1 147 ? -14.43 -2.678 -10.648 1 94.62 147 ASP A O 1
ATOM 1161 N N . ASN A 1 148 ? -16.531 -3.088 -10.102 1 92.25 148 ASN A N 1
ATOM 1162 C CA . ASN A 1 148 ? -17.094 -2.268 -11.172 1 92.25 148 ASN A CA 1
ATOM 1163 C C . ASN A 1 148 ? -16.922 -0.779 -10.883 1 92.25 148 ASN A C 1
ATOM 1165 O O . ASN A 1 148 ? -17.047 0.05 -11.789 1 92.25 148 ASN A O 1
ATOM 1169 N N . GLN A 1 149 ? -16.719 -0.511 -9.664 1 91.25 149 GLN A N 1
ATOM 1170 C CA . GLN A 1 149 ? -16.547 0.895 -9.32 1 91.25 149 GLN A CA 1
ATOM 1171 C C . GLN A 1 149 ? -15.117 1.355 -9.617 1 91.25 149 GLN A C 1
ATOM 1173 O O . GLN A 1 149 ? -14.164 0.599 -9.43 1 91.25 149 GLN A O 1
ATOM 1178 N N . LEU A 1 150 ? -15.07 2.539 -10.062 1 91 150 LEU A N 1
ATOM 1179 C CA . LEU A 1 150 ? -13.773 3.145 -10.344 1 91 150 LEU A CA 1
ATOM 1180 C C . LEU A 1 150 ? -13.297 3.982 -9.156 1 91 150 LEU A C 1
ATOM 1182 O O . LEU A 1 150 ? -14.117 4.527 -8.414 1 91 150 LEU A O 1
ATOM 1186 N N . ILE A 1 151 ? -12.055 4.016 -9.023 1 90.81 151 ILE A N 1
ATOM 1187 C CA . ILE A 1 151 ? -11.484 4.875 -7.988 1 90.81 151 ILE A CA 1
ATOM 1188 C C . ILE A 1 151 ? -11.352 6.301 -8.516 1 90.81 151 ILE A C 1
ATOM 1190 O O . ILE A 1 151 ? -10.812 6.52 -9.609 1 90.81 151 ILE A O 1
ATOM 1194 N N . CYS A 1 152 ? -11.844 7.203 -7.746 1 92.19 152 CYS A N 1
ATOM 1195 C CA . CYS A 1 152 ? -11.75 8.617 -8.102 1 92.19 152 CYS A CA 1
ATOM 1196 C C . CYS A 1 152 ? -10.297 9.031 -8.289 1 92.19 152 CYS A C 1
ATOM 1198 O O . CYS A 1 152 ? -9.461 8.789 -7.422 1 92.19 152 CYS A O 1
ATOM 1200 N N . ARG A 1 153 ? -10.031 9.727 -9.352 1 88.56 153 ARG A N 1
ATOM 1201 C CA . ARG A 1 153 ? -8.664 10.109 -9.688 1 88.56 153 ARG A CA 1
ATOM 1202 C C . ARG A 1 153 ? -8.219 11.312 -8.867 1 88.56 153 ARG A C 1
ATOM 1204 O O . ARG A 1 153 ? -7.035 11.664 -8.867 1 88.56 153 ARG A O 1
ATOM 1211 N N . GLY A 1 154 ? -9.133 11.852 -8.172 1 90.69 154 GLY A N 1
ATOM 1212 C CA . GLY A 1 154 ? -8.789 13.008 -7.359 1 90.69 154 GLY A CA 1
ATOM 1213 C C . GLY A 1 154 ? -8.766 14.305 -8.148 1 90.69 154 GLY A C 1
ATOM 1214 O O . GLY A 1 154 ? -9.266 14.359 -9.273 1 90.69 154 GLY A O 1
ATOM 1215 N N . GLY A 1 155 ? -8.258 15.352 -7.418 1 91.06 155 GLY A N 1
ATOM 1216 C CA . GLY A 1 155 ? -8.203 16.688 -7.996 1 91.06 155 GLY A CA 1
ATOM 1217 C C . GLY A 1 155 ? -6.859 17 -8.617 1 91.06 155 GLY A C 1
ATOM 1218 O O . GLY A 1 155 ? -6.172 16.109 -9.125 1 91.06 155 GLY A O 1
ATOM 1219 N N . PRO A 1 156 ? -6.586 18.312 -8.617 1 89.94 156 PRO A N 1
ATOM 1220 C CA . PRO A 1 156 ? -5.355 18.766 -9.273 1 89.94 156 PRO A CA 1
ATOM 1221 C C . PRO A 1 156 ? -4.098 18.266 -8.57 1 89.94 156 PRO A C 1
ATOM 1223 O O . PRO A 1 156 ? -4.117 18.016 -7.359 1 89.94 156 PRO A O 1
ATOM 1226 N N . SER A 1 157 ? -3.025 18.203 -9.383 1 87.88 157 SER A N 1
ATOM 1227 C CA . SER A 1 157 ? -1.724 17.812 -8.859 1 87.88 157 SER A CA 1
ATOM 1228 C C . SER A 1 157 ? -0.992 18.984 -8.227 1 87.88 157 SER A C 1
ATOM 1230 O O . SER A 1 157 ? -1.036 20.094 -8.75 1 87.88 157 SER A O 1
ATOM 1232 N N . VAL A 1 158 ? -0.304 18.703 -7.191 1 85.25 158 VAL A N 1
ATOM 1233 C CA . VAL A 1 158 ? 0.484 19.719 -6.504 1 85.25 158 VAL A CA 1
ATOM 1234 C C . VAL A 1 158 ? 1.565 20.25 -7.438 1 85.25 158 VAL A C 1
ATOM 1236 O O . VAL A 1 158 ? 2.006 21.406 -7.293 1 85.25 158 VAL A O 1
ATOM 1239 N N . ILE A 1 159 ? 1.997 19.438 -8.336 1 79.62 159 ILE A N 1
ATOM 1240 C CA . ILE A 1 159 ? 3.043 19.812 -9.281 1 79.62 159 ILE A CA 1
ATOM 1241 C C . ILE A 1 159 ? 2.568 21 -10.125 1 79.62 159 ILE A C 1
ATOM 1243 O O . ILE A 1 159 ? 3.342 21.922 -10.406 1 79.62 159 ILE A O 1
ATOM 1247 N N . ASN A 1 160 ? 1.317 21.016 -10.484 1 81.81 160 ASN A N 1
ATOM 1248 C CA . ASN A 1 160 ? 0.754 22.062 -11.328 1 81.81 160 ASN A CA 1
ATOM 1249 C C . ASN A 1 160 ? 0.328 23.281 -10.516 1 81.81 160 ASN A C 1
ATOM 1251 O O . ASN A 1 160 ? 0.14 24.375 -11.07 1 81.81 160 ASN A O 1
ATOM 1255 N N . PHE A 1 161 ? 0.157 23.094 -9.242 1 83.81 161 PHE A N 1
ATOM 1256 C CA . PHE A 1 161 ? -0.323 24.156 -8.375 1 83.81 161 PHE A CA 1
ATOM 1257 C C . PHE A 1 161 ? 0.494 24.219 -7.094 1 83.81 161 PHE A C 1
ATOM 1259 O O . PHE A 1 161 ? -0.046 24.047 -6 1 83.81 161 PHE A O 1
ATOM 1266 N N . PRO A 1 162 ? 1.794 24.484 -7.402 1 79.19 162 PRO A N 1
ATOM 1267 C CA . PRO A 1 162 ? 2.666 24.5 -6.227 1 79.19 162 PRO A CA 1
ATOM 1268 C C . PRO A 1 162 ? 2.314 25.625 -5.25 1 79.19 162 PRO A C 1
ATOM 1270 O O . PRO A 1 162 ? 1.993 26.734 -5.672 1 79.19 162 PRO A O 1
ATOM 1273 N N . GLY A 1 163 ? 2.281 25.297 -3.898 1 77.38 163 GLY A N 1
ATOM 1274 C CA . GLY A 1 163 ? 2.092 26.297 -2.863 1 77.38 163 GLY A CA 1
ATOM 1275 C C . GLY A 1 163 ? 0.633 26.625 -2.611 1 77.38 163 GLY A C 1
ATOM 1276 O O . GLY A 1 163 ? 0.314 27.406 -1.713 1 77.38 163 GLY A O 1
ATOM 1277 N N . ILE A 1 164 ? -0.261 26.156 -3.441 1 80.38 164 ILE A N 1
ATOM 1278 C CA . ILE A 1 164 ? -1.684 26.438 -3.281 1 80.38 164 ILE A CA 1
ATOM 1279 C C . ILE A 1 164 ? -2.311 25.406 -2.352 1 80.38 164 ILE A C 1
ATOM 1281 O O . ILE A 1 164 ? -2.098 24.203 -2.52 1 80.38 164 ILE A O 1
ATOM 1285 N N . HIS A 1 165 ? -3.035 25.875 -1.341 1 83.56 165 HIS A N 1
ATOM 1286 C CA . HIS A 1 165 ? -3.799 25.016 -0.435 1 83.56 165 HIS A CA 1
ATOM 1287 C C . HIS A 1 165 ? -5.238 25.5 -0.307 1 83.56 165 HIS A C 1
ATOM 1289 O O . HIS A 1 165 ? -5.48 26.688 -0.049 1 83.56 165 HIS A O 1
ATOM 1295 N N . ILE A 1 166 ? -6.078 24.672 -0.59 1 85.88 166 ILE A N 1
ATOM 1296 C CA . ILE A 1 166 ? -7.496 24.984 -0.494 1 85.88 166 ILE A CA 1
ATOM 1297 C C . ILE A 1 166 ? -8.102 24.281 0.715 1 85.88 166 ILE A C 1
ATOM 1299 O O . ILE A 1 166 ? -7.77 23.125 1.003 1 85.88 166 ILE A O 1
ATOM 1303 N N . LYS A 1 167 ? -8.969 24.984 1.358 1 88.06 167 LYS A N 1
ATOM 1304 C CA . LYS A 1 167 ? -9.664 24.406 2.5 1 88.06 167 LYS A CA 1
ATOM 1305 C C . LYS A 1 167 ? -10.461 23.172 2.088 1 88.06 167 LYS A C 1
ATOM 1307 O O . LYS A 1 167 ? -10.859 23.031 0.93 1 88.06 167 LYS A O 1
ATOM 1312 N N . ASN A 1 168 ? -10.68 22.188 2.945 1 91.19 168 ASN A N 1
ATOM 1313 C CA . ASN A 1 168 ? -11.484 20.984 2.771 1 91.19 168 ASN A CA 1
ATOM 1314 C C . ASN A 1 168 ? -10.852 20.031 1.761 1 91.19 168 ASN A C 1
ATOM 1316 O O . ASN A 1 168 ? -11.555 19.406 0.971 1 91.19 168 ASN A O 1
ATOM 1320 N N . THR A 1 169 ? -9.617 20.188 1.627 1 92.31 169 THR A N 1
ATOM 1321 C CA . THR A 1 169 ? -8.875 19.25 0.784 1 92.31 169 THR A CA 1
ATOM 1322 C C . THR A 1 169 ? -7.738 18.594 1.565 1 92.31 169 THR A C 1
ATOM 1324 O O . THR A 1 169 ? -7.344 19.094 2.623 1 92.31 169 THR A O 1
ATOM 1327 N N . HIS A 1 170 ? -7.324 17.484 1.161 1 87.56 170 HIS A N 1
ATOM 1328 C CA . HIS A 1 170 ? -6.117 16.859 1.684 1 87.56 170 HIS A CA 1
ATOM 1329 C C . HIS A 1 170 ? -5.262 16.281 0.559 1 87.56 170 HIS A C 1
ATOM 1331 O O . HIS A 1 170 ? -5.773 15.992 -0.525 1 87.56 170 HIS A O 1
ATOM 1337 N N . LEU A 1 171 ? -4.012 16.219 0.912 1 83 171 LEU A N 1
ATOM 1338 C CA . LEU A 1 171 ? -3.074 15.727 -0.091 1 83 171 LEU A CA 1
ATOM 1339 C C . LEU A 1 171 ? -2.924 14.211 0.007 1 83 171 LEU A C 1
ATOM 1341 O O . LEU A 1 171 ? -2.705 13.672 1.096 1 83 171 LEU A O 1
ATOM 1345 N N . GLU A 1 172 ? -3.127 13.484 -1.098 1 78.69 172 GLU A N 1
ATOM 1346 C CA . GLU A 1 172 ? -2.807 12.07 -1.263 1 78.69 172 GLU A CA 1
ATOM 1347 C C . GLU A 1 172 ? -1.71 11.875 -2.305 1 78.69 172 GLU A C 1
ATOM 1349 O O . GLU A 1 172 ? -1.982 11.867 -3.508 1 78.69 172 GLU A O 1
ATOM 1354 N N . GLY A 1 173 ? -0.508 11.688 -1.813 1 73.56 173 GLY A N 1
ATOM 1355 C CA . GLY A 1 173 ? 0.608 11.711 -2.744 1 73.56 173 GLY A CA 1
ATOM 1356 C C . GLY A 1 173 ? 0.836 13.078 -3.363 1 73.56 173 GLY A C 1
ATOM 1357 O O . GLY A 1 173 ? 1.163 14.039 -2.662 1 73.56 173 GLY A O 1
ATOM 1358 N N . THR A 1 174 ? 0.608 13.094 -4.652 1 77.38 174 THR A N 1
ATOM 1359 C CA . THR A 1 174 ? 0.803 14.352 -5.359 1 77.38 174 THR A CA 1
ATOM 1360 C C . THR A 1 174 ? -0.533 14.93 -5.82 1 77.38 174 THR A C 1
ATOM 1362 O O . THR A 1 174 ? -0.569 15.891 -6.594 1 77.38 174 THR A O 1
ATOM 1365 N N . ILE A 1 175 ? -1.6 14.344 -5.344 1 85.81 175 ILE A N 1
ATOM 1366 C CA . ILE A 1 175 ? -2.92 14.727 -5.836 1 85.81 175 ILE A CA 1
ATOM 1367 C C . ILE A 1 175 ? -3.756 15.289 -4.688 1 85.81 175 ILE A C 1
ATOM 1369 O O . ILE A 1 175 ? -3.775 14.727 -3.592 1 85.81 175 ILE A O 1
ATOM 1373 N N . TRP A 1 176 ? -4.371 16.391 -4.953 1 89.44 176 TRP A N 1
ATOM 1374 C CA . TRP A 1 176 ? -5.328 16.922 -3.994 1 89.44 176 TRP A CA 1
ATOM 1375 C C . TRP A 1 176 ? -6.668 16.219 -4.098 1 89.44 176 TRP A C 1
ATOM 1377 O O . TRP A 1 176 ? -7.156 15.953 -5.199 1 89.44 176 TRP A O 1
ATOM 1387 N N . ARG A 1 177 ? -7.164 15.891 -2.955 1 90.94 177 ARG A N 1
ATOM 1388 C CA . ARG A 1 177 ? -8.484 15.273 -2.895 1 90.94 177 ARG A CA 1
ATOM 1389 C C . ARG A 1 177 ? -9.422 16.078 -1.995 1 90.94 177 ARG A C 1
ATOM 1391 O O . ARG A 1 177 ? -9 16.594 -0.961 1 90.94 177 ARG A O 1
ATOM 1398 N N . HIS A 1 178 ? -10.578 16.188 -2.518 1 93.38 178 HIS A N 1
ATOM 1399 C CA . HIS A 1 178 ? -11.602 16.797 -1.665 1 93.38 178 HIS A CA 1
ATOM 1400 C C . HIS A 1 178 ? -11.844 15.953 -0.415 1 93.38 178 HIS A C 1
ATOM 1402 O O . HIS A 1 178 ? -11.883 14.719 -0.485 1 93.38 178 HIS A O 1
ATOM 1408 N N . ASP A 1 179 ? -12.094 16.578 0.698 1 90.75 179 ASP A N 1
ATOM 1409 C CA . ASP A 1 179 ? -12.273 15.875 1.962 1 90.75 179 ASP A CA 1
ATOM 1410 C C . ASP A 1 179 ? -13.531 15.008 1.929 1 90.75 179 ASP A C 1
ATOM 1412 O O . ASP A 1 179 ? -13.617 14.016 2.654 1 90.75 179 ASP A O 1
ATOM 1416 N N . LYS A 1 180 ? -14.469 15.375 1.067 1 88.88 180 LYS A N 1
ATOM 1417 C CA . LYS A 1 180 ? -15.719 14.625 0.952 1 88.88 180 LYS A CA 1
ATOM 1418 C C . LYS A 1 180 ? -15.727 13.758 -0.305 1 88.88 180 LYS A C 1
ATOM 1420 O O . LYS A 1 180 ? -16.797 13.469 -0.854 1 88.88 180 LYS A O 1
ATOM 1425 N N . CYS A 1 181 ? -14.547 13.453 -0.81 1 90.25 181 CYS A N 1
ATOM 1426 C CA . CYS A 1 181 ? -14.43 12.562 -1.959 1 90.25 181 CYS A CA 1
ATOM 1427 C C . CYS A 1 181 ? -15.055 11.203 -1.662 1 90.25 181 CYS A C 1
ATOM 1429 O O . CYS A 1 181 ? -14.781 10.602 -0.623 1 90.25 181 CYS A O 1
ATOM 1431 N N . SER A 1 182 ? -15.844 10.703 -2.543 1 84.19 182 SER A N 1
ATOM 1432 C CA . SER A 1 182 ? -16.469 9.398 -2.373 1 84.19 182 SER A CA 1
ATOM 1433 C C . SER A 1 182 ? -15.469 8.266 -2.592 1 84.19 182 SER A C 1
ATOM 1435 O O . SER A 1 182 ? -15.75 7.105 -2.283 1 84.19 182 SER A O 1
ATOM 1437 N N . ILE A 1 183 ? -14.336 8.539 -3.115 1 86.94 183 ILE A N 1
ATOM 1438 C CA . ILE A 1 183 ? -13.234 7.613 -3.369 1 86.94 183 ILE A CA 1
ATOM 1439 C C . ILE A 1 183 ? -13.578 6.707 -4.547 1 86.94 183 ILE A C 1
ATOM 1441 O O . ILE A 1 183 ? -12.75 6.461 -5.422 1 86.94 183 ILE A O 1
ATOM 1445 N N . LEU A 1 184 ? -14.805 6.219 -4.574 1 89.44 184 LEU A N 1
ATOM 1446 C CA . LEU A 1 184 ? -15.266 5.387 -5.68 1 89.44 184 LEU A CA 1
ATOM 1447 C C . LEU A 1 184 ? -16.297 6.125 -6.52 1 89.44 184 LEU A C 1
ATOM 1449 O O . LEU A 1 184 ? -17.078 6.934 -5.992 1 89.44 184 LEU A O 1
ATOM 1453 N N . THR A 1 185 ? -16.156 5.844 -7.777 1 87.06 185 THR A N 1
ATOM 1454 C CA . THR A 1 185 ? -17.109 6.402 -8.734 1 87.06 185 THR A CA 1
ATOM 1455 C C . THR A 1 185 ? -17.625 5.324 -9.68 1 87.06 185 THR A C 1
ATOM 1457 O O . THR A 1 185 ? -16.969 4.305 -9.891 1 87.06 185 THR A O 1
ATOM 1460 N N . ASP A 1 186 ? -18.812 5.371 -10.125 1 77.44 186 ASP A N 1
ATOM 1461 C CA . ASP A 1 186 ? -19.375 4.375 -11.031 1 77.44 186 ASP A CA 1
ATOM 1462 C C . ASP A 1 186 ? -18.844 4.562 -12.453 1 77.44 186 ASP A C 1
ATOM 1464 O O . ASP A 1 186 ? -18.375 3.609 -13.078 1 77.44 186 ASP A O 1
ATOM 1468 N N . LEU A 1 187 ? -19.078 5.652 -13.008 1 71.81 187 LEU A N 1
ATOM 1469 C CA . LEU A 1 187 ? -18.781 5.781 -14.43 1 71.81 187 LEU A CA 1
ATOM 1470 C C . LEU A 1 187 ? -17.781 6.906 -14.68 1 71.81 187 LEU A C 1
ATOM 1472 O O . LEU A 1 187 ? -17.172 6.977 -15.742 1 71.81 187 LEU A O 1
ATOM 1476 N N . LYS A 1 188 ? -17.594 7.531 -13.648 1 72.56 188 LYS A N 1
ATOM 1477 C CA . LYS A 1 188 ? -16.734 8.695 -13.883 1 72.56 188 LYS A CA 1
ATOM 1478 C C . LYS A 1 188 ? -15.336 8.469 -13.328 1 72.56 188 LYS A C 1
ATOM 1480 O O . LYS A 1 188 ? -15.164 7.77 -12.328 1 72.56 188 LYS A O 1
ATOM 1485 N N . LYS A 1 189 ? -14.43 9.117 -14.031 1 83.31 189 LYS A N 1
ATOM 1486 C CA . LYS A 1 189 ? -13.031 9.008 -13.609 1 83.31 189 LYS A CA 1
ATOM 1487 C C . LYS A 1 189 ? -12.781 9.82 -12.336 1 83.31 189 LYS A C 1
ATOM 1489 O O . LYS A 1 189 ? -11.812 9.562 -11.617 1 83.31 189 LYS A O 1
ATOM 1494 N N . ARG A 1 190 ? -13.727 10.734 -12.164 1 90.81 190 ARG A N 1
ATOM 1495 C CA . ARG A 1 190 ? -13.578 11.633 -11.031 1 90.81 190 ARG A CA 1
ATOM 1496 C C . ARG A 1 190 ? -14.93 11.945 -10.391 1 90.81 190 ARG A C 1
ATOM 1498 O O . ARG A 1 190 ? -15.922 12.133 -11.094 1 90.81 190 ARG A O 1
ATOM 1505 N N . CYS A 1 191 ? -14.875 11.984 -9.086 1 90.5 191 CYS A N 1
ATOM 1506 C CA . CYS A 1 191 ? -16.125 12.336 -8.406 1 90.5 191 CYS A CA 1
ATOM 1507 C C . CYS A 1 191 ? -16.422 13.82 -8.578 1 90.5 191 CYS A C 1
ATOM 1509 O O . CYS A 1 191 ? -15.555 14.594 -8.977 1 90.5 191 CYS A O 1
ATOM 1511 N N . GLY A 1 192 ? -17.594 14.18 -8.289 1 89.56 192 GLY A N 1
ATOM 1512 C CA . GLY A 1 192 ? -18.031 15.562 -8.445 1 89.56 192 GLY A CA 1
ATOM 1513 C C . GLY A 1 192 ? -17.281 16.531 -7.562 1 89.56 192 GLY A C 1
ATOM 1514 O O . GLY A 1 192 ? -16.922 17.625 -8 1 89.56 192 GLY A O 1
ATOM 1515 N N . LYS A 1 193 ? -17.031 16.188 -6.398 1 92.94 193 LYS A N 1
ATOM 1516 C CA . LYS A 1 193 ? -16.375 17.047 -5.426 1 92.94 193 LYS A CA 1
ATOM 1517 C C . LYS A 1 193 ? -14.938 17.344 -5.824 1 92.94 193 LYS A C 1
ATOM 1519 O O . LYS A 1 193 ? -14.492 18.484 -5.773 1 92.94 193 LYS A O 1
ATOM 1524 N N . CYS A 1 194 ? -14.281 16.375 -6.254 1 93.5 194 CYS A N 1
ATOM 1525 C CA . CYS A 1 194 ? -12.898 16.562 -6.68 1 93.5 194 CYS A CA 1
ATOM 1526 C C . CYS A 1 194 ? -12.828 17.312 -8 1 93.5 194 CYS A C 1
ATOM 1528 O O . CYS A 1 194 ? -11.906 18.094 -8.234 1 93.5 194 CYS A O 1
ATOM 1530 N N . ASN A 1 195 ? -13.789 17 -8.82 1 93.31 195 ASN A N 1
ATOM 1531 C CA . ASN A 1 195 ? -13.844 17.719 -10.094 1 93.31 195 ASN A CA 1
ATOM 1532 C C . ASN A 1 195 ? -13.969 19.219 -9.891 1 93.31 195 ASN A C 1
ATOM 1534 O O . ASN A 1 195 ? -13.422 20 -10.664 1 93.31 195 ASN A O 1
ATOM 1538 N N . LEU A 1 196 ? -14.594 19.594 -8.891 1 93.19 196 LEU A N 1
ATOM 1539 C CA . LEU A 1 196 ? -14.859 21 -8.617 1 93.19 196 LEU A CA 1
ATOM 1540 C C . LEU A 1 196 ? -13.602 21.703 -8.117 1 93.19 196 LEU A C 1
ATOM 1542 O O . LEU A 1 196 ? -13.547 22.938 -8.07 1 93.19 196 LEU A O 1
ATOM 1546 N N . LEU A 1 197 ? -12.633 20.984 -7.789 1 93.94 197 LEU A N 1
ATOM 1547 C CA . LEU A 1 197 ? -11.398 21.578 -7.297 1 93.94 197 LEU A CA 1
ATOM 1548 C C . LEU A 1 197 ? -10.625 22.25 -8.43 1 93.94 197 LEU A C 1
ATOM 1550 O O . LEU A 1 197 ? -9.875 23.188 -8.195 1 93.94 197 LEU A O 1
ATOM 1554 N N . PHE A 1 198 ? -10.82 21.766 -9.57 1 91.5 198 PHE A N 1
ATOM 1555 C CA . PHE A 1 198 ? -10.023 22.25 -10.688 1 91.5 198 PHE A CA 1
ATOM 1556 C C . PHE A 1 198 ? -10.281 23.734 -10.93 1 91.5 198 PHE A C 1
ATOM 1558 O O . PHE A 1 198 ? -9.352 24.547 -10.922 1 91.5 198 PHE A O 1
ATOM 1565 N N . PRO A 1 199 ? -11.469 24.062 -11.133 1 92.25 199 PRO A N 1
ATOM 1566 C CA . PRO A 1 199 ? -11.711 25.5 -11.305 1 92.25 199 PRO A CA 1
ATOM 1567 C C . PRO A 1 199 ? -11.305 26.312 -10.078 1 92.25 199 PRO A C 1
ATOM 1569 O O . PRO A 1 199 ? -10.867 27.453 -10.211 1 92.25 199 PRO A O 1
ATOM 1572 N N . GLN A 1 200 ? -11.484 25.828 -8.875 1 91.81 200 GLN A N 1
ATOM 1573 C CA . GLN A 1 200 ? -11.102 26.531 -7.656 1 91.81 200 GLN A CA 1
ATOM 1574 C C . GLN A 1 200 ? -9.594 26.797 -7.625 1 91.81 200 GLN A C 1
ATOM 1576 O O . GLN A 1 200 ? -9.164 27.906 -7.32 1 91.81 200 GLN A O 1
ATOM 1581 N N . PHE A 1 201 ? -8.836 25.828 -7.988 1 91.5 201 PHE A N 1
ATOM 1582 C CA . PHE A 1 201 ? -7.383 25.953 -8.008 1 91.5 201 PHE A CA 1
ATOM 1583 C C . PHE A 1 201 ? -6.945 26.953 -9.07 1 91.5 201 PHE A C 1
ATOM 1585 O O . PHE A 1 201 ? -6.02 27.734 -8.852 1 91.5 201 PHE A O 1
ATOM 1592 N N . ARG A 1 202 ? -7.613 26.922 -10.164 1 89.19 202 ARG A N 1
ATOM 1593 C CA . ARG A 1 202 ? -7.297 27.859 -11.234 1 89.19 202 ARG A CA 1
ATOM 1594 C C . ARG A 1 202 ? -7.551 29.297 -10.797 1 89.19 202 ARG A C 1
ATOM 1596 O O . ARG A 1 202 ? -6.738 30.188 -11.062 1 89.19 202 ARG A O 1
ATOM 1603 N N . THR A 1 203 ? -8.633 29.453 -10.141 1 89.56 203 THR A N 1
ATOM 1604 C CA . THR A 1 203 ? -8.984 30.781 -9.648 1 89.56 203 THR A CA 1
ATOM 1605 C C . THR A 1 203 ? -7.961 31.266 -8.633 1 89.56 203 THR A C 1
ATOM 1607 O O . THR A 1 203 ? -7.539 32.438 -8.68 1 89.56 203 THR A O 1
ATOM 1610 N N . TYR A 1 204 ? -7.598 30.438 -7.781 1 87.69 204 TYR A N 1
ATOM 1611 C CA . TYR A 1 204 ? -6.621 30.781 -6.758 1 87.69 204 TYR A CA 1
ATOM 1612 C C . TYR A 1 204 ? -5.273 31.125 -7.383 1 87.69 204 TYR A C 1
ATOM 1614 O O . TYR A 1 204 ? -4.617 32.094 -6.973 1 87.69 204 TYR A O 1
ATOM 1622 N N . LYS A 1 205 ? -4.859 30.359 -8.312 1 84.56 205 LYS A N 1
ATOM 1623 C CA . LYS A 1 205 ? -3.6 30.609 -9.008 1 84.56 205 LYS A CA 1
ATOM 1624 C C . LYS A 1 205 ? -3.613 31.984 -9.68 1 84.56 205 LYS A C 1
ATOM 1626 O O . LYS A 1 205 ? -2.625 32.719 -9.625 1 84.56 205 LYS A O 1
ATOM 1631 N N . LYS A 1 206 ? -4.672 32.312 -10.227 1 85.75 206 LYS A N 1
ATOM 1632 C CA . LYS A 1 206 ? -4.816 33.625 -10.883 1 85.75 206 LYS A CA 1
ATOM 1633 C C . LYS A 1 206 ? -4.723 34.75 -9.867 1 85.75 206 LYS A C 1
ATOM 1635 O O . LYS A 1 206 ? -4.102 35.781 -10.141 1 85.75 206 LYS A O 1
ATOM 1640 N N . ARG A 1 207 ? -5.297 34.531 -8.773 1 84.19 207 ARG A N 1
ATOM 1641 C CA . ARG A 1 207 ? -5.277 35.531 -7.719 1 84.19 207 ARG A CA 1
ATOM 1642 C C . ARG A 1 207 ? -3.865 35.75 -7.191 1 84.19 207 ARG A C 1
ATOM 1644 O O . ARG A 1 207 ? -3.461 36.906 -6.938 1 84.19 207 ARG A O 1
ATOM 1651 N N . LEU A 1 208 ? -3.145 34.656 -7.051 1 80.5 208 LEU A N 1
ATOM 1652 C CA . LEU A 1 208 ? -1.776 34.75 -6.547 1 80.5 208 LEU A CA 1
ATOM 1653 C C . LEU A 1 208 ? -0.865 35.438 -7.551 1 80.5 208 LEU A C 1
ATOM 1655 O O . LEU A 1 208 ? 0.014 36.219 -7.168 1 80.5 208 LEU A O 1
ATOM 1659 N N . THR A 1 209 ? -1.032 35.156 -8.773 1 76.88 209 THR A N 1
ATOM 1660 C CA . THR A 1 209 ? -0.23 35.781 -9.82 1 76.88 209 THR A CA 1
ATOM 1661 C C . THR A 1 209 ? -0.506 37.281 -9.891 1 76.88 209 THR A C 1
ATOM 1663 O O . THR A 1 209 ? 0.406 38.062 -10.133 1 76.88 209 THR A O 1
ATOM 1666 N N . LYS A 1 210 ? -1.704 37.688 -9.648 1 78.69 210 LYS A N 1
ATOM 1667 C CA . LYS A 1 210 ? -2.057 39.094 -9.664 1 78.69 210 LYS A CA 1
ATOM 1668 C C . LYS A 1 210 ? -1.432 39.812 -8.477 1 78.69 210 LYS A C 1
ATOM 1670 O O . LYS A 1 210 ? -1.015 40.969 -8.609 1 78.69 210 LYS A O 1
ATOM 1675 N N . LEU A 1 211 ? -1.378 39.156 -7.43 1 73.12 211 LEU A N 1
ATOM 1676 C CA . LEU A 1 211 ? -0.807 39.781 -6.23 1 73.12 211 LEU A CA 1
ATOM 1677 C C . LEU A 1 211 ? 0.697 39.969 -6.387 1 73.12 211 LEU A C 1
ATOM 1679 O O . LEU A 1 211 ? 1.256 40.938 -5.859 1 73.12 211 LEU A O 1
ATOM 1683 N N . VAL A 1 212 ? 1.342 39.062 -7.082 1 71.44 212 VAL A N 1
ATOM 1684 C CA . VAL A 1 212 ? 2.785 39.188 -7.262 1 71.44 212 VAL A CA 1
ATOM 1685 C C . VAL A 1 212 ? 3.088 40.25 -8.32 1 71.44 212 VAL A C 1
ATOM 1687 O O . VAL A 1 212 ? 4.082 40.969 -8.211 1 71.44 212 VAL A O 1
ATOM 1690 N N . ASN A 1 213 ? 2.316 40.406 -9.242 1 69.31 213 ASN A N 1
ATOM 1691 C CA . ASN A 1 213 ? 2.551 41.375 -10.305 1 69.31 213 ASN A CA 1
ATOM 1692 C C . ASN A 1 213 ? 2.098 42.75 -9.898 1 69.31 213 ASN A C 1
ATOM 1694 O O . ASN A 1 213 ? 2.297 43.719 -10.648 1 69.31 213 ASN A O 1
ATOM 1698 N N . THR A 1 214 ? 1.508 43 -8.695 1 59.62 214 THR A N 1
ATOM 1699 C CA . THR A 1 214 ? 1.261 44.344 -8.172 1 59.62 214 THR A CA 1
ATOM 1700 C C . THR A 1 214 ? 2.293 44.688 -7.109 1 59.62 214 THR A C 1
ATOM 1702 O O . THR A 1 214 ? 2.648 43.875 -6.273 1 59.62 214 THR A O 1
ATOM 1705 N N . MET B 1 1 ? -1.78 84.062 37.156 1 24.61 1 MET B N 1
ATOM 1706 C CA . MET B 1 1 ? -1.662 82.625 37.188 1 24.61 1 MET B CA 1
ATOM 1707 C C . MET B 1 1 ? -2.512 82 36.094 1 24.61 1 MET B C 1
ATOM 1709 O O . MET B 1 1 ? -3.74 81.938 36.188 1 24.61 1 MET B O 1
ATOM 1713 N N . GLY B 1 2 ? -2.246 82.188 34.844 1 29.2 2 GLY B N 1
ATOM 1714 C CA . GLY B 1 2 ? -3.158 82.188 33.719 1 29.2 2 GLY B CA 1
ATOM 1715 C C . GLY B 1 2 ? -3.545 80.812 33.25 1 29.2 2 GLY B C 1
ATOM 1716 O O . GLY B 1 2 ? -2.678 79.938 33.031 1 29.2 2 GLY B O 1
ATOM 1717 N N . LYS B 1 3 ? -4.672 80.25 33.719 1 30.91 3 LYS B N 1
ATOM 1718 C CA . LYS B 1 3 ? -5.207 78.875 33.781 1 30.91 3 LYS B CA 1
ATOM 1719 C C . LYS B 1 3 ? -5.207 78.25 32.375 1 30.91 3 LYS B C 1
ATOM 1721 O O . LYS B 1 3 ? -5.199 78.938 31.359 1 30.91 3 LYS B O 1
ATOM 1726 N N . ARG B 1 4 ? -4.902 76.938 32.344 1 36.28 4 ARG B N 1
ATOM 1727 C CA . ARG B 1 4 ? -4.59 75.812 31.422 1 36.28 4 ARG B CA 1
ATOM 1728 C C . ARG B 1 4 ? -5.766 75.562 30.5 1 36.28 4 ARG B C 1
ATOM 1730 O O . ARG B 1 4 ? -6.828 75.125 30.953 1 36.28 4 ARG B O 1
ATOM 1737 N N . LYS B 1 5 ? -5.969 76.438 29.547 1 29.55 5 LYS B N 1
ATOM 1738 C CA . LYS B 1 5 ? -7.199 76.375 28.766 1 29.55 5 LYS B CA 1
ATOM 1739 C C . LYS B 1 5 ? -7.391 75 28.141 1 29.55 5 LYS B C 1
ATOM 1741 O O . LYS B 1 5 ? -6.449 74.438 27.578 1 29.55 5 LYS B O 1
ATOM 1746 N N . LYS B 1 6 ? -8.383 74.25 28.547 1 28.16 6 LYS B N 1
ATOM 1747 C CA . LYS B 1 6 ? -9.023 72.938 28.281 1 28.16 6 LYS B CA 1
ATOM 1748 C C . LYS B 1 6 ? -9.414 72.812 26.812 1 28.16 6 LYS B C 1
ATOM 1750 O O . LYS B 1 6 ? -10.531 73.125 26.438 1 28.16 6 LYS B O 1
ATOM 1755 N N . MET B 1 7 ? -8.57 73.188 25.844 1 26.62 7 MET B N 1
ATOM 1756 C CA . MET B 1 7 ? -9.281 73.312 24.578 1 26.62 7 MET B CA 1
ATOM 1757 C C . MET B 1 7 ? -9.938 72 24.203 1 26.62 7 MET B C 1
ATOM 1759 O O . MET B 1 7 ? -9.305 70.938 24.266 1 26.62 7 MET B O 1
ATOM 1763 N N . ALA B 1 8 ? -11.266 71.875 24.266 1 26.12 8 ALA B N 1
ATOM 1764 C CA . ALA B 1 8 ? -12.398 70.938 24.016 1 26.12 8 ALA B CA 1
ATOM 1765 C C . ALA B 1 8 ? -12.297 70.312 22.625 1 26.12 8 ALA B C 1
ATOM 1767 O O . ALA B 1 8 ? -11.57 70.812 21.766 1 26.12 8 ALA B O 1
ATOM 1768 N N . LEU B 1 9 ? -13.086 69.25 22.375 1 26.98 9 LEU B N 1
ATOM 1769 C CA . LEU B 1 9 ? -13.211 68.062 21.516 1 26.98 9 LEU B CA 1
ATOM 1770 C C . LEU B 1 9 ? -13.539 68.438 20.078 1 26.98 9 LEU B C 1
ATOM 1772 O O . LEU B 1 9 ? -14.672 68.812 19.781 1 26.98 9 LEU B O 1
ATOM 1776 N N . LYS B 1 10 ? -12.812 69.312 19.328 1 26.25 10 LYS B N 1
ATOM 1777 C CA . LYS B 1 10 ? -13.68 69.812 18.266 1 26.25 10 LYS B CA 1
ATOM 1778 C C . LYS B 1 10 ? -14.289 68.688 17.453 1 26.25 10 LYS B C 1
ATOM 1780 O O . LYS B 1 10 ? -13.609 67.688 17.141 1 26.25 10 LYS B O 1
ATOM 1785 N N . LYS B 1 11 ? -15.656 68.5 17.266 1 26.89 11 LYS B N 1
ATOM 1786 C CA . LYS B 1 11 ? -16.656 67.562 16.781 1 26.89 11 LYS B CA 1
ATOM 1787 C C . LYS B 1 11 ? -16.391 67.188 15.336 1 26.89 11 LYS B C 1
ATOM 1789 O O . LYS B 1 11 ? -16.516 66 14.977 1 26.89 11 LYS B O 1
ATOM 1794 N N . GLY B 1 12 ? -16.438 67.938 14.32 1 27.02 12 GLY B N 1
ATOM 1795 C CA . GLY B 1 12 ? -17.203 67.875 13.086 1 27.02 12 GLY B CA 1
ATOM 1796 C C . GLY B 1 12 ? -16.5 67.062 12.008 1 27.02 12 GLY B C 1
ATOM 1797 O O . GLY B 1 12 ? -17.047 66.875 10.922 1 27.02 12 GLY B O 1
ATOM 1798 N N . ALA B 1 13 ? -15.117 67.125 11.914 1 26.23 13 ALA B N 1
ATOM 1799 C CA . ALA B 1 13 ? -14.617 67.25 10.547 1 26.23 13 ALA B CA 1
ATOM 1800 C C . ALA B 1 13 ? -14.711 65.875 9.836 1 26.23 13 ALA B C 1
ATOM 1802 O O . ALA B 1 13 ? -14.312 64.875 10.383 1 26.23 13 ALA B O 1
ATOM 1803 N N . ILE B 1 14 ? -15.664 65.688 8.875 1 25.88 14 ILE B N 1
ATOM 1804 C CA . ILE B 1 14 ? -16.25 64.562 8.117 1 25.88 14 ILE B CA 1
ATOM 1805 C C . ILE B 1 14 ? -15.172 63.938 7.25 1 25.88 14 ILE B C 1
ATOM 1807 O O . ILE B 1 14 ? -14.516 64.625 6.457 1 25.88 14 ILE B O 1
ATOM 1811 N N . PRO B 1 15 ? -14.508 62.906 7.73 1 23.53 15 PRO B N 1
ATOM 1812 C CA . PRO B 1 15 ? -13.344 62.344 7.066 1 23.53 15 PRO B CA 1
ATOM 1813 C C . PRO B 1 15 ? -13.594 62.031 5.594 1 23.53 15 PRO B C 1
ATOM 1815 O O . PRO B 1 15 ? -14.695 61.594 5.23 1 23.53 15 PRO B O 1
ATOM 1818 N N . SER B 1 16 ? -13.047 62.781 4.719 1 20.67 16 SER B N 1
ATOM 1819 C CA . SER B 1 16 ? -13.156 62.969 3.271 1 20.67 16 SER B CA 1
ATOM 1820 C C . SER B 1 16 ? -12.984 61.625 2.549 1 20.67 16 SER B C 1
ATOM 1822 O O . SER B 1 16 ? -12.094 60.844 2.887 1 20.67 16 SER B O 1
ATOM 1824 N N . ILE B 1 17 ? -14.039 61.062 2.086 1 21.34 17 ILE B N 1
ATOM 1825 C CA . ILE B 1 17 ? -14.43 59.875 1.339 1 21.34 17 ILE B CA 1
ATOM 1826 C C . ILE B 1 17 ? -13.602 59.781 0.059 1 21.34 17 ILE B C 1
ATOM 1828 O O . ILE B 1 17 ? -13.555 60.719 -0.729 1 21.34 17 ILE B O 1
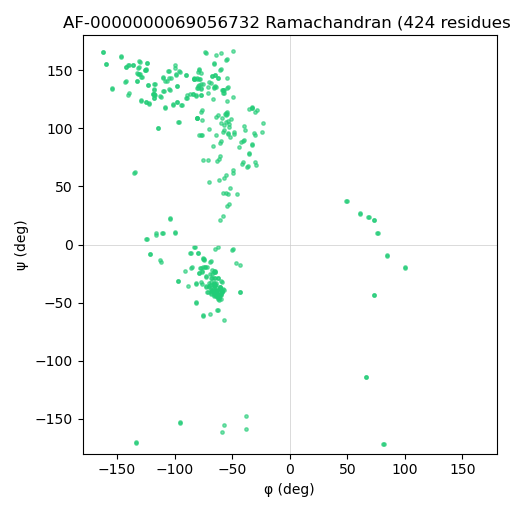ATOM 1832 N N . PHE B 1 18 ? -12.461 59.031 0.156 1 21.38 18 PHE B N 1
ATOM 1833 C CA . PHE B 1 18 ? -11.445 58.875 -0.875 1 21.38 18 PHE B CA 1
ATOM 1834 C C . PHE B 1 18 ? -12.086 58.656 -2.24 1 21.38 18 PHE B C 1
ATOM 1836 O O . PHE B 1 18 ? -12.906 57.75 -2.414 1 21.38 18 PHE B O 1
ATOM 1843 N N . ASN B 1 19 ? -12.43 59.719 -2.838 1 20.19 19 ASN B N 1
ATOM 1844 C CA . ASN B 1 19 ? -13.117 59.875 -4.117 1 20.19 19 ASN B CA 1
ATOM 1845 C C . ASN B 1 19 ? -12.367 59.156 -5.238 1 20.19 19 ASN B C 1
ATOM 1847 O O . ASN B 1 19 ? -11.289 59.594 -5.645 1 20.19 19 ASN B O 1
ATOM 1851 N N . PHE B 1 20 ? -12.188 57.938 -5.137 1 21.06 20 PHE B N 1
ATOM 1852 C CA . PHE B 1 20 ? -11.414 57.344 -6.227 1 21.06 20 PHE B CA 1
ATOM 1853 C C . PHE B 1 20 ? -12.023 57.688 -7.574 1 21.06 20 PHE B C 1
ATOM 1855 O O . PHE B 1 20 ? -13.227 57.531 -7.789 1 21.06 20 PHE B O 1
ATOM 1862 N N . PRO B 1 21 ? -11.508 58.656 -8.086 1 20.33 21 PRO B N 1
ATOM 1863 C CA . PRO B 1 21 ? -12.078 59.156 -9.344 1 20.33 21 PRO B CA 1
ATOM 1864 C C . PRO B 1 21 ? -12.188 58.062 -10.406 1 20.33 21 PRO B C 1
ATOM 1866 O O . PRO B 1 21 ? -11.32 57.188 -10.484 1 20.33 21 PRO B O 1
ATOM 1869 N N . LEU B 1 22 ? -13.438 57.594 -10.664 1 21.61 22 LEU B N 1
ATOM 1870 C CA . LEU B 1 22 ? -13.969 56.656 -11.641 1 21.61 22 LEU B CA 1
ATOM 1871 C C . LEU B 1 22 ? -13.57 57.062 -13.055 1 21.61 22 LEU B C 1
ATOM 1873 O O . LEU B 1 22 ? -14.367 57.656 -13.781 1 21.61 22 LEU B O 1
ATOM 1877 N N . ASN B 1 23 ? -12.344 57.438 -13.219 1 20.88 23 ASN B N 1
ATOM 1878 C CA . ASN B 1 23 ? -12.211 57.938 -14.586 1 20.88 23 ASN B CA 1
ATOM 1879 C C . ASN B 1 23 ? -12.688 56.906 -15.609 1 20.88 23 ASN B C 1
ATOM 1881 O O . ASN B 1 23 ? -12.328 55.719 -15.516 1 20.88 23 ASN B O 1
ATOM 1885 N N . THR B 1 24 ? -13.766 57.156 -16.344 1 21.45 24 THR B N 1
ATOM 1886 C CA . THR B 1 24 ? -14.656 56.531 -17.297 1 21.45 24 THR B CA 1
ATOM 1887 C C . THR B 1 24 ? -13.883 56.125 -18.562 1 21.45 24 THR B C 1
ATOM 1889 O O . THR B 1 24 ? -14.484 55.688 -19.547 1 21.45 24 THR B O 1
ATOM 1892 N N . SER B 1 25 ? -12.594 56.406 -18.672 1 19.95 25 SER B N 1
ATOM 1893 C CA . SER B 1 25 ? -12.352 56.656 -20.094 1 19.95 25 SER B CA 1
ATOM 1894 C C . SER B 1 25 ? -12.727 55.438 -20.938 1 19.95 25 SER B C 1
ATOM 1896 O O . SER B 1 25 ? -12.938 54.344 -20.391 1 19.95 25 SER B O 1
ATOM 1898 N N . GLY B 1 26 ? -12.125 55.375 -22.344 1 20.89 26 GLY B N 1
ATOM 1899 C CA . GLY B 1 26 ? -12.406 55 -23.719 1 20.89 26 GLY B CA 1
ATOM 1900 C C . GLY B 1 26 ? -12.359 53.5 -23.938 1 20.89 26 GLY B C 1
ATOM 1901 O O . GLY B 1 26 ? -11.812 52.75 -23.109 1 20.89 26 GLY B O 1
ATOM 1902 N N . ASN B 1 27 ? -13.219 52.938 -24.891 1 21.19 27 ASN B N 1
ATOM 1903 C CA . ASN B 1 27 ? -13.695 51.656 -25.406 1 21.19 27 ASN B CA 1
ATOM 1904 C C . ASN B 1 27 ? -12.547 50.781 -25.906 1 21.19 27 ASN B C 1
ATOM 1906 O O . ASN B 1 27 ? -12.727 49.969 -26.812 1 21.19 27 ASN B O 1
ATOM 1910 N N . ALA B 1 28 ? -11.305 50.875 -25.5 1 19.8 28 ALA B N 1
ATOM 1911 C CA . ALA B 1 28 ? -10.422 50.156 -26.406 1 19.8 28 ALA B CA 1
ATOM 1912 C C . ALA B 1 28 ? -10.742 48.656 -26.391 1 19.8 28 ALA B C 1
ATOM 1914 O O . ALA B 1 28 ? -10.961 48.062 -25.328 1 19.8 28 ALA B O 1
ATOM 1915 N N . GLU B 1 29 ? -11.32 48.156 -27.5 1 22.02 29 GLU B N 1
ATOM 1916 C CA . GLU B 1 29 ? -11.672 46.844 -28 1 22.02 29 GLU B CA 1
ATOM 1917 C C . GLU B 1 29 ? -10.523 45.844 -27.812 1 22.02 29 GLU B C 1
ATOM 1919 O O . GLU B 1 29 ? -9.531 45.906 -28.547 1 22.02 29 GLU B O 1
ATOM 1924 N N . CYS B 1 30 ? -9.883 45.844 -26.656 1 18.64 30 CYS B N 1
ATOM 1925 C CA . CYS B 1 30 ? -8.758 44.906 -26.688 1 18.64 30 CYS B CA 1
ATOM 1926 C C . CYS B 1 30 ? -9.219 43.5 -26.969 1 18.64 30 CYS B C 1
ATOM 1928 O O . CYS B 1 30 ? -9.977 42.906 -26.172 1 18.64 30 CYS B O 1
ATOM 1930 N N . ASP B 1 31 ? -9.32 43.062 -28.172 1 21.88 31 ASP B N 1
ATOM 1931 C CA . ASP B 1 31 ? -9.539 41.75 -28.734 1 21.88 31 ASP B CA 1
ATOM 1932 C C . ASP B 1 31 ? -8.531 40.75 -28.188 1 21.88 31 ASP B C 1
ATOM 1934 O O . ASP B 1 31 ? -7.398 40.656 -28.672 1 21.88 31 ASP B O 1
ATOM 1938 N N . SER B 1 32 ? -8.102 40.844 -26.953 1 22.94 32 SER B N 1
ATOM 1939 C CA . SER B 1 32 ? -7.016 39.969 -26.578 1 22.94 32 SER B CA 1
ATOM 1940 C C . SER B 1 32 ? -7.41 38.5 -26.797 1 22.94 32 SER B C 1
ATOM 1942 O O . SER B 1 32 ? -8.414 38.031 -26.234 1 22.94 32 SER B O 1
ATOM 1944 N N . MET B 1 33 ? -7.047 37.844 -27.953 1 24.23 33 MET B N 1
ATOM 1945 C CA . MET B 1 33 ? -7.012 36.438 -28.375 1 24.23 33 MET B CA 1
ATOM 1946 C C . MET B 1 33 ? -6.316 35.594 -27.328 1 24.23 33 MET B C 1
ATOM 1948 O O . MET B 1 33 ? -5.102 35.688 -27.141 1 24.23 33 MET B O 1
ATOM 1952 N N . VAL B 1 34 ? -6.742 35.469 -26.156 1 27.86 34 VAL B N 1
ATOM 1953 C CA . VAL B 1 34 ? -6.191 34.5 -25.219 1 27.86 34 VAL B CA 1
ATOM 1954 C C . VAL B 1 34 ? -6.102 33.125 -25.906 1 27.86 34 VAL B C 1
ATOM 1956 O O . VAL B 1 34 ? -7.109 32.594 -26.359 1 27.86 34 VAL B O 1
ATOM 1959 N N . PRO B 1 35 ? -4.906 32.75 -26.453 1 22.86 35 PRO B N 1
ATOM 1960 C CA . PRO B 1 35 ? -4.738 31.5 -27.203 1 22.86 35 PRO B CA 1
ATOM 1961 C C . PRO B 1 35 ? -5.184 30.281 -26.406 1 22.86 35 PRO B C 1
ATOM 1963 O O . PRO B 1 35 ? -5.168 30.297 -25.172 1 22.86 35 PRO B O 1
ATOM 1966 N N . ALA B 1 36 ? -5.973 29.328 -27.016 1 26.39 36 ALA B N 1
ATOM 1967 C CA . ALA B 1 36 ? -6.539 28.016 -26.719 1 26.39 36 ALA B CA 1
ATOM 1968 C C . ALA B 1 36 ? -5.504 27.125 -26.031 1 26.39 36 ALA B C 1
ATOM 1970 O O . ALA B 1 36 ? -5.832 26.016 -25.594 1 26.39 36 ALA B O 1
ATOM 1971 N N . SER B 1 37 ? -4.195 27.469 -26.109 1 27.06 37 SER B N 1
ATOM 1972 C CA . SER B 1 37 ? -3.166 26.516 -25.719 1 27.06 37 SER B CA 1
ATOM 1973 C C . SER B 1 37 ? -3.193 26.25 -24.219 1 27.06 37 SER B C 1
ATOM 1975 O O . SER B 1 37 ? -2.514 25.344 -23.719 1 27.06 37 SER B O 1
ATOM 1977 N N . CYS B 1 38 ? -3.629 27.188 -23.391 1 29.5 38 CYS B N 1
ATOM 1978 C CA . CYS B 1 38 ? -3.443 27.016 -21.953 1 29.5 38 CYS B CA 1
ATOM 1979 C C . CYS B 1 38 ? -4.422 26 -21.406 1 29.5 38 CYS B C 1
ATOM 1981 O O . CYS B 1 38 ? -4.449 25.75 -20.188 1 29.5 38 CYS B O 1
ATOM 1983 N N . ARG B 1 39 ? -5.484 25.75 -22.156 1 30.5 39 ARG B N 1
ATOM 1984 C CA . ARG B 1 39 ? -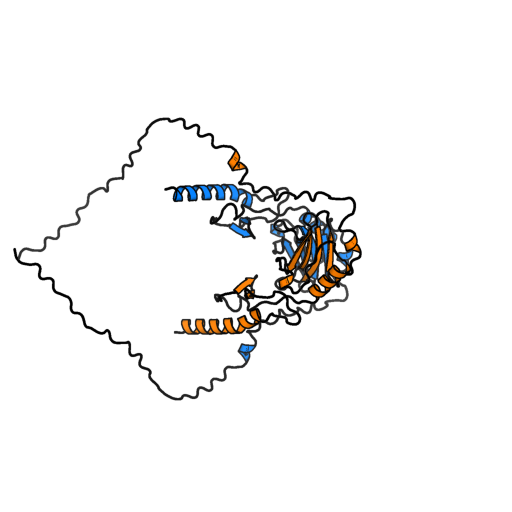6.465 24.828 -21.594 1 30.5 39 ARG B CA 1
ATOM 1985 C C . ARG B 1 39 ? -5.84 23.469 -21.344 1 30.5 39 ARG B C 1
ATOM 1987 O O . ARG B 1 39 ? -6.387 22.656 -20.578 1 30.5 39 ARG B O 1
ATOM 1994 N N . LYS B 1 40 ? -4.961 23.125 -22.328 1 31.31 40 LYS B N 1
ATOM 1995 C CA . LYS B 1 40 ? -4.523 21.734 -22.391 1 31.31 40 LYS B CA 1
ATOM 1996 C C . LYS B 1 40 ? -3.648 21.391 -21.188 1 31.31 40 LYS B C 1
ATOM 1998 O O . LYS B 1 40 ? -3.395 20.203 -20.906 1 31.31 40 LYS B O 1
ATOM 2003 N N . GLU B 1 41 ? -2.883 22.391 -20.703 1 33.03 41 GLU B N 1
ATOM 2004 C CA . GLU B 1 41 ? -1.889 22.047 -19.688 1 33.03 41 GLU B CA 1
ATOM 2005 C C . GLU B 1 41 ? -2.555 21.562 -18.406 1 33.03 41 GLU B C 1
ATOM 2007 O O . GLU B 1 41 ? -1.882 21.062 -17.5 1 33.03 41 GLU B O 1
ATOM 2012 N N . LEU B 1 42 ? -3.707 22.234 -18.188 1 33.91 42 LEU B N 1
ATOM 2013 C CA . LEU B 1 42 ? -4.184 22.016 -16.828 1 33.91 42 LEU B CA 1
ATOM 2014 C C . LEU B 1 42 ? -4.543 20.562 -16.594 1 33.91 42 LEU B C 1
ATOM 2016 O O . LEU B 1 42 ? -4.684 20.125 -15.445 1 33.91 42 LEU B O 1
ATOM 2020 N N . PHE B 1 43 ? -5.242 19.969 -17.609 1 34.09 43 PHE B N 1
ATOM 2021 C CA . PHE B 1 43 ? -5.648 18.594 -17.344 1 34.09 43 PHE B CA 1
ATOM 2022 C C . PHE B 1 43 ? -4.457 17.641 -17.469 1 34.09 43 PHE B C 1
ATOM 2024 O O . PHE B 1 43 ? -3.834 17.547 -18.531 1 34.09 43 PHE B O 1
ATOM 2031 N N . GLY B 1 44 ? -3.619 17.641 -16.625 1 31.91 44 GLY B N 1
ATOM 2032 C CA . GLY B 1 44 ? -2.602 16.609 -16.719 1 31.91 44 GLY B CA 1
ATOM 2033 C C . GLY B 1 44 ? -3.045 15.391 -17.516 1 31.91 44 GLY B C 1
ATOM 2034 O O . GLY B 1 44 ? -4.215 15.008 -17.469 1 31.91 44 GLY B O 1
ATOM 2035 N N . GLU B 1 45 ? -2.559 15.289 -18.703 1 34.06 45 GLU B N 1
ATOM 2036 C CA . GLU B 1 45 ? -2.775 14.094 -19.516 1 34.06 45 GLU B CA 1
ATOM 2037 C C . GLU B 1 45 ? -2.859 12.844 -18.641 1 34.06 45 GLU B C 1
ATOM 2039 O O . GLU B 1 45 ? -2.18 12.75 -17.609 1 34.06 45 GLU B O 1
ATOM 2044 N N . PRO B 1 46 ? -3.984 12.164 -18.641 1 37.25 46 PRO B N 1
ATOM 2045 C CA . PRO B 1 46 ? -3.879 10.852 -18 1 37.25 46 PRO B CA 1
ATOM 2046 C C . PRO B 1 46 ? -2.508 10.211 -18.188 1 37.25 46 PRO B C 1
ATOM 2048 O O . PRO B 1 46 ? -1.826 10.484 -19.188 1 37.25 46 PRO B O 1
ATOM 2051 N N . PRO B 1 47 ? -1.753 9.961 -17.188 1 36 47 PRO B N 1
ATOM 2052 C CA . PRO B 1 47 ? -0.513 9.297 -17.594 1 36 47 PRO B CA 1
ATOM 2053 C C . PRO B 1 47 ? -0.686 8.43 -18.844 1 36 47 PRO B C 1
ATOM 2055 O O . PRO B 1 47 ? -1.759 7.863 -19.062 1 36 47 PRO B O 1
ATOM 2058 N N . SER B 1 48 ? -0.07 8.797 -19.906 1 33.59 48 SER B N 1
ATOM 2059 C CA . SER B 1 48 ? -0.05 8.023 -21.141 1 33.59 48 SER B CA 1
ATOM 2060 C C . SER B 1 48 ? -0.162 6.527 -20.859 1 33.59 48 SER B C 1
ATOM 2062 O O . SER B 1 48 ? 0.611 5.977 -20.078 1 33.59 48 SER B O 1
ATOM 2064 N N . LYS B 1 49 ? -1.39 5.973 -20.891 1 39.03 49 LYS B N 1
ATOM 2065 C CA . LYS B 1 49 ? -1.285 4.523 -21.047 1 39.03 49 LYS B CA 1
ATOM 2066 C C . LYS B 1 49 ? -0.019 4.145 -21.812 1 39.03 49 LYS B C 1
ATOM 2068 O O . LYS B 1 49 ? 0.095 4.414 -23 1 39.03 49 LYS B O 1
ATOM 2073 N N . ARG B 1 50 ? 1.149 4.324 -21.266 1 38 50 ARG B N 1
ATOM 2074 C CA . ARG B 1 50 ? 2.303 3.799 -21.984 1 38 50 ARG B CA 1
ATOM 2075 C C . ARG B 1 50 ? 1.938 2.523 -22.734 1 38 50 ARG B C 1
ATOM 2077 O O . ARG B 1 50 ? 1.504 1.541 -22.141 1 38 50 ARG B O 1
ATOM 2084 N N . ILE B 1 51 ? 1.415 2.656 -23.938 1 43.56 51 ILE B N 1
ATOM 2085 C CA . ILE B 1 51 ? 1.282 1.542 -24.875 1 43.56 51 ILE B CA 1
ATOM 2086 C C . ILE B 1 51 ? 2.48 0.605 -24.734 1 43.56 51 ILE B C 1
ATOM 2088 O O . ILE B 1 51 ? 3.617 0.995 -25 1 43.56 51 ILE B O 1
ATOM 2092 N N . CYS B 1 52 ? 2.393 -0.185 -23.688 1 49.44 52 CYS B N 1
ATOM 2093 C CA . CYS B 1 52 ? 3.359 -1.277 -23.703 1 49.44 52 CYS B CA 1
ATOM 2094 C C . CYS B 1 52 ? 3.49 -1.867 -25.094 1 49.44 52 CYS B C 1
ATOM 2096 O O . CYS B 1 52 ? 2.533 -2.436 -25.625 1 49.44 52 CYS B O 1
ATOM 2098 N N . THR B 1 53 ? 4.082 -1.055 -25.969 1 41.78 53 THR B N 1
ATOM 2099 C CA . THR B 1 53 ? 4.379 -1.599 -27.281 1 41.78 53 THR B CA 1
ATOM 2100 C C . THR B 1 53 ? 4.863 -3.043 -27.188 1 41.78 53 THR B C 1
ATOM 2102 O O . THR B 1 53 ? 5.789 -3.338 -26.422 1 41.78 53 THR B O 1
ATOM 2105 N N . THR B 1 54 ? 3.943 -3.904 -27.422 1 42.06 54 THR B N 1
ATOM 2106 C CA . THR B 1 54 ? 4.297 -5.305 -27.641 1 42.06 54 THR B CA 1
ATOM 2107 C C . THR B 1 54 ? 5.613 -5.418 -28.406 1 42.06 54 THR B C 1
ATOM 2109 O O . THR B 1 54 ? 5.688 -5.082 -29.578 1 42.06 54 THR B O 1
ATOM 2112 N N . VAL B 1 55 ? 6.688 -5.047 -27.844 1 43.41 55 VAL B N 1
ATOM 2113 C CA . VAL B 1 55 ? 7.863 -5.383 -28.641 1 43.41 55 VAL B CA 1
ATOM 2114 C C . VAL B 1 55 ? 7.676 -6.746 -29.297 1 43.41 55 VAL B C 1
ATOM 2116 O O . VAL B 1 55 ? 6.723 -7.465 -28.984 1 43.41 55 VAL B O 1
ATOM 2119 N N . SER B 1 56 ? 9.016 -7.508 -29.453 1 45.47 56 SER B N 1
ATOM 2120 C CA . SER B 1 56 ? 9.383 -8.641 -30.297 1 45.47 56 SER B CA 1
ATOM 2121 C C . SER B 1 56 ? 8.602 -9.891 -29.922 1 45.47 56 SER B C 1
ATOM 2123 O O . SER B 1 56 ? 8.047 -9.977 -28.812 1 45.47 56 SER B O 1
ATOM 2125 N N . SER B 1 57 ? 8.523 -10.961 -30.766 1 50.66 57 SER B N 1
ATOM 2126 C CA . SER B 1 57 ? 7.953 -12.297 -30.906 1 50.66 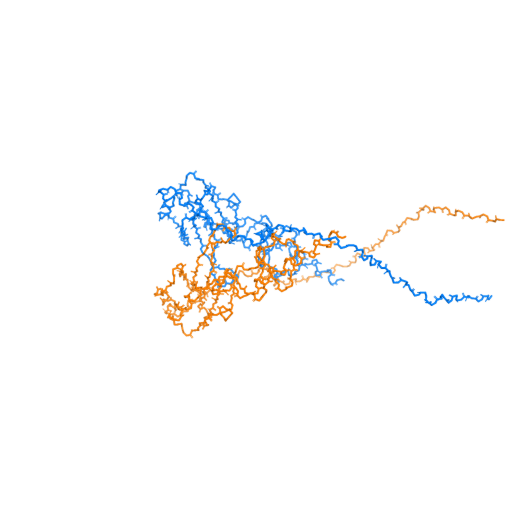57 SER B CA 1
ATOM 2127 C C . SER B 1 57 ? 8.086 -13.102 -29.625 1 50.66 57 SER B C 1
ATOM 2129 O O . SER B 1 57 ? 7.301 -14.016 -29.375 1 50.66 57 SER B O 1
ATOM 2131 N N . GLN B 1 58 ? 9.219 -13.047 -28.891 1 50.97 58 GLN B N 1
ATOM 2132 C CA . GLN B 1 58 ? 9.414 -13.922 -27.734 1 50.97 58 GLN B CA 1
ATOM 2133 C C . GLN B 1 58 ? 9.055 -13.203 -26.438 1 50.97 58 GLN B C 1
ATOM 2135 O O . GLN B 1 58 ? 9.508 -12.086 -26.188 1 50.97 58 GLN B O 1
ATOM 2140 N N . ASP B 1 59 ? 7.992 -13.5 -25.859 1 59.94 59 ASP B N 1
ATOM 2141 C CA . ASP B 1 59 ? 7.594 -13.008 -24.547 1 59.94 59 ASP B CA 1
ATOM 2142 C C . ASP B 1 59 ? 8.781 -12.961 -23.594 1 59.94 59 ASP B C 1
ATOM 2144 O O . ASP B 1 59 ? 9.266 -14 -23.141 1 59.94 59 ASP B O 1
ATOM 2148 N N . PRO B 1 60 ? 9.555 -11.844 -23.5 1 64.75 60 PRO B N 1
ATOM 2149 C CA . PRO B 1 60 ? 10.766 -11.781 -22.672 1 64.75 60 PRO B CA 1
ATOM 2150 C C . PRO B 1 60 ? 10.531 -12.281 -21.25 1 64.75 60 PRO B C 1
ATOM 2152 O O . PRO B 1 60 ? 11.492 -12.562 -20.531 1 64.75 60 PRO B O 1
ATOM 2155 N N . PHE B 1 61 ? 9.219 -12.57 -21.062 1 73.19 61 PHE B N 1
ATOM 2156 C CA . PHE B 1 61 ? 8.961 -12.875 -19.656 1 73.19 61 PHE B CA 1
ATOM 2157 C C . PHE B 1 61 ? 8.5 -14.32 -19.5 1 73.19 61 PHE B C 1
ATOM 2159 O O . PHE B 1 61 ? 8.156 -14.758 -18.406 1 73.19 61 PHE B O 1
ATOM 2166 N N . SER B 1 62 ? 8.578 -15.133 -20.531 1 77.75 62 SER B N 1
ATOM 2167 C CA . SER B 1 62 ? 8.125 -16.516 -20.469 1 77.75 62 SER B CA 1
ATOM 2168 C C . SER B 1 62 ? 8.969 -17.328 -19.5 1 77.75 62 SER B C 1
ATOM 2170 O O . SER B 1 62 ? 8.477 -18.281 -18.891 1 77.75 62 SER B O 1
ATOM 2172 N N . SER B 1 63 ? 10.211 -16.906 -19.359 1 82.5 63 SER B N 1
ATOM 2173 C CA . SER B 1 63 ? 11.148 -17.656 -18.516 1 82.5 63 SER B CA 1
ATOM 2174 C C . SER B 1 63 ? 10.781 -17.547 -17.047 1 82.5 63 SER B C 1
ATOM 2176 O O . SER B 1 63 ? 11.172 -18.391 -16.234 1 82.5 63 SER B O 1
ATOM 2178 N N . PHE B 1 64 ? 9.906 -16.609 -16.625 1 90.19 64 PHE B N 1
ATOM 2179 C CA . PHE B 1 64 ? 9.594 -16.375 -15.219 1 90.19 64 PHE B CA 1
ATOM 2180 C C . PHE B 1 64 ? 8.664 -17.453 -14.688 1 90.19 64 PHE B C 1
ATOM 2182 O O . PHE B 1 64 ? 8.617 -17.703 -13.477 1 90.19 64 PHE B O 1
ATOM 2189 N N . LYS B 1 65 ? 7.93 -18.125 -15.523 1 84.88 65 LYS B N 1
ATOM 2190 C CA . LYS B 1 65 ? 6.949 -19.109 -15.102 1 84.88 65 LYS B CA 1
ATOM 2191 C C . LYS B 1 65 ? 7.633 -20.328 -14.469 1 84.88 65 LYS B C 1
ATOM 2193 O O . LYS B 1 65 ? 7.047 -21 -13.625 1 84.88 65 LYS B O 1
ATOM 2198 N N . GLY B 1 66 ? 8.867 -20.578 -14.742 1 84.38 66 GLY B N 1
ATOM 2199 C CA . GLY B 1 66 ? 9.602 -21.703 -14.195 1 84.38 66 GLY B CA 1
ATOM 2200 C C . GLY B 1 66 ? 10.484 -21.328 -13.023 1 84.38 66 GLY B C 1
ATOM 2201 O O . GLY B 1 66 ? 11.219 -22.172 -12.492 1 84.38 66 GLY B O 1
ATOM 2202 N N . LEU B 1 67 ? 10.281 -20.141 -12.57 1 90.88 67 LEU B N 1
ATOM 2203 C CA . LEU B 1 67 ? 11.141 -19.656 -11.492 1 90.88 67 LEU B CA 1
ATOM 2204 C C . LEU B 1 67 ? 10.719 -20.266 -10.156 1 90.88 67 LEU B C 1
ATOM 2206 O O . LEU B 1 67 ? 9.531 -20.281 -9.82 1 90.88 67 LEU B O 1
ATOM 2210 N N . LEU B 1 68 ? 11.672 -20.828 -9.453 1 89.44 68 LEU B N 1
ATOM 2211 C CA . LEU B 1 68 ? 11.422 -21.297 -8.094 1 89.44 68 LEU B CA 1
ATOM 2212 C C . LEU B 1 68 ? 11.477 -20.141 -7.102 1 89.44 68 LEU B C 1
ATOM 2214 O O . LEU B 1 68 ? 12.547 -19.578 -6.852 1 89.44 68 LEU B O 1
ATOM 2218 N N . LEU B 1 69 ? 10.336 -19.812 -6.629 1 93.31 69 LEU B N 1
ATOM 2219 C CA . LEU B 1 69 ? 10.242 -18.703 -5.691 1 93.31 69 LEU B CA 1
ATOM 2220 C C . LEU B 1 69 ? 10.062 -19.203 -4.266 1 93.31 69 LEU B C 1
ATOM 2222 O O . LEU B 1 69 ? 9.469 -20.266 -4.047 1 93.31 69 LEU B O 1
ATOM 2226 N N . PRO B 1 70 ? 10.711 -18.453 -3.311 1 93.5 70 PRO B N 1
ATOM 2227 C CA . PRO B 1 70 ? 10.422 -18.797 -1.918 1 93.5 70 PRO B CA 1
ATOM 2228 C C . PRO B 1 70 ? 8.93 -18.781 -1.6 1 93.5 70 PRO B C 1
ATOM 2230 O O . PRO B 1 70 ? 8.156 -18.125 -2.303 1 93.5 70 PRO B O 1
ATOM 2233 N N . VAL B 1 71 ? 8.57 -19.438 -0.557 1 90.75 71 VAL B N 1
ATOM 2234 C CA . VAL B 1 71 ? 7.184 -19.5 -0.117 1 90.75 71 VAL B CA 1
ATOM 2235 C C . VAL B 1 71 ? 6.672 -18.078 0.141 1 90.75 71 VAL B C 1
ATOM 2237 O O . VAL B 1 71 ? 7.363 -17.266 0.751 1 90.75 71 VAL B O 1
ATOM 2240 N N . GLY B 1 72 ? 5.465 -17.828 -0.475 1 91 72 GLY B N 1
ATOM 2241 C CA . GLY B 1 72 ? 4.836 -16.547 -0.222 1 91 72 GLY B CA 1
ATOM 2242 C C . GLY B 1 72 ? 5.055 -15.539 -1.341 1 91 72 GLY B C 1
ATOM 2243 O O . GLY B 1 72 ? 4.371 -14.516 -1.405 1 91 72 GLY B O 1
ATOM 2244 N N . TRP B 1 73 ? 6.051 -15.867 -2.066 1 95.44 73 TRP B N 1
ATOM 2245 C CA . TRP B 1 73 ? 6.277 -15 -3.215 1 95.44 73 TRP B CA 1
ATOM 2246 C C . TRP B 1 73 ? 5.395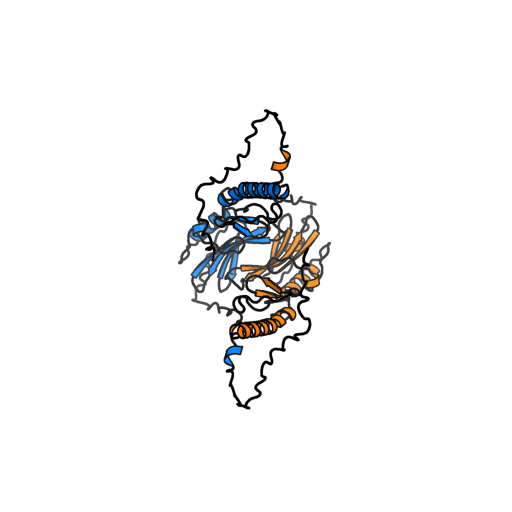 -15.406 -4.391 1 95.44 73 TRP B C 1
ATOM 2248 O O . TRP B 1 73 ? 5.172 -16.594 -4.625 1 95.44 73 TRP B O 1
ATOM 2258 N N . ILE B 1 74 ? 4.914 -14.375 -5.125 1 94.75 74 ILE B N 1
ATOM 2259 C CA . ILE B 1 74 ? 3.965 -14.609 -6.211 1 94.75 74 ILE B CA 1
ATOM 2260 C C . ILE B 1 74 ? 4.434 -13.883 -7.469 1 94.75 74 ILE B C 1
ATOM 2262 O O . ILE B 1 74 ? 5.051 -12.812 -7.383 1 94.75 74 ILE B O 1
ATOM 2266 N N . LEU B 1 75 ? 4.18 -14.422 -8.578 1 94.69 75 LEU B N 1
ATOM 2267 C CA . LEU B 1 75 ? 4.508 -13.836 -9.875 1 94.69 75 LEU B CA 1
ATOM 2268 C C . LEU B 1 75 ? 3.293 -13.125 -10.469 1 94.69 75 LEU B C 1
ATOM 2270 O O . LEU B 1 75 ? 2.203 -13.703 -10.531 1 94.69 75 LEU B O 1
ATOM 2274 N N . TYR B 1 76 ? 3.426 -11.883 -10.75 1 94.44 76 TYR B N 1
ATOM 2275 C CA . TYR B 1 76 ? 2.484 -11.117 -11.555 1 94.44 76 TYR B CA 1
ATOM 2276 C C . TYR B 1 76 ? 3.092 -10.75 -12.906 1 94.44 76 TYR B C 1
ATOM 2278 O O . TYR B 1 76 ? 4.23 -10.281 -12.977 1 94.44 76 TYR B O 1
ATOM 2286 N N . GLN B 1 77 ? 2.297 -10.992 -13.969 1 91.19 77 GLN B N 1
ATOM 2287 C CA . GLN B 1 77 ? 2.814 -10.695 -15.297 1 91.19 77 GLN B CA 1
ATOM 2288 C C . GLN B 1 77 ? 1.734 -10.078 -16.188 1 91.19 77 GLN B C 1
ATOM 2290 O O . GLN B 1 77 ? 0.583 -10.523 -16.172 1 91.19 77 GLN B O 1
ATOM 2295 N N . ASP B 1 78 ? 2.09 -9.016 -16.75 1 86.44 78 ASP B N 1
ATOM 2296 C CA . ASP B 1 78 ? 1.289 -8.477 -17.859 1 86.44 78 ASP B CA 1
ATOM 2297 C C . ASP B 1 78 ? 2.172 -8.078 -19.031 1 86.44 78 ASP B C 1
ATOM 2299 O O . ASP B 1 78 ? 3.33 -8.492 -19.125 1 86.44 78 ASP B O 1
ATOM 2303 N N . LEU B 1 79 ? 1.636 -7.422 -20 1 82.44 79 LEU B N 1
ATOM 2304 C CA . LEU B 1 79 ? 2.354 -7.117 -21.234 1 82.44 79 LEU B CA 1
ATOM 2305 C C . LEU B 1 79 ? 3.521 -6.176 -20.953 1 82.44 79 LEU B C 1
ATOM 2307 O O . LEU B 1 79 ? 4.523 -6.199 -21.672 1 82.44 79 LEU B O 1
ATOM 2311 N N . CYS B 1 80 ? 3.479 -5.406 -19.875 1 86 80 CYS B N 1
ATOM 2312 C CA . CYS B 1 80 ? 4.434 -4.316 -19.719 1 86 80 CYS B CA 1
ATOM 2313 C C . CYS B 1 80 ? 5.391 -4.602 -18.562 1 86 80 CYS B C 1
ATOM 2315 O O . CYS B 1 80 ? 6.453 -3.99 -18.469 1 86 80 CYS B O 1
ATOM 2317 N N . MET B 1 81 ? 5.039 -5.578 -17.766 1 92.12 81 MET B N 1
ATOM 2318 C CA . MET B 1 81 ? 5.898 -5.746 -16.594 1 92.12 81 MET B CA 1
ATOM 2319 C C . MET B 1 81 ? 5.75 -7.145 -16.016 1 92.12 81 MET B C 1
ATOM 2321 O O . MET B 1 81 ? 4.766 -7.836 -16.281 1 92.12 81 MET B O 1
ATOM 2325 N N . VAL B 1 82 ? 6.793 -7.566 -15.328 1 95 82 VAL B N 1
ATOM 2326 C CA . VAL B 1 82 ? 6.773 -8.727 -14.438 1 95 82 VAL B CA 1
ATOM 2327 C C . VAL B 1 82 ? 7.074 -8.281 -13.008 1 95 82 VAL B C 1
ATOM 2329 O O . VAL B 1 82 ? 8.008 -7.512 -12.773 1 95 82 VAL B O 1
ATOM 2332 N N . SER B 1 83 ? 6.242 -8.68 -12.125 1 96.94 83 SER B N 1
ATOM 2333 C CA . SER B 1 83 ? 6.461 -8.367 -10.711 1 96.94 83 SER B CA 1
ATOM 2334 C C . SER B 1 83 ? 6.539 -9.641 -9.875 1 96.94 83 SER B C 1
ATOM 2336 O O . SER B 1 83 ? 5.656 -10.492 -9.945 1 96.94 83 SER B O 1
ATOM 2338 N N . LEU B 1 84 ? 7.637 -9.828 -9.195 1 97.38 84 LEU B N 1
ATOM 2339 C CA . LEU B 1 84 ? 7.734 -10.789 -8.109 1 97.38 84 LEU B CA 1
ATOM 2340 C C . LEU B 1 84 ? 7.469 -10.125 -6.762 1 97.38 84 LEU B C 1
ATOM 2342 O O . LEU B 1 84 ? 8.172 -9.188 -6.383 1 97.38 84 LEU B O 1
ATOM 2346 N N . TYR B 1 85 ? 6.422 -10.625 -6.062 1 97.88 85 TYR B N 1
ATOM 2347 C CA . TYR B 1 85 ? 6.07 -9.891 -4.852 1 97.88 85 TYR B CA 1
ATOM 2348 C C . TYR B 1 85 ? 5.699 -10.844 -3.723 1 97.88 85 TYR B C 1
ATOM 2350 O O . TYR B 1 85 ? 5.332 -11.992 -3.969 1 97.88 85 TYR B O 1
ATOM 2358 N N . LYS B 1 86 ? 5.891 -10.344 -2.525 1 97.69 86 LYS B N 1
ATOM 2359 C CA . LYS B 1 86 ? 5.555 -11.062 -1.301 1 97.69 86 LYS B CA 1
ATOM 2360 C C . LYS B 1 86 ? 4.492 -10.32 -0.497 1 97.69 86 LYS B C 1
ATOM 2362 O O . LYS B 1 86 ? 4.621 -9.117 -0.256 1 97.69 86 LYS B O 1
ATOM 2367 N N . LEU B 1 87 ? 3.482 -11.062 -0.143 1 96.25 87 LEU B N 1
ATOM 2368 C CA . LEU B 1 87 ? 2.434 -10.5 0.701 1 96.25 87 LEU B CA 1
ATOM 2369 C C . LEU B 1 87 ? 2.76 -10.703 2.178 1 96.25 87 LEU B C 1
ATOM 2371 O O . LEU B 1 87 ? 3.404 -11.688 2.547 1 96.25 87 LEU B O 1
ATOM 2375 N N . ASN B 1 88 ? 2.346 -9.734 2.9 1 92.69 88 ASN B N 1
ATOM 2376 C CA . ASN B 1 88 ? 2.383 -9.852 4.355 1 92.69 88 ASN B CA 1
ATOM 2377 C C . ASN B 1 88 ? 1.223 -9.109 5.008 1 92.69 88 ASN B C 1
ATOM 2379 O O . ASN B 1 88 ? 0.554 -8.297 4.359 1 92.69 88 ASN B O 1
ATOM 2383 N N . LYS B 1 89 ? 1.031 -9.484 6.211 1 90.81 89 LYS B N 1
ATOM 2384 C CA . LYS B 1 89 ? 0.036 -8.75 6.988 1 90.81 89 LYS B CA 1
ATOM 2385 C C . LYS B 1 89 ? 0.587 -7.406 7.461 1 90.81 89 LYS B C 1
ATOM 2387 O O . LYS B 1 89 ? 1.751 -7.312 7.859 1 90.81 89 LYS B O 1
ATOM 2392 N N . SER B 1 90 ? -0.278 -6.449 7.344 1 87.94 90 SER B N 1
ATOM 2393 C CA . SER B 1 90 ? 0.113 -5.137 7.844 1 87.94 90 SER B CA 1
ATOM 2394 C C . SER B 1 90 ? 0.255 -5.145 9.359 1 87.94 90 SER B C 1
ATOM 2396 O O . SER B 1 90 ? -0.518 -5.805 10.062 1 87.94 90 SER B O 1
ATOM 2398 N N . SER B 1 91 ? 1.204 -4.387 9.828 1 75.94 91 SER B N 1
ATOM 2399 C CA . SER B 1 91 ? 1.433 -4.301 11.266 1 75.94 91 SER B CA 1
ATOM 2400 C C . SER B 1 91 ? 0.426 -3.369 11.93 1 75.94 91 SER B C 1
ATOM 2402 O O . SER B 1 91 ? 0.15 -3.494 13.125 1 75.94 91 SER B O 1
ATOM 2404 N N . ASN B 1 92 ? -0.146 -2.447 11.258 1 73.81 92 ASN B N 1
ATOM 2405 C CA . ASN B 1 92 ? -0.966 -1.391 11.844 1 73.81 92 ASN B CA 1
ATOM 2406 C C . ASN B 1 92 ? -2.453 -1.732 11.773 1 73.81 92 ASN B C 1
ATOM 2408 O O . ASN B 1 92 ? -3.244 -1.242 12.578 1 73.81 92 ASN B O 1
ATOM 2412 N N . GLU B 1 93 ? -2.826 -2.434 10.773 1 83.88 93 GLU B N 1
ATOM 2413 C CA . GLU B 1 93 ? -4.215 -2.83 10.555 1 83.88 93 GLU B CA 1
ATOM 2414 C C . GLU B 1 93 ? -4.301 -4.246 9.992 1 83.88 93 GLU B C 1
ATOM 2416 O O . GLU B 1 93 ? -3.355 -4.734 9.375 1 83.88 93 GLU B O 1
ATOM 2421 N N . ILE B 1 94 ? -5.355 -4.84 10.273 1 88 94 ILE B N 1
ATOM 2422 C CA . ILE B 1 94 ? -5.508 -6.203 9.773 1 88 94 ILE B CA 1
ATOM 2423 C C . ILE B 1 94 ? -5.844 -6.168 8.281 1 88 94 ILE B C 1
ATOM 2425 O O . ILE B 1 94 ? -7.012 -6.02 7.91 1 88 94 ILE B O 1
ATOM 2429 N N . LYS B 1 95 ? -4.949 -6.258 7.508 1 94.25 95 LYS B N 1
ATOM 2430 C CA . LYS B 1 95 ? -5.027 -6.32 6.051 1 94.25 95 LYS B CA 1
ATOM 2431 C C . LYS B 1 95 ? -3.734 -6.867 5.453 1 94.25 95 LYS B C 1
ATOM 2433 O O . LYS B 1 95 ? -2.727 -6.996 6.152 1 94.25 95 LYS B O 1
ATOM 2438 N N . ILE B 1 96 ? -3.811 -7.219 4.234 1 95.88 96 ILE B N 1
ATOM 2439 C CA . ILE B 1 96 ? -2.576 -7.66 3.59 1 95.88 96 ILE B CA 1
ATOM 2440 C C . ILE B 1 96 ? -1.979 -6.516 2.777 1 95.88 96 ILE B C 1
ATOM 2442 O O . ILE B 1 96 ? -2.703 -5.637 2.309 1 95.88 96 ILE B O 1
ATOM 2446 N N . ILE B 1 97 ? -0.71 -6.48 2.725 1 95.94 97 ILE B N 1
ATOM 2447 C CA . ILE B 1 97 ? 0.046 -5.504 1.946 1 95.94 97 ILE B CA 1
ATOM 2448 C C . ILE B 1 97 ? 1.096 -6.223 1.101 1 95.94 97 ILE B C 1
ATOM 2450 O O . ILE B 1 97 ? 1.407 -7.391 1.347 1 95.94 97 ILE B O 1
ATOM 2454 N N . ILE B 1 98 ? 1.508 -5.602 0.09 1 97.12 98 ILE B N 1
ATOM 2455 C CA . ILE B 1 98 ? 2.709 -6.055 -0.601 1 97.12 98 ILE B CA 1
ATOM 2456 C C . ILE B 1 98 ? 3.949 -5.559 0.139 1 97.12 98 ILE B C 1
ATOM 2458 O O . ILE B 1 98 ? 4.266 -4.367 0.103 1 97.12 98 ILE B O 1
ATOM 2462 N N . GLU B 1 99 ? 4.602 -6.465 0.754 1 96.12 99 GLU B N 1
ATOM 2463 C CA . GLU B 1 99 ? 5.727 -6.121 1.622 1 96.12 99 GLU B CA 1
ATOM 2464 C C . GLU B 1 99 ? 6.996 -5.887 0.812 1 96.12 99 GLU B C 1
ATOM 2466 O O . GLU B 1 99 ? 7.758 -4.957 1.097 1 96.12 99 GLU B O 1
ATOM 2471 N N . LYS B 1 100 ? 7.289 -6.785 -0.035 1 97 100 LYS B N 1
ATOM 2472 C CA . LYS B 1 100 ? 8.461 -6.738 -0.906 1 97 100 LYS B CA 1
ATOM 2473 C C . LYS B 1 100 ? 8.07 -6.98 -2.361 1 97 100 LYS B C 1
ATOM 2475 O O . LYS B 1 100 ? 7.148 -7.75 -2.645 1 97 100 LYS B O 1
ATOM 2480 N N . GLN B 1 101 ? 8.781 -6.273 -3.24 1 97.88 101 GLN B N 1
ATOM 2481 C CA . GLN B 1 101 ? 8.469 -6.434 -4.656 1 97.88 101 GLN B CA 1
ATOM 2482 C C . GLN B 1 101 ? 9.672 -6.117 -5.531 1 97.88 101 GLN B C 1
ATOM 2484 O O . GLN B 1 101 ? 10.406 -5.164 -5.266 1 97.88 101 GLN B O 1
ATOM 2489 N N . ILE B 1 102 ? 9.938 -6.945 -6.484 1 97.12 102 ILE B N 1
ATOM 2490 C CA . ILE B 1 102 ? 10.883 -6.676 -7.566 1 97.12 102 ILE B CA 1
ATOM 2491 C C . ILE B 1 102 ? 10.125 -6.543 -8.891 1 97.12 102 ILE B C 1
ATOM 2493 O O . ILE B 1 102 ? 9.336 -7.418 -9.25 1 97.12 102 ILE B O 1
ATOM 2497 N N . VAL B 1 103 ? 10.352 -5.469 -9.586 1 96.75 103 VAL B N 1
ATOM 2498 C CA . VAL B 1 103 ? 9.602 -5.203 -10.805 1 96.75 103 VAL B CA 1
ATOM 2499 C C . VAL B 1 103 ? 10.562 -5.133 -11.992 1 96.75 103 VAL B C 1
ATOM 2501 O O . VAL B 1 103 ? 11.57 -4.422 -11.945 1 96.75 103 VAL B O 1
ATOM 2504 N N . PHE B 1 104 ? 10.203 -5.883 -13.016 1 94.62 104 PHE B N 1
ATOM 2505 C CA . PHE B 1 104 ? 10.914 -5.895 -14.289 1 94.62 104 PHE B CA 1
ATOM 2506 C C . PHE B 1 104 ? 10.094 -5.215 -15.375 1 94.62 104 PHE B C 1
ATOM 2508 O O . PHE B 1 104 ? 8.992 -5.668 -15.703 1 94.62 104 PHE B O 1
ATOM 2515 N N . GLN B 1 105 ? 10.625 -4.199 -15.859 1 92.12 105 GLN B N 1
ATOM 2516 C CA . GLN B 1 105 ? 9.898 -3.453 -16.891 1 92.12 105 GLN B CA 1
ATOM 2517 C C . GLN B 1 105 ? 10.367 -3.84 -18.281 1 92.12 105 GLN B C 1
ATOM 2519 O O . GLN B 1 105 ? 11.57 -3.859 -18.562 1 92.12 105 GLN B O 1
ATOM 2524 N N . SER B 1 106 ? 9.445 -4.008 -19.125 1 85.12 106 SER B N 1
ATOM 2525 C CA . SER B 1 106 ? 9.773 -4.477 -20.469 1 85.12 106 SER B CA 1
ATOM 2526 C C . SER B 1 106 ? 10.25 -3.33 -21.359 1 85.12 106 SER B C 1
ATOM 2528 O O . SER B 1 106 ? 11.109 -3.518 -22.219 1 85.12 106 SER B O 1
ATOM 2530 N N . SER B 1 107 ? 9.742 -2.162 -21.172 1 82.31 107 SER B N 1
ATOM 2531 C CA . SER B 1 107 ? 9.969 -1.058 -22.094 1 82.31 107 SER B CA 1
ATOM 2532 C C . SER B 1 107 ? 11.406 -0.543 -22 1 82.31 107 SER B C 1
ATOM 2534 O O . SER B 1 107 ? 12.039 -0.267 -23.016 1 82.31 107 SER B O 1
ATOM 2536 N N . ASN B 1 108 ? 11.977 -0.434 -20.844 1 83.69 108 ASN B N 1
ATOM 2537 C CA . ASN B 1 108 ? 13.305 0.155 -20.688 1 83.69 108 ASN B CA 1
ATOM 2538 C C . ASN B 1 108 ? 14.258 -0.794 -19.969 1 83.69 108 ASN B C 1
ATOM 2540 O O . ASN B 1 108 ? 15.375 -0.412 -19.625 1 83.69 108 ASN B O 1
ATOM 2544 N N . LEU B 1 109 ? 13.812 -2.004 -19.688 1 87.06 109 LEU B N 1
ATOM 2545 C CA . LEU B 1 109 ? 14.602 -3.062 -19.062 1 87.06 109 LEU B CA 1
ATOM 2546 C C . LEU B 1 109 ? 15.086 -2.641 -17.672 1 87.06 109 LEU B C 1
ATOM 2548 O O . LEU B 1 109 ? 16.188 -3.006 -17.266 1 87.06 109 LEU B O 1
ATOM 2552 N N . ASN B 1 110 ? 14.32 -1.762 -17.094 1 90.62 110 ASN B N 1
ATOM 2553 C CA . ASN B 1 110 ? 14.625 -1.346 -15.719 1 90.62 110 ASN B CA 1
ATOM 2554 C C . ASN B 1 110 ? 14.156 -2.379 -14.703 1 90.62 110 ASN B C 1
ATOM 2556 O O . ASN B 1 110 ? 13.117 -3.018 -14.898 1 90.62 110 ASN B O 1
ATOM 2560 N N . ILE B 1 111 ? 14.961 -2.512 -13.719 1 95.19 111 ILE B N 1
ATOM 2561 C CA . ILE B 1 111 ? 14.617 -3.373 -12.594 1 95.19 111 ILE B CA 1
ATOM 2562 C C . ILE B 1 111 ? 14.531 -2.543 -11.32 1 95.19 111 ILE B C 1
ATOM 2564 O O . ILE B 1 111 ? 15.484 -1.831 -10.969 1 95.19 111 ILE B O 1
ATOM 2568 N N . SER B 1 112 ? 13.438 -2.635 -10.641 1 96.06 112 SER B N 1
ATOM 2569 C CA . SER B 1 112 ? 13.234 -1.835 -9.438 1 96.06 112 SER B CA 1
ATOM 2570 C C . SER B 1 112 ? 12.875 -2.713 -8.242 1 96.06 112 SER B C 1
ATOM 2572 O O . SER B 1 112 ? 12.242 -3.758 -8.406 1 96.06 112 SER B O 1
ATOM 2574 N N . TYR B 1 113 ? 13.258 -2.244 -7.121 1 96.06 113 TYR B N 1
ATOM 2575 C CA . TYR B 1 113 ? 12.992 -2.916 -5.855 1 96.06 113 TYR B CA 1
ATOM 2576 C C . TYR B 1 113 ? 12.117 -2.053 -4.957 1 96.06 113 TYR B C 1
ATOM 2578 O O . TYR B 1 113 ? 12.32 -0.84 -4.859 1 96.06 113 TYR B O 1
ATOM 2586 N N . PHE B 1 114 ? 11.18 -2.711 -4.34 1 95.56 114 PHE B N 1
ATOM 2587 C CA . PHE B 1 114 ? 10.289 -1.986 -3.449 1 95.56 114 PHE B CA 1
ATOM 2588 C C . PHE B 1 114 ? 10.141 -2.717 -2.119 1 95.56 114 PHE B C 1
ATOM 2590 O O . PHE B 1 114 ? 10.062 -3.945 -2.084 1 95.56 114 PHE B O 1
ATOM 2597 N N . VAL B 1 115 ? 10.102 -1.96 -1.071 1 94 115 VAL B N 1
ATOM 2598 C CA . VAL B 1 115 ? 9.734 -2.414 0.267 1 94 115 VAL B CA 1
ATOM 2599 C C . VAL B 1 115 ? 8.594 -1.561 0.809 1 94 115 VAL B C 1
ATOM 2601 O O . VAL B 1 115 ? 8.703 -0.334 0.87 1 94 115 VAL B O 1
ATOM 2604 N N . ASN B 1 116 ? 7.559 -2.26 1.136 1 90.69 116 ASN B N 1
ATOM 2605 C CA . ASN B 1 116 ? 6.352 -1.56 1.564 1 90.69 116 ASN B CA 1
ATOM 2606 C C . ASN B 1 116 ? 5.973 -0.447 0.591 1 90.69 116 ASN B C 1
ATOM 2608 O O . ASN B 1 116 ? 5.688 0.678 1.007 1 90.69 116 ASN B O 1
ATOM 2612 N N . GLN B 1 117 ? 6.191 -0.765 -0.672 1 91.5 117 GLN B N 1
ATOM 2613 C CA . GLN B 1 117 ? 5.73 0.04 -1.799 1 91.5 117 GLN B CA 1
ATOM 2614 C C . GLN B 1 117 ? 6.598 1.282 -1.979 1 91.5 117 GLN B C 1
ATOM 2616 O O . GLN B 1 117 ? 6.25 2.184 -2.746 1 91.5 117 GLN B O 1
ATOM 2621 N N . LYS B 1 118 ? 7.668 1.335 -1.293 1 89.25 118 LYS B N 1
ATOM 2622 C CA . LYS B 1 118 ? 8.641 2.402 -1.488 1 89.25 118 LYS B CA 1
ATOM 2623 C C . LYS B 1 118 ? 9.859 1.896 -2.256 1 89.25 118 LYS B C 1
ATOM 2625 O O . LYS B 1 118 ? 10.406 0.833 -1.942 1 89.25 118 LYS B O 1
ATOM 2630 N N . ARG B 1 119 ? 10.234 2.65 -3.203 1 92.75 119 ARG B N 1
ATOM 2631 C CA . ARG B 1 119 ? 11.375 2.27 -4.035 1 92.75 119 ARG B CA 1
ATOM 2632 C C . ARG B 1 119 ? 12.664 2.264 -3.227 1 92.75 119 ARG B C 1
ATOM 2634 O O . ARG B 1 119 ? 12.914 3.176 -2.436 1 92.75 119 ARG B O 1
ATOM 2641 N N . GLN B 1 120 ? 13.414 1.219 -3.439 1 91.12 120 GLN B N 1
ATOM 2642 C CA . GLN B 1 120 ? 14.68 1.065 -2.736 1 91.12 120 GLN B CA 1
ATOM 2643 C C . GLN B 1 120 ? 15.836 0.869 -3.717 1 91.12 120 GLN B C 1
ATOM 2645 O O . GLN B 1 120 ? 15.633 0.384 -4.832 1 91.12 120 GLN B O 1
ATOM 2650 N N . ASP B 1 121 ? 16.953 1.317 -3.262 1 89.56 121 ASP B N 1
ATOM 2651 C CA . ASP B 1 121 ? 18.172 1.035 -4.016 1 89.56 121 ASP B CA 1
ATOM 2652 C C . ASP B 1 121 ? 18.703 -0.366 -3.711 1 89.56 121 ASP B C 1
ATOM 2654 O O . ASP B 1 121 ? 18.891 -0.725 -2.545 1 89.56 121 ASP B O 1
ATOM 2658 N N . SER B 1 122 ? 18.938 -1.129 -4.723 1 89.81 122 SER B N 1
ATOM 2659 C CA . SER B 1 122 ? 19.375 -2.512 -4.555 1 89.81 122 SER B CA 1
ATOM 2660 C C . SER B 1 122 ? 20.656 -2.594 -3.727 1 89.81 122 SER B C 1
ATOM 2662 O O . SER B 1 122 ? 20.797 -3.484 -2.887 1 89.81 122 SER B O 1
ATOM 2664 N N . LYS B 1 123 ? 21.547 -1.643 -3.965 1 85.56 123 LYS B N 1
ATOM 2665 C CA . LYS B 1 123 ? 22.812 -1.625 -3.236 1 85.56 123 LYS B CA 1
ATOM 2666 C C . LYS B 1 123 ? 22.578 -1.394 -1.746 1 85.56 123 LYS B C 1
ATOM 2668 O O . LYS B 1 123 ? 23.219 -2.041 -0.908 1 85.56 123 LYS B O 1
ATOM 2673 N N . MET B 1 124 ? 21.672 -0.561 -1.47 1 82.25 124 MET B N 1
ATOM 2674 C CA . MET B 1 124 ? 21.359 -0.26 -0.077 1 82.25 124 MET B CA 1
ATOM 2675 C C . MET B 1 124 ? 20.703 -1.462 0.604 1 82.25 124 MET B C 1
ATOM 2677 O O . MET B 1 124 ? 20.844 -1.64 1.816 1 82.25 124 MET B O 1
ATOM 2681 N N . LEU B 1 125 ? 20.078 -2.291 -0.173 1 86.5 125 LEU B N 1
ATOM 2682 C CA . LEU B 1 125 ? 19.406 -3.471 0.351 1 86.5 125 LEU B CA 1
ATOM 2683 C C . LEU B 1 125 ? 20.375 -4.641 0.482 1 86.5 125 LEU B C 1
ATOM 2685 O O . LEU B 1 125 ? 20.016 -5.691 1.02 1 86.5 125 LEU B O 1
ATOM 2689 N N . GLY B 1 126 ? 21.516 -4.449 -0.007 1 84.62 126 GLY B N 1
ATOM 2690 C CA . GLY B 1 126 ? 22.469 -5.547 -0.016 1 84.62 126 GLY B CA 1
ATOM 2691 C C . GLY B 1 126 ? 22.141 -6.613 -1.044 1 84.62 126 GLY B C 1
ATOM 2692 O O . GLY B 1 126 ? 22.484 -7.781 -0.862 1 84.62 126 GLY B O 1
ATOM 2693 N N . LEU B 1 127 ? 21.391 -6.195 -1.985 1 89.69 127 LEU B N 1
ATOM 2694 C CA . LEU B 1 127 ? 21 -7.137 -3.029 1 89.69 127 LEU B CA 1
ATOM 2695 C C . LEU B 1 127 ? 21.859 -6.953 -4.277 1 89.69 127 LEU B C 1
ATOM 2697 O O . LEU B 1 127 ? 22.422 -5.875 -4.496 1 89.69 127 LEU B O 1
ATOM 2701 N N . LYS B 1 128 ? 21.938 -7.984 -4.957 1 85.12 128 LYS B N 1
ATOM 2702 C CA . LYS B 1 128 ? 22.656 -7.891 -6.23 1 85.12 128 LYS B CA 1
ATOM 2703 C C . LYS B 1 128 ? 21.859 -7.07 -7.246 1 85.12 128 LYS B C 1
ATOM 2705 O O . LYS B 1 128 ? 20.641 -7.211 -7.344 1 85.12 128 LYS B O 1
ATOM 2710 N N . GLN B 1 129 ? 22.609 -6.289 -7.941 1 87.69 129 GLN B N 1
ATOM 2711 C CA . GLN B 1 129 ? 21.969 -5.582 -9.047 1 87.69 129 GLN B CA 1
ATOM 2712 C C . GLN B 1 129 ? 21.766 -6.504 -10.25 1 87.69 129 GLN B C 1
ATOM 2714 O O . GLN B 1 129 ? 22.75 -6.941 -10.867 1 87.69 129 GLN B O 1
ATOM 2719 N N . LEU B 1 130 ? 20.594 -6.766 -10.57 1 92 130 LEU B N 1
ATOM 2720 C CA . LEU B 1 130 ? 20.266 -7.613 -11.711 1 92 130 LEU B CA 1
ATOM 2721 C C . LEU B 1 130 ? 20.391 -6.836 -13.016 1 92 130 LEU B C 1
ATOM 2723 O O . LEU B 1 130 ? 20.047 -5.652 -13.078 1 92 130 LEU B O 1
ATOM 2727 N N . THR B 1 131 ? 20.969 -7.469 -13.977 1 88.25 131 THR B N 1
ATOM 2728 C CA . THR B 1 131 ? 21.141 -6.832 -15.273 1 88.25 131 THR B CA 1
ATOM 2729 C C . THR B 1 131 ? 20.688 -7.754 -16.391 1 88.25 131 THR B C 1
ATOM 2731 O O . THR B 1 131 ? 20.719 -8.977 -16.25 1 88.25 131 THR B O 1
ATOM 2734 N N . TYR B 1 132 ? 20.266 -7.18 -17.453 1 87.75 132 TYR B N 1
ATOM 2735 C CA . TYR B 1 132 ? 19.875 -7.945 -18.625 1 87.75 132 TYR B CA 1
ATOM 2736 C C . TYR B 1 132 ? 21.094 -8.391 -19.422 1 87.75 132 TYR B C 1
ATOM 2738 O O . TYR B 1 132 ? 22.078 -7.648 -19.531 1 87.75 132 TYR B O 1
ATOM 2746 N N . PRO B 1 133 ? 21.125 -9.508 -20.141 1 88.94 133 PRO B N 1
ATOM 2747 C CA . PRO B 1 133 ? 20.047 -10.492 -20.109 1 88.94 133 PRO B CA 1
ATOM 2748 C C . PRO B 1 133 ? 19.875 -11.164 -18.75 1 88.94 133 PRO B C 1
ATOM 2750 O O . PRO B 1 133 ? 20.875 -11.453 -18.078 1 88.94 133 PRO B O 1
ATOM 2753 N N . LEU B 1 134 ? 18.688 -11.477 -18.391 1 89.25 134 LEU B N 1
ATOM 2754 C CA . LEU B 1 134 ? 18.359 -11.969 -17.062 1 89.25 134 LEU B CA 1
ATOM 2755 C C . LEU B 1 134 ? 18.75 -13.438 -16.906 1 89.25 134 LEU B C 1
ATOM 2757 O O . LEU B 1 134 ? 18.531 -14.234 -17.828 1 89.25 134 LEU B O 1
ATOM 2761 N N . ASP B 1 135 ? 19.344 -13.695 -15.844 1 90.81 135 ASP B N 1
ATOM 2762 C CA . ASP B 1 135 ? 19.625 -15.062 -15.406 1 90.81 135 ASP B CA 1
ATOM 2763 C C . ASP B 1 135 ? 18.641 -15.508 -14.336 1 90.81 135 ASP B C 1
ATOM 2765 O O . ASP B 1 135 ? 18.641 -14.969 -13.227 1 90.81 135 ASP B O 1
ATOM 2769 N N . MET B 1 136 ? 17.938 -16.609 -14.719 1 92.19 136 MET B N 1
ATOM 2770 C CA . MET B 1 136 ? 16.859 -17.047 -13.836 1 92.19 136 MET B CA 1
ATOM 2771 C C . MET B 1 136 ? 17.406 -17.531 -12.492 1 92.19 136 MET B C 1
ATOM 2773 O O . MET B 1 136 ? 16.75 -17.375 -11.461 1 92.19 136 MET B O 1
ATOM 2777 N N . ILE B 1 137 ? 18.562 -18.109 -12.516 1 91.44 137 ILE B N 1
ATOM 2778 C CA . ILE B 1 137 ? 19.188 -18.562 -11.273 1 91.44 137 ILE B CA 1
ATOM 2779 C C . ILE B 1 137 ? 19.562 -17.344 -10.414 1 91.44 137 ILE B C 1
ATOM 2781 O O . ILE B 1 137 ? 19.344 -17.359 -9.203 1 91.44 137 ILE B O 1
ATOM 2785 N N . GLU B 1 138 ? 20.047 -16.328 -11.062 1 93.5 138 GLU B 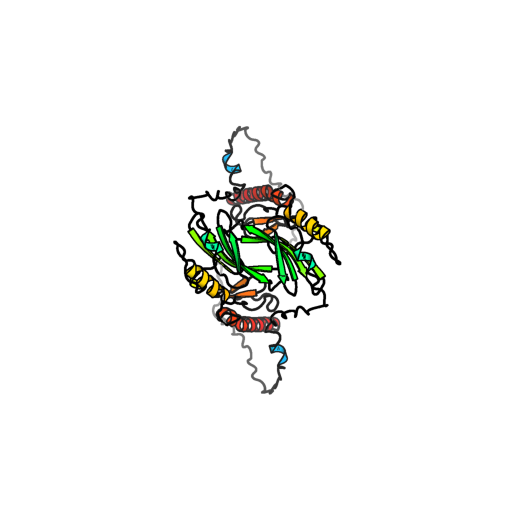N 1
ATOM 2786 C CA . GLU B 1 138 ? 20.406 -15.102 -10.344 1 93.5 138 GLU B CA 1
ATOM 2787 C C . GLU B 1 138 ? 19.188 -14.43 -9.75 1 93.5 138 GLU B C 1
ATOM 2789 O O . GLU B 1 138 ? 19.234 -13.922 -8.625 1 93.5 138 GLU B O 1
ATOM 2794 N N . ILE B 1 139 ? 18.109 -14.414 -10.492 1 95 139 ILE B N 1
ATOM 2795 C CA . ILE B 1 139 ? 16.859 -13.836 -10.008 1 95 139 ILE B CA 1
ATOM 2796 C C . ILE B 1 139 ? 16.375 -14.602 -8.781 1 95 139 ILE B C 1
ATOM 2798 O O . ILE B 1 139 ? 16.047 -13.992 -7.758 1 95 139 ILE B O 1
ATOM 2802 N N . ALA B 1 140 ? 16.375 -15.883 -8.898 1 94.62 140 ALA B N 1
ATOM 2803 C CA . ALA B 1 140 ? 15.914 -16.719 -7.793 1 94.62 140 ALA B CA 1
ATOM 2804 C C . ALA B 1 140 ? 16.75 -16.484 -6.539 1 94.62 140 ALA B C 1
ATOM 2806 O O . ALA B 1 140 ? 16.203 -16.375 -5.434 1 94.62 140 ALA B O 1
ATOM 2807 N N . ASN B 1 141 ? 18.031 -16.391 -6.719 1 94.38 141 ASN B N 1
ATOM 2808 C CA . ASN B 1 141 ? 18.938 -16.125 -5.598 1 94.38 141 ASN B CA 1
ATOM 2809 C C . ASN B 1 141 ? 18.672 -14.766 -4.973 1 94.38 141 ASN B C 1
ATOM 2811 O O . ASN B 1 141 ? 18.703 -14.617 -3.75 1 94.38 141 ASN B O 1
ATOM 2815 N N . THR B 1 142 ? 18.484 -13.812 -5.789 1 95.62 142 THR B N 1
ATOM 2816 C CA . THR B 1 142 ? 18.203 -12.461 -5.316 1 95.62 142 THR B CA 1
ATOM 2817 C C . THR B 1 142 ? 16.906 -12.422 -4.523 1 95.62 142 THR B C 1
ATOM 2819 O O . THR B 1 142 ? 16.844 -11.805 -3.459 1 95.62 142 THR B O 1
ATOM 2822 N N . VAL B 1 143 ? 15.852 -13.094 -4.992 1 96.5 143 VAL B N 1
ATOM 2823 C CA . VAL B 1 143 ? 14.57 -13.148 -4.301 1 96.5 143 VAL B CA 1
ATOM 2824 C C . VAL B 1 143 ? 14.734 -13.859 -2.957 1 96.5 143 VAL B C 1
ATOM 2826 O O . VAL B 1 143 ? 14.172 -13.43 -1.949 1 96.5 143 VAL B O 1
ATOM 2829 N N . GLN B 1 144 ? 15.523 -14.922 -2.992 1 95.06 144 GLN B N 1
ATOM 2830 C CA . GLN B 1 144 ? 15.781 -15.648 -1.752 1 95.06 144 GLN B CA 1
ATOM 2831 C C . GLN B 1 144 ? 16.469 -14.75 -0.725 1 95.06 144 GLN B C 1
ATOM 2833 O O . GLN B 1 144 ? 16.094 -14.742 0.449 1 95.06 144 GLN B O 1
ATOM 2838 N N . LEU B 1 145 ? 17.453 -14.047 -1.148 1 94 145 LEU B N 1
ATOM 2839 C CA . LEU B 1 145 ? 18.141 -13.117 -0.266 1 94 145 LEU B CA 1
ATOM 2840 C C . LEU B 1 145 ? 17.203 -12.031 0.242 1 94 145 LEU B C 1
ATOM 2842 O O . LEU B 1 145 ? 17.188 -11.719 1.435 1 94 145 LEU B O 1
ATOM 2846 N N . PHE B 1 146 ? 16.453 -11.508 -0.638 1 94.62 146 PHE B N 1
ATOM 2847 C CA . PHE B 1 146 ? 15.461 -10.484 -0.313 1 94.62 146 PHE B CA 1
ATOM 2848 C C . PHE B 1 146 ? 14.453 -11 0.704 1 94.62 146 PHE B C 1
ATOM 2850 O O . PHE B 1 146 ? 14.086 -10.297 1.644 1 94.62 146 PHE B O 1
ATOM 2857 N N . ASP B 1 147 ? 14.023 -12.227 0.57 1 94.69 147 ASP B N 1
ATOM 2858 C CA . ASP B 1 147 ? 13.047 -12.867 1.447 1 94.69 147 ASP B CA 1
ATOM 2859 C C . ASP B 1 147 ? 13.609 -13.047 2.855 1 94.69 147 ASP B C 1
ATOM 2861 O O . ASP B 1 147 ? 12.898 -12.859 3.844 1 94.69 147 ASP B O 1
ATOM 2865 N N . ASN B 1 148 ? 14.883 -13.312 2.936 1 92.25 148 ASN B N 1
ATOM 2866 C CA . ASN B 1 148 ? 15.516 -13.633 4.207 1 92.25 148 ASN B CA 1
ATOM 2867 C C . ASN B 1 148 ? 15.75 -12.383 5.047 1 92.25 148 ASN B C 1
ATOM 2869 O O . ASN B 1 148 ? 15.977 -12.477 6.258 1 92.25 148 ASN B O 1
ATOM 2873 N N . GLN B 1 149 ? 15.75 -11.312 4.375 1 91.25 149 GLN B N 1
ATOM 2874 C CA . GLN B 1 149 ? 15.977 -10.07 5.113 1 91.25 149 GLN B CA 1
ATOM 2875 C C . GLN B 1 149 ? 14.695 -9.602 5.797 1 91.25 149 GLN B C 1
ATOM 2877 O O . GLN B 1 149 ? 13.609 -9.742 5.242 1 91.25 149 GLN B O 1
ATOM 2882 N N . LEU B 1 150 ? 14.914 -9.086 6.922 1 91.06 150 LEU B N 1
ATOM 2883 C CA . LEU B 1 150 ? 13.797 -8.531 7.676 1 91.06 150 LEU B CA 1
ATOM 2884 C C . LEU B 1 150 ? 13.695 -7.023 7.449 1 91.06 150 LEU B C 1
ATOM 2886 O O . LEU B 1 150 ? 14.695 -6.355 7.195 1 91.06 150 LEU B O 1
ATOM 2890 N N . ILE B 1 151 ? 12.523 -6.578 7.512 1 91 151 ILE B N 1
ATOM 2891 C CA . ILE B 1 151 ? 12.312 -5.137 7.418 1 91 151 ILE B CA 1
ATOM 2892 C C . ILE B 1 151 ? 12.5 -4.5 8.797 1 91 151 ILE B C 1
ATOM 2894 O O . ILE B 1 151 ? 11.922 -4.965 9.781 1 91 151 ILE B O 1
ATOM 2898 N N . CYS B 1 152 ? 13.297 -3.48 8.805 1 92.31 152 CYS B N 1
ATOM 2899 C CA . CYS B 1 152 ? 13.531 -2.738 10.039 1 92.31 152 CYS B CA 1
ATOM 2900 C C . CYS B 1 152 ? 12.227 -2.213 10.617 1 92.31 152 CYS B C 1
ATOM 2902 O O . CYS B 1 152 ? 11.445 -1.563 9.922 1 92.31 152 CYS B O 1
ATOM 2904 N N . ARG B 1 153 ? 12.031 -2.398 11.898 1 88.69 153 ARG B N 1
ATOM 2905 C CA . ARG B 1 153 ? 10.781 -2.012 12.547 1 88.69 153 ARG B CA 1
ATOM 2906 C C . ARG B 1 153 ? 10.758 -0.514 12.828 1 88.69 153 ARG B C 1
ATOM 2908 O O . ARG B 1 153 ? 9.719 0.031 13.211 1 88.69 153 ARG B O 1
ATOM 2915 N N . GLY B 1 154 ? 11.844 0.085 12.586 1 90.75 154 GLY B N 1
ATOM 2916 C CA . GLY B 1 154 ? 11.898 1.518 12.828 1 90.75 154 GLY B CA 1
ATOM 2917 C C . GLY B 1 154 ? 12.125 1.867 14.281 1 90.75 154 GLY B C 1
ATOM 2918 O O . GLY B 1 154 ? 12.5 1.009 15.086 1 90.75 154 GLY B O 1
ATOM 2919 N N . GLY B 1 155 ? 11.984 3.215 14.539 1 91.31 155 GLY B N 1
ATOM 2920 C CA . GLY B 1 155 ? 12.211 3.744 15.875 1 91.31 155 GLY B CA 1
ATOM 2921 C C . GLY B 1 155 ? 10.945 3.879 16.688 1 91.31 155 GLY B C 1
ATOM 2922 O O . GLY B 1 155 ? 10 3.109 16.516 1 91.31 155 GLY B O 1
ATOM 2923 N N . PRO B 1 156 ? 11.016 4.828 17.625 1 90.25 156 PRO B N 1
ATOM 2924 C CA . PRO B 1 156 ? 9.883 4.996 18.547 1 90.25 156 PRO B CA 1
ATOM 2925 C C . PRO B 1 156 ? 8.625 5.477 17.828 1 90.25 156 PRO B C 1
ATOM 2927 O O . PRO B 1 156 ? 8.711 6.137 16.797 1 90.25 156 PRO B O 1
ATOM 2930 N N . SER B 1 157 ? 7.504 5.152 18.484 1 88.25 157 SER B N 1
ATOM 2931 C CA . SER B 1 157 ? 6.203 5.574 17.969 1 88.25 157 SER B CA 1
ATOM 2932 C C . SER B 1 157 ? 5.871 6.996 18.391 1 88.25 157 SER B C 1
ATOM 2934 O O . SER B 1 157 ? 6.148 7.387 19.531 1 88.25 157 SER B O 1
ATOM 2936 N N . VAL B 1 158 ? 5.266 7.703 17.531 1 85.94 158 VAL B N 1
ATOM 2937 C CA . VAL B 1 158 ? 4.844 9.07 17.812 1 85.94 158 VAL B CA 1
ATOM 2938 C C . VAL B 1 158 ? 3.836 9.07 18.953 1 85.94 158 VAL B C 1
ATOM 2940 O O . VAL B 1 158 ? 3.719 10.062 19.688 1 85.94 158 VAL B O 1
ATOM 2943 N N . ILE B 1 159 ? 3.107 8.016 19.078 1 80 159 ILE B N 1
ATOM 2944 C CA . ILE B 1 159 ? 2.098 7.891 20.125 1 80 159 ILE B CA 1
ATOM 2945 C C . ILE B 1 159 ? 2.764 7.98 21.5 1 80 159 ILE B C 1
ATOM 2947 O O . ILE B 1 159 ? 2.225 8.602 22.422 1 80 159 ILE B O 1
ATOM 2951 N N . ASN B 1 160 ? 3.934 7.434 21.641 1 83.19 160 ASN B N 1
ATOM 2952 C CA . ASN B 1 160 ? 4.648 7.402 22.906 1 83.19 160 ASN B CA 1
ATOM 2953 C C . ASN B 1 160 ? 5.457 8.68 23.125 1 83.19 160 ASN B C 1
ATOM 2955 O O . ASN B 1 160 ? 5.84 8.984 24.266 1 83.19 160 ASN B O 1
ATOM 2959 N N . PHE B 1 161 ? 5.719 9.375 22.062 1 85.19 161 PHE B N 1
ATOM 2960 C CA . PHE B 1 161 ? 6.547 10.578 22.141 1 85.19 161 PHE B CA 1
ATOM 2961 C C . PHE B 1 161 ? 5.918 11.719 21.344 1 85.19 161 PHE B C 1
ATOM 2963 O O . PHE B 1 161 ? 6.508 12.211 20.375 1 85.19 161 PHE B O 1
ATOM 2970 N N . PRO B 1 162 ? 4.703 12.016 21.891 1 80.06 162 PRO B N 1
ATOM 2971 C CA . PRO B 1 162 ? 4 13.062 21.141 1 80.06 162 PRO B CA 1
ATOM 2972 C C . PRO B 1 162 ? 4.734 14.406 21.188 1 80.06 162 PRO B C 1
ATOM 2974 O O . PRO B 1 162 ? 5.285 14.781 22.219 1 80.06 162 PRO B O 1
ATOM 2977 N N . GLY B 1 163 ? 4.828 15.102 19.984 1 77.88 163 GLY B N 1
ATOM 2978 C CA . GLY B 1 163 ? 5.383 16.453 19.922 1 77.88 163 GLY B CA 1
ATOM 2979 C C . GLY B 1 163 ? 6.895 16.469 19.828 1 77.88 163 GLY B C 1
ATOM 2980 O O . GLY B 1 163 ? 7.504 17.531 19.703 1 77.88 163 GLY B O 1
ATOM 2981 N N . ILE B 1 164 ? 7.547 15.344 19.984 1 81 164 ILE B N 1
ATOM 2982 C CA . ILE B 1 164 ? 9 15.266 19.922 1 81 164 ILE B CA 1
ATOM 2983 C C . ILE B 1 164 ? 9.438 15.023 18.469 1 81 164 ILE B C 1
ATOM 2985 O O . ILE B 1 164 ? 8.906 14.148 17.797 1 81 164 ILE B O 1
ATOM 2989 N N . HIS B 1 165 ? 10.375 15.859 18 1 84 165 HIS B N 1
ATOM 2990 C CA . HIS B 1 165 ? 10.984 15.703 16.688 1 84 165 HIS B CA 1
ATOM 2991 C C . HIS B 1 165 ? 12.508 15.742 16.766 1 84 165 HIS B C 1
ATOM 2993 O O . HIS B 1 165 ? 13.07 16.656 17.391 1 84 165 HIS B O 1
ATOM 2999 N N . ILE B 1 166 ? 13.047 14.781 16.297 1 86.62 166 ILE B N 1
ATOM 3000 C CA . ILE B 1 166 ? 14.5 14.695 16.297 1 86.62 166 ILE B CA 1
ATOM 3001 C C . ILE B 1 166 ? 15.031 14.883 14.875 1 86.62 166 ILE B C 1
ATOM 3003 O O . ILE B 1 166 ? 14.445 14.375 13.922 1 86.62 166 ILE B O 1
ATOM 3007 N N . LYS B 1 167 ? 16.109 15.594 14.797 1 88.38 167 LYS B N 1
ATOM 3008 C CA . LYS B 1 167 ? 16.75 15.797 13.5 1 88.38 167 LYS B CA 1
ATOM 3009 C C . LYS B 1 167 ? 17.156 14.469 12.875 1 88.38 167 LYS B C 1
ATOM 3011 O O . LYS B 1 167 ? 17.391 13.484 13.578 1 88.38 167 LYS B O 1
ATOM 3016 N N . ASN B 1 168 ? 17.203 14.352 11.555 1 91.19 168 ASN B N 1
ATOM 3017 C CA . ASN B 1 168 ? 17.641 13.203 10.773 1 91.19 168 ASN B CA 1
ATOM 3018 C C . ASN B 1 168 ? 16.688 12.023 10.914 1 91.19 168 ASN B C 1
ATOM 3020 O O . ASN B 1 168 ? 17.125 10.875 10.977 1 91.19 168 ASN B O 1
ATOM 3024 N N . THR B 1 169 ? 15.523 12.344 11.242 1 92.38 169 THR B N 1
ATOM 3025 C CA . THR B 1 169 ? 14.484 11.32 11.281 1 92.38 169 THR B CA 1
ATOM 3026 C C . THR B 1 169 ? 13.312 11.711 10.391 1 92.38 169 THR B C 1
ATOM 3028 O O . THR B 1 169 ? 13.172 12.875 10.008 1 92.38 169 THR B O 1
ATOM 3031 N N . HIS B 1 170 ? 12.578 10.781 9.961 1 87.69 170 HIS B N 1
ATOM 3032 C CA . HIS B 1 170 ? 11.312 11.023 9.281 1 87.69 170 HIS B CA 1
ATOM 3033 C C . HIS B 1 170 ? 10.227 10.086 9.781 1 87.69 170 HIS B C 1
ATOM 3035 O O . HIS B 1 170 ? 10.523 9.016 10.312 1 87.69 170 HIS B O 1
ATOM 3041 N N . LEU B 1 171 ? 9.039 10.609 9.617 1 83 171 LEU B N 1
ATOM 3042 C CA . LEU B 1 171 ? 7.906 9.828 10.086 1 83 171 LEU B CA 1
ATOM 3043 C C . LEU B 1 171 ? 7.387 8.906 8.992 1 83 171 LEU B C 1
ATOM 3045 O O . LEU B 1 171 ? 7.164 9.344 7.859 1 83 171 LEU B O 1
ATOM 3049 N N . GLU B 1 172 ? 7.273 7.605 9.266 1 78.88 172 GLU B N 1
ATOM 3050 C CA . GLU B 1 172 ? 6.578 6.617 8.445 1 78.88 172 GLU B CA 1
ATOM 3051 C C . GLU B 1 172 ? 5.363 6.051 9.172 1 78.88 172 GLU B C 1
ATOM 3053 O O . GLU B 1 172 ? 5.492 5.148 10 1 78.88 172 GLU B O 1
ATOM 3058 N N . GLY B 1 173 ? 4.195 6.582 8.812 1 73.44 173 GLY B N 1
ATOM 3059 C CA . GLY B 1 173 ? 3.033 6.254 9.625 1 73.44 173 GLY B CA 1
ATOM 3060 C C . GLY B 1 173 ? 3.107 6.816 11.031 1 73.44 173 GLY B C 1
ATOM 3061 O O . GLY B 1 173 ? 3.135 8.039 11.219 1 73.44 173 GLY B O 1
ATOM 3062 N N . THR B 1 174 ? 3.193 5.891 11.938 1 77.81 174 THR B N 1
ATOM 3063 C CA . THR B 1 174 ? 3.258 6.316 13.336 1 77.81 174 THR B CA 1
ATOM 3064 C C . THR B 1 174 ? 4.641 6.043 13.922 1 77.81 174 THR B C 1
ATOM 3066 O O . THR B 1 174 ? 4.84 6.156 15.133 1 77.81 174 THR B O 1
ATOM 3069 N N . ILE B 1 175 ? 5.559 5.691 13.078 1 86.06 175 ILE B N 1
ATOM 3070 C CA . ILE B 1 175 ? 6.871 5.266 13.547 1 86.06 175 ILE B CA 1
ATOM 3071 C C . ILE B 1 175 ? 7.941 6.223 13.031 1 86.06 175 ILE B C 1
ATOM 3073 O O . ILE B 1 175 ? 7.938 6.59 11.852 1 86.06 175 ILE B O 1
ATOM 3077 N N . TRP B 1 176 ? 8.797 6.605 13.906 1 89.44 176 TRP B N 1
ATOM 3078 C CA . TRP B 1 176 ? 9.961 7.387 13.492 1 89.44 176 TRP B CA 1
ATOM 3079 C C . TRP B 1 176 ? 11.047 6.48 12.93 1 89.44 176 TRP B C 1
ATOM 3081 O O . TRP B 1 176 ? 11.336 5.418 13.492 1 89.44 176 TRP B O 1
ATOM 3091 N N . ARG B 1 177 ? 11.562 6.918 11.828 1 91.06 177 ARG B N 1
ATOM 3092 C CA . ARG B 1 177 ? 12.688 6.199 11.227 1 91.06 177 ARG B CA 1
ATOM 3093 C C . ARG B 1 177 ? 13.883 7.121 11.039 1 91.06 177 ARG B C 1
ATOM 3095 O O . ARG B 1 177 ? 13.727 8.297 10.711 1 91.06 177 ARG B O 1
ATOM 3102 N N . HIS B 1 178 ? 14.977 6.547 11.367 1 93.62 178 HIS B N 1
ATOM 3103 C CA . HIS B 1 178 ? 16.203 7.281 11.062 1 93.62 178 HIS B CA 1
ATOM 3104 C C . HIS B 1 178 ? 16.359 7.508 9.562 1 93.62 178 HIS B C 1
ATOM 3106 O O . HIS B 1 178 ? 16.078 6.613 8.766 1 93.62 178 HIS B O 1
ATOM 3112 N N . ASP B 1 179 ? 16.859 8.625 9.172 1 90.94 179 ASP B N 1
ATOM 3113 C CA . ASP B 1 179 ? 16.984 8.961 7.754 1 90.94 179 ASP B CA 1
ATOM 3114 C C . ASP B 1 179 ? 17.969 8.023 7.051 1 90.94 179 ASP B C 1
ATOM 3116 O O . ASP B 1 179 ? 17.875 7.824 5.836 1 90.94 179 ASP B O 1
ATOM 3120 N N . LYS B 1 180 ? 18.875 7.441 7.816 1 89.12 180 LYS B N 1
ATOM 3121 C CA . LYS B 1 180 ? 19.859 6.527 7.258 1 89.12 180 LYS B CA 1
ATOM 3122 C C . LYS B 1 180 ? 19.516 5.078 7.57 1 89.12 180 LYS B C 1
ATOM 3124 O O . LYS B 1 180 ? 20.406 4.227 7.668 1 89.12 180 LYS B O 1
ATOM 3129 N N . CYS B 1 181 ? 18.234 4.832 7.84 1 90.62 181 CYS B N 1
ATOM 3130 C CA . CYS B 1 181 ? 17.766 3.471 8.07 1 90.62 181 CYS B CA 1
ATOM 3131 C C . CYS B 1 181 ? 18.047 2.584 6.863 1 90.62 181 CYS B C 1
ATOM 3133 O O . CYS B 1 181 ? 17.75 2.955 5.73 1 90.62 181 CYS B O 1
ATOM 3135 N N . SER B 1 182 ? 18.578 1.437 7.078 1 84.62 182 SER B N 1
ATOM 3136 C CA . SER B 1 182 ? 18.875 0.5 5.996 1 84.62 182 SER B CA 1
ATOM 3137 C C . SER B 1 182 ? 17.594 -0.158 5.477 1 84.62 182 SER B C 1
ATOM 3139 O O . SER B 1 182 ? 17.609 -0.805 4.43 1 84.62 182 SER B O 1
ATOM 3141 N N . ILE B 1 183 ? 16.531 -0.042 6.156 1 87.25 183 ILE B N 1
ATOM 3142 C CA . ILE B 1 183 ? 15.211 -0.561 5.816 1 87.25 183 ILE B CA 1
ATOM 3143 C C . ILE B 1 183 ? 15.188 -2.076 6 1 87.25 183 ILE B C 1
ATOM 3145 O O . ILE B 1 183 ? 14.227 -2.629 6.547 1 87.25 183 ILE B O 1
ATOM 3149 N N . LEU B 1 184 ? 16.219 -2.738 5.555 1 89.88 184 LEU B N 1
ATOM 3150 C CA . LEU B 1 184 ? 16.328 -4.184 5.73 1 89.88 184 LEU B CA 1
ATOM 3151 C C . LEU B 1 184 ? 17.422 -4.531 6.738 1 89.88 184 LEU B C 1
ATOM 3153 O O . LEU B 1 184 ? 18.422 -3.814 6.852 1 89.88 184 LEU B O 1
ATOM 3157 N N . THR B 1 185 ? 17.078 -5.551 7.441 1 87.19 185 THR B N 1
ATOM 3158 C CA . THR B 1 185 ? 18.031 -6.074 8.422 1 87.19 185 THR B CA 1
ATOM 3159 C C . THR B 1 185 ? 18.141 -7.59 8.297 1 87.19 185 THR B C 1
ATOM 3161 O O . THR B 1 185 ? 17.234 -8.25 7.797 1 87.19 185 THR B O 1
ATOM 3164 N N . ASP B 1 186 ? 19.234 -8.148 8.547 1 77.88 186 ASP B N 1
ATOM 3165 C CA . ASP B 1 186 ? 19.438 -9.594 8.453 1 77.88 186 ASP B CA 1
ATOM 3166 C C . ASP B 1 186 ? 18.797 -10.312 9.641 1 77.88 186 ASP B C 1
ATOM 3168 O O . ASP B 1 186 ? 18.016 -11.25 9.461 1 77.88 186 ASP B O 1
ATOM 3172 N N . LEU B 1 187 ? 19.234 -10.031 10.781 1 72.81 187 LEU B N 1
ATOM 3173 C CA . LEU B 1 187 ? 18.797 -10.844 11.914 1 72.81 187 LEU B CA 1
ATOM 3174 C C . LEU B 1 187 ? 18.109 -9.984 12.969 1 72.81 187 LEU B C 1
ATOM 3176 O O . LEU B 1 187 ? 17.375 -10.5 13.812 1 72.81 187 LEU B O 1
ATOM 3180 N N . LYS B 1 188 ? 18.234 -8.812 12.695 1 73.12 188 LYS B N 1
ATOM 3181 C CA . LYS B 1 188 ? 17.688 -7.957 13.75 1 73.12 188 LYS B CA 1
ATOM 3182 C C . LYS B 1 188 ? 16.359 -7.359 13.328 1 73.12 188 LYS B C 1
ATOM 3184 O O . LYS B 1 188 ? 16.125 -7.105 12.148 1 73.12 188 LYS B O 1
ATOM 3189 N N . LYS B 1 189 ? 15.57 -7.164 14.375 1 83.56 189 LYS B N 1
ATOM 3190 C CA . LYS B 1 189 ? 14.25 -6.586 14.133 1 83.56 189 LYS B CA 1
ATOM 3191 C C . LYS B 1 189 ? 14.359 -5.098 13.805 1 83.56 189 LYS B C 1
ATOM 3193 O O . LYS B 1 189 ? 13.445 -4.523 13.219 1 83.56 189 LYS B O 1
ATOM 3198 N N . ARG B 1 190 ? 15.531 -4.605 14.219 1 90.94 190 ARG B N 1
ATOM 3199 C CA . ARG B 1 190 ? 15.742 -3.174 14.031 1 90.94 190 ARG B CA 1
ATOM 3200 C C . ARG B 1 190 ? 17.188 -2.879 13.641 1 90.94 190 ARG B C 1
ATOM 3202 O O . ARG B 1 190 ? 18.109 -3.49 14.172 1 90.94 190 ARG B O 1
ATOM 3209 N N . CYS B 1 191 ? 17.281 -1.938 12.727 1 90.69 191 CYS B N 1
ATOM 3210 C CA . CYS B 1 191 ? 18.641 -1.557 12.352 1 90.69 191 CYS B CA 1
ATOM 3211 C C . CYS B 1 191 ? 19.297 -0.752 13.469 1 90.69 191 CYS B C 1
ATOM 3213 O O . CYS B 1 191 ? 18.625 -0.275 14.383 1 90.69 191 CYS B O 1
ATOM 3215 N N . GLY B 1 192 ? 20.578 -0.615 13.398 1 90.06 192 GLY B N 1
ATOM 3216 C CA . GLY B 1 192 ? 21.344 0.091 14.422 1 90.06 192 GLY B CA 1
ATOM 3217 C C . GLY B 1 192 ? 20.969 1.557 14.539 1 90.06 192 GLY B C 1
ATOM 3218 O O . GLY B 1 192 ? 20.859 2.09 15.641 1 90.06 192 GLY B O 1
ATOM 3219 N N . LYS B 1 193 ? 20.734 2.186 13.484 1 93.12 193 LYS B N 1
ATOM 3220 C CA . LYS B 1 193 ? 20.438 3.615 13.461 1 93.12 193 LYS B CA 1
ATOM 3221 C C . LYS B 1 193 ? 19.094 3.912 14.094 1 93.12 193 LYS B C 1
ATOM 3223 O O . LYS B 1 193 ? 18.969 4.836 14.898 1 93.12 193 LYS B O 1
ATOM 3228 N N . CYS B 1 194 ? 18.156 3.139 13.805 1 93.69 194 CYS B N 1
ATOM 3229 C CA . CYS B 1 194 ? 16.828 3.336 14.383 1 93.69 194 CYS B CA 1
ATOM 3230 C C . CYS B 1 194 ? 16.812 2.951 15.859 1 93.69 194 CYS B C 1
ATOM 3232 O O . CYS B 1 194 ? 16.109 3.566 16.656 1 93.69 194 CYS B O 1
ATOM 3234 N N . ASN B 1 195 ? 17.578 1.938 16.125 1 93.5 195 ASN B N 1
ATOM 3235 C CA . ASN B 1 195 ? 17.672 1.525 17.516 1 93.5 195 ASN B CA 1
ATOM 3236 C C . ASN B 1 195 ? 18.203 2.648 18.406 1 93.5 195 ASN B C 1
ATOM 3238 O O . ASN B 1 195 ? 17.797 2.787 19.547 1 93.5 195 ASN B O 1
ATOM 3242 N N . LEU B 1 196 ? 19 3.424 17.875 1 93.44 196 LEU B N 1
ATOM 3243 C CA . LEU B 1 196 ? 19.656 4.5 18.625 1 93.44 196 LEU B CA 1
ATOM 3244 C C . LEU B 1 196 ? 18.688 5.645 18.875 1 93.44 196 LEU B C 1
ATOM 3246 O O . LEU B 1 196 ? 18.969 6.531 19.688 1 93.44 196 LEU B O 1
ATOM 3250 N N . LEU B 1 197 ? 17.609 5.637 18.25 1 94.25 197 LEU B N 1
ATOM 3251 C CA . LEU B 1 197 ? 16.625 6.699 18.438 1 94.25 197 LEU B CA 1
ATOM 3252 C C . LEU B 1 197 ? 15.938 6.574 19.781 1 94.25 197 LEU B C 1
ATOM 3254 O O . LEU B 1 197 ? 15.484 7.57 20.359 1 94.25 197 LEU B O 1
ATOM 3258 N N . PHE B 1 198 ? 15.883 5.41 20.266 1 91.75 198 PHE B N 1
ATOM 3259 C CA . PHE B 1 198 ? 15.125 5.18 21.484 1 91.75 198 PHE B CA 1
ATOM 3260 C C . PHE B 1 198 ? 15.727 5.949 22.656 1 91.75 198 PHE B C 1
ATOM 3262 O O . PHE B 1 198 ? 15.047 6.746 23.297 1 91.75 198 PHE B O 1
ATOM 3269 N N . PRO B 1 199 ? 16.906 5.73 22.906 1 92.69 199 PRO B N 1
ATOM 3270 C CA . PRO B 1 199 ? 17.484 6.523 23.984 1 92.69 199 PRO B CA 1
ATOM 3271 C C . PRO B 1 199 ? 17.453 8.023 23.719 1 92.69 199 PRO B C 1
ATOM 3273 O O . PRO B 1 199 ? 17.312 8.82 24.641 1 92.69 199 PRO B O 1
ATOM 3276 N N . GLN B 1 200 ? 17.641 8.477 22.5 1 92.12 200 GLN B N 1
ATOM 3277 C CA . GLN B 1 200 ? 17.578 9.891 22.141 1 92.12 200 GLN B CA 1
ATOM 3278 C C . GLN B 1 200 ? 16.203 10.477 22.453 1 92.12 200 GLN B C 1
ATOM 3280 O O . GLN B 1 200 ? 16.109 11.555 23.047 1 92.12 200 GLN B O 1
ATOM 3285 N N . PHE B 1 201 ? 15.18 9.766 22.141 1 91.81 201 PHE B N 1
ATOM 3286 C CA . PHE B 1 201 ? 13.82 10.227 22.391 1 91.81 201 PHE B CA 1
ATOM 3287 C C . PHE B 1 201 ? 13.539 10.281 23.891 1 91.81 201 PHE B C 1
ATOM 3289 O O . PHE B 1 201 ? 12.875 11.203 24.375 1 91.81 201 PHE B O 1
ATOM 3296 N N . ARG B 1 202 ? 14.055 9.328 24.562 1 89.56 202 ARG B N 1
ATOM 3297 C CA . ARG B 1 202 ? 13.883 9.305 26.016 1 89.56 202 ARG B CA 1
ATOM 3298 C C . ARG B 1 202 ? 14.539 10.516 26.656 1 89.56 202 ARG B C 1
ATOM 3300 O O . ARG B 1 202 ? 13.961 11.141 27.547 1 89.56 202 ARG B O 1
ATOM 3307 N N . THR B 1 203 ? 15.68 10.805 26.203 1 89.94 203 THR B N 1
ATOM 3308 C CA . THR B 1 203 ? 16.422 11.953 26.719 1 89.94 203 THR B CA 1
ATOM 3309 C C . THR B 1 203 ? 15.664 13.25 26.438 1 89.94 203 THR B C 1
ATOM 3311 O O . THR B 1 203 ? 15.555 14.109 27.312 1 89.94 203 THR B O 1
ATOM 3314 N N . TYR B 1 204 ? 15.195 13.359 25.297 1 88.38 204 TYR B N 1
ATOM 3315 C CA . TYR B 1 204 ? 14.461 14.555 24.906 1 88.38 204 TYR B CA 1
ATOM 3316 C C . TYR B 1 204 ? 13.188 14.703 25.734 1 88.38 204 TYR B C 1
ATOM 3318 O O . TYR B 1 204 ? 12.844 15.805 26.172 1 88.38 204 TYR B O 1
ATOM 3326 N N . LYS B 1 205 ? 12.492 13.648 25.922 1 85.5 205 LYS B N 1
ATOM 3327 C CA . LYS B 1 205 ? 11.273 13.664 26.719 1 85.5 205 LYS B CA 1
ATOM 3328 C C . LYS B 1 205 ? 11.562 14.125 28.141 1 85.5 205 LYS B C 1
ATOM 3330 O O . LYS B 1 205 ? 10.805 14.906 28.719 1 85.5 205 LYS B O 1
ATOM 3335 N N . LYS B 1 206 ? 12.609 13.688 28.641 1 86.56 206 LYS B N 1
ATOM 3336 C CA . LYS B 1 206 ? 13.008 14.078 30 1 86.56 206 LYS B CA 1
ATOM 3337 C C . LYS B 1 206 ? 13.312 15.57 30.062 1 86.56 206 LYS B C 1
ATOM 3339 O O . LYS B 1 206 ? 12.945 16.234 31.031 1 86.56 206 LYS B O 1
ATOM 3344 N N . ARG B 1 207 ? 13.906 16.016 29.062 1 84.88 207 ARG B N 1
ATOM 3345 C CA . ARG B 1 207 ? 14.258 17.438 29.016 1 84.88 207 ARG B CA 1
ATOM 3346 C C . ARG B 1 207 ? 13.016 18.312 28.922 1 84.88 207 ARG B C 1
ATOM 3348 O O . ARG B 1 207 ? 12.938 19.359 29.578 1 84.88 207 ARG B O 1
ATOM 3355 N N . LEU B 1 208 ? 12.062 17.859 28.156 1 81.12 208 LEU B N 1
ATOM 3356 C CA . LEU B 1 208 ? 10.828 18.609 27.984 1 81.12 208 LEU B CA 1
ATOM 3357 C C . LEU B 1 208 ? 10.016 18.625 29.281 1 81.12 208 LEU B C 1
ATOM 3359 O O . LEU B 1 208 ? 9.414 19.641 29.625 1 81.12 208 LEU B O 1
ATOM 3363 N N . THR B 1 209 ? 9.953 17.547 29.938 1 78.44 209 THR B N 1
ATOM 3364 C CA . THR B 1 209 ? 9.234 17.453 31.203 1 78.44 209 THR B CA 1
ATOM 3365 C C . THR B 1 209 ? 9.875 18.344 32.25 1 78.44 209 THR B C 1
ATOM 3367 O O . THR B 1 209 ? 9.18 18.953 33.062 1 78.44 209 THR B O 1
ATOM 3370 N N . LYS B 1 210 ? 11.156 18.469 32.219 1 79.19 210 LYS B N 1
ATOM 3371 C CA . LYS B 1 210 ? 11.859 19.328 33.188 1 79.19 210 LYS B CA 1
ATOM 3372 C C . LYS B 1 210 ? 11.57 20.797 32.906 1 79.19 210 LYS B C 1
ATOM 3374 O O . LYS B 1 210 ? 11.453 21.594 33.844 1 79.19 210 LYS B O 1
ATOM 3379 N N . LEU B 1 211 ? 11.461 21.094 31.703 1 73.56 211 LEU B N 1
ATOM 3380 C CA . LEU B 1 211 ? 11.195 22.469 31.328 1 73.56 211 LEU B CA 1
ATOM 3381 C C . LEU B 1 211 ? 9.789 22.891 31.734 1 73.56 211 LEU B C 1
ATOM 3383 O O . LEU B 1 211 ? 9.555 24.047 32.062 1 73.56 211 LEU B O 1
ATOM 3387 N N . VAL B 1 212 ? 8.859 21.984 31.672 1 71.88 212 VAL B N 1
ATOM 3388 C CA . VAL B 1 212 ? 7.484 22.312 32.031 1 71.88 212 VAL B CA 1
ATOM 3389 C C . VAL B 1 212 ? 7.355 22.391 33.562 1 71.88 212 VAL B C 1
ATOM 3391 O O . VAL B 1 212 ? 6.602 23.203 34.094 1 71.88 212 VAL B O 1
ATOM 3394 N N . ASN B 1 213 ? 8.047 21.641 34.219 1 69.5 213 ASN B N 1
ATOM 3395 C CA . ASN B 1 213 ? 7.965 21.609 35.688 1 69.5 213 ASN B CA 1
ATOM 3396 C C . ASN B 1 213 ? 8.805 22.719 36.312 1 69.5 213 ASN B C 1
ATOM 3398 O O . ASN B 1 213 ? 8.781 22.906 37.531 1 69.5 213 ASN B O 1
ATOM 3402 N N . THR B 1 214 ? 9.57 23.578 35.531 1 60.31 214 THR B N 1
ATOM 3403 C CA . THR B 1 214 ? 10.211 24.781 36.062 1 60.31 214 THR B CA 1
ATOM 3404 C C . THR B 1 214 ? 9.438 26.031 35.656 1 60.31 214 THR B C 1
ATOM 3406 O O . THR B 1 214 ? 9.016 26.156 34.5 1 60.31 214 THR B O 1
#

Sequence (428 aa):
MGKRKKMALKKGAIPSIFNFPLNTSGNAECDSMVPASCRKELFGEPPSKRICTTVSSQDPFSSFKGLLLPVGWILYQDLCMVSLYKLNKSSNEIKIIIEKQIVFQSSNLNISYFVNQKRQDSKMLGLKQLTYPLDMIEIANTVQLFDNQLICRGGPSVINFPGIHIKNTHLEGTIWRHDKCSILTDLKKRCGKCNLLFPQFRTYKKRLTKLVNTMGKRKKMALKKGAIPSIFNFPLNTSGNAECDSMVPASCRKELFGEPPSKRICTTVSSQDPFSSFKGLLLPVGWILYQDLCMVSLYKLNKSSNEIKIIIEKQIVFQSSNLNISYFVNQKRQDSKMLGLKQLTYPLDMIEIANTVQLFDNQLICRGGPSVINFPGIHIKNTHLEGTIWRHDKCSILTDLKKRCGKCNLLFPQFRTYKKRLTKLVNT

pLDDT: mean 72.26, std 27.3, range [18.52, 97.94]